Protein AF-0000000074533921 (afdb_homodimer)

Solvent-accessible surface area (backbone atoms only — not comparable to full-atom values): 23538 Å² total; per-residue (Å²): 127,87,63,78,75,47,32,35,39,33,35,38,22,54,46,54,58,29,32,33,34,51,51,47,41,46,75,55,62,25,33,36,39,35,19,21,71,51,60,92,74,22,59,66,45,53,54,50,28,72,76,35,54,90,36,41,45,82,39,62,36,42,70,74,35,65,66,39,48,52,52,44,51,50,53,37,54,76,66,70,47,60,23,42,29,40,35,41,48,46,65,62,60,55,78,54,82,88,40,31,74,81,68,59,44,70,65,29,36,51,52,20,26,36,38,40,25,48,19,50,48,50,52,50,29,54,35,53,77,69,63,26,50,35,86,61,13,37,35,38,36,56,48,39,68,65,23,13,50,69,64,57,81,60,76,72,66,32,54,32,29,27,23,15,27,20,17,29,46,33,47,26,33,47,43,35,63,63,40,82,56,38,34,15,29,28,30,19,54,62,58,29,44,29,91,86,48,32,88,83,31,85,34,49,36,62,59,27,20,49,27,42,51,47,50,63,77,64,60,47,69,92,82,40,48,38,36,40,28,33,24,83,65,49,78,49,69,67,128,86,62,78,74,50,31,33,40,33,35,37,22,52,48,53,58,29,32,34,32,52,51,46,41,47,75,54,62,24,34,36,38,34,19,21,72,51,60,91,74,23,58,66,46,53,54,50,28,71,76,36,55,92,36,40,44,82,40,63,35,43,68,75,35,66,67,39,48,50,52,43,50,50,53,36,53,76,66,72,48,60,23,41,29,38,34,40,46,46,65,60,61,55,78,52,82,87,41,31,75,78,68,59,46,70,66,30,36,52,52,20,26,36,38,40,27,49,19,50,48,51,53,51,29,54,34,52,76,66,64,27,51,34,85,62,13,38,36,38,36,55,47,40,69,66,22,14,49,69,65,57,81,59,77,72,67,32,55,33,30,28,21,16,27,20,17,29,46,31,49,25,36,48,43,35,63,61,41,82,57,37,36,15,29,28,31,18,55,62,58,29,43,28,90,88,48,31,89,82,29,84,33,48,36,63,59,26,22,49,27,42,52,48,50,64,76,65,61,47,72,91,81,40,49,38,36,40,27,33,24,83,65,49,78,48,69,67

Structure (mmCIF, N/CA/C/O backbone):
data_AF-0000000074533921-model_v1
#
loop_
_entity.id
_entity.type
_entity.pdbx_description
1 polymer 'Predicted protein'
#
loop_
_atom_site.group_PDB
_atom_site.id
_atom_site.type_symbol
_atom_site.label_atom_id
_atom_site.label_alt_id
_atom_site.label_comp_id
_atom_site.label_asym_id
_atom_site.label_entity_id
_atom_site.label_seq_id
_atom_site.pdbx_PDB_ins_code
_atom_site.Cartn_x
_atom_site.Cartn_y
_atom_site.Cartn_z
_atom_site.occupancy
_atom_site.B_iso_or_equiv
_atom_site.auth_seq_id
_atom_site.auth_comp_id
_atom_site.auth_asym_id
_atom_site.auth_atom_id
_atom_site.pdbx_PDB_model_num
ATOM 1 N N . MET A 1 1 ? 7.461 -40.75 -1.719 1 38.03 1 MET A N 1
ATOM 2 C CA . MET A 1 1 ? 6.047 -40.406 -1.585 1 38.03 1 MET A CA 1
ATOM 3 C C . MET A 1 1 ? 5.586 -39.531 -2.742 1 38.03 1 MET A C 1
ATOM 5 O O . MET A 1 1 ? 6.363 -38.719 -3.266 1 38.03 1 MET A O 1
ATOM 9 N N . ALA A 1 2 ? 4.684 -39.938 -3.562 1 48.03 2 ALA A N 1
ATOM 10 C CA . ALA A 1 2 ? 4.258 -39.312 -4.824 1 48.03 2 ALA A CA 1
ATOM 11 C C . ALA A 1 2 ? 3.975 -37.844 -4.66 1 48.03 2 ALA A C 1
ATOM 13 O O . ALA A 1 2 ? 3.195 -37.438 -3.789 1 48.03 2 ALA A O 1
ATOM 14 N N . THR A 1 3 ? 4.859 -36.875 -5.031 1 61.94 3 THR A N 1
ATOM 15 C CA . THR A 1 3 ? 4.668 -35.438 -4.93 1 61.94 3 THR A CA 1
ATOM 16 C C . THR A 1 3 ? 3.359 -35 -5.594 1 61.94 3 THR A C 1
ATOM 18 O O . THR A 1 3 ? 2.979 -35.562 -6.629 1 61.94 3 THR A O 1
ATOM 21 N N . ALA A 1 4 ? 2.42 -34.438 -4.781 1 70.62 4 ALA A N 1
ATOM 22 C CA . ALA A 1 4 ? 1.111 -34.031 -5.27 1 70.62 4 ALA A CA 1
ATOM 23 C C . ALA A 1 4 ? 1.227 -33.344 -6.641 1 70.62 4 ALA A C 1
ATOM 25 O O . ALA A 1 4 ? 2.156 -32.594 -6.887 1 70.62 4 ALA A O 1
ATOM 26 N N . GLN A 1 5 ? 0.53 -33.906 -7.609 1 89.69 5 GLN A N 1
ATOM 27 C CA . GLN A 1 5 ? 0.461 -33.312 -8.938 1 89.69 5 GLN A CA 1
ATOM 28 C C . GLN A 1 5 ? -0.561 -32.156 -8.984 1 89.69 5 GLN A C 1
ATOM 30 O O . GLN A 1 5 ? -1.685 -32.312 -8.5 1 89.69 5 GLN A O 1
ATOM 35 N N . TYR A 1 6 ? -0.071 -31.078 -9.258 1 96.94 6 TYR A N 1
ATOM 36 C CA . TYR A 1 6 ? -0.964 -29.938 -9.414 1 96.94 6 TYR A CA 1
ATOM 37 C C . TYR A 1 6 ? -0.486 -29.031 -10.539 1 96.94 6 TYR A C 1
ATOM 39 O O . TYR A 1 6 ? 0.628 -29.188 -11.039 1 96.94 6 TYR A O 1
ATOM 47 N N . THR A 1 7 ? -1.339 -28.188 -11.031 1 98.44 7 THR A N 1
ATOM 48 C CA . THR A 1 7 ? -1.065 -27.266 -12.117 1 98.44 7 THR A CA 1
ATOM 49 C C . THR A 1 7 ? -0.872 -25.844 -11.586 1 98.44 7 THR A C 1
ATOM 51 O O . THR A 1 7 ? -1.646 -25.375 -10.75 1 98.44 7 THR A O 1
ATOM 54 N N . VAL A 1 8 ? 0.226 -25.156 -12.117 1 98.81 8 VAL A N 1
ATOM 55 C CA . VAL A 1 8 ? 0.623 -23.844 -11.625 1 98.81 8 VAL A CA 1
ATOM 56 C C . VAL A 1 8 ? 0.557 -22.828 -12.758 1 98.81 8 VAL A C 1
ATOM 58 O O . VAL A 1 8 ? 0.981 -23.109 -13.883 1 98.81 8 VAL A O 1
ATOM 61 N N . LEU A 1 9 ? -0.071 -21.719 -12.539 1 98.94 9 LEU A N 1
ATOM 62 C CA . LEU A 1 9 ? 0.118 -20.531 -13.367 1 98.94 9 LEU A CA 1
ATOM 63 C C . LEU A 1 9 ? 1.117 -19.578 -12.727 1 98.94 9 LEU A C 1
ATOM 65 O O . LEU A 1 9 ? 0.937 -19.156 -11.578 1 98.94 9 LEU A O 1
ATOM 69 N N . LEU A 1 10 ? 2.197 -19.297 -13.43 1 98.94 10 LEU A N 1
ATOM 70 C CA . LEU A 1 10 ? 3.303 -18.5 -12.898 1 98.94 10 LEU A CA 1
ATOM 71 C C . LEU A 1 10 ? 3.549 -17.266 -13.766 1 98.94 10 LEU A C 1
ATOM 73 O O . LEU A 1 10 ? 3.76 -17.391 -14.977 1 98.94 10 LEU A O 1
ATOM 77 N N . THR A 1 11 ? 3.453 -16.078 -13.141 1 98.94 11 THR A N 1
ATOM 78 C CA . THR A 1 11 ? 3.756 -14.859 -13.891 1 98.94 11 THR A CA 1
ATOM 79 C C . THR A 1 11 ? 5.227 -14.484 -13.742 1 98.94 11 THR A C 1
ATOM 81 O O . THR A 1 11 ? 5.824 -14.703 -12.688 1 98.94 11 THR A O 1
ATOM 84 N N . GLY A 1 12 ? 5.801 -13.844 -14.758 1 98.44 12 GLY A N 1
ATOM 85 C CA . GLY A 1 12 ? 7.191 -13.414 -14.703 1 98.44 12 GLY A CA 1
ATOM 86 C C . GLY A 1 12 ? 8.172 -14.57 -14.633 1 98.44 12 GLY A C 1
ATOM 87 O O . GLY A 1 12 ? 9.016 -14.617 -13.742 1 98.44 12 GLY A O 1
ATOM 88 N N . ALA A 1 13 ? 8.188 -15.438 -15.672 1 98.56 13 ALA A N 1
ATOM 89 C CA . ALA A 1 13 ? 8.891 -16.719 -15.555 1 98.56 13 ALA A CA 1
ATOM 90 C C . ALA A 1 13 ? 10.164 -16.719 -16.391 1 98.56 13 ALA A C 1
ATOM 92 O O . ALA A 1 13 ? 10.914 -17.703 -16.391 1 98.56 13 ALA A O 1
ATOM 93 N N . SER A 1 14 ? 10.516 -15.656 -17.094 1 96.75 14 SER A N 1
ATOM 94 C CA . SER A 1 14 ? 11.547 -15.719 -18.125 1 96.75 14 SER A CA 1
ATOM 95 C C . SER A 1 14 ? 12.945 -15.547 -17.516 1 96.75 14 SER A C 1
ATOM 97 O O . SER A 1 14 ? 13.945 -15.836 -18.172 1 96.75 14 SER A O 1
ATOM 99 N N . ARG A 1 15 ? 13.062 -15 -16.312 1 95.19 15 ARG A N 1
ATOM 100 C CA . ARG A 1 15 ? 14.352 -14.797 -15.664 1 95.19 15 ARG A CA 1
ATOM 101 C C . ARG A 1 15 ? 14.219 -14.789 -14.148 1 95.19 15 ARG A C 1
ATOM 103 O O . ARG A 1 15 ? 13.117 -14.953 -13.617 1 95.19 15 ARG A O 1
ATOM 110 N N . GLY A 1 16 ? 15.32 -14.734 -13.531 1 96.5 16 GLY A N 1
ATOM 111 C CA . GLY A 1 16 ? 15.344 -14.516 -12.094 1 96.5 16 GLY A CA 1
ATOM 112 C C . GLY A 1 16 ? 14.648 -15.617 -11.312 1 96.5 16 GLY A C 1
ATOM 113 O O . GLY A 1 16 ? 14.836 -16.797 -11.602 1 96.5 16 GLY A O 1
ATOM 114 N N . ILE A 1 17 ? 13.922 -15.219 -10.312 1 98.19 17 ILE A N 1
ATOM 115 C CA . ILE A 1 17 ? 13.25 -16.125 -9.398 1 98.19 17 ILE A CA 1
ATOM 116 C C . ILE A 1 17 ? 12.219 -16.953 -10.164 1 98.19 17 ILE A C 1
ATOM 118 O O . ILE A 1 17 ? 12.109 -18.172 -9.961 1 98.19 17 ILE A O 1
ATOM 122 N N . GLY A 1 18 ? 11.508 -16.312 -11.148 1 98.69 18 GLY A N 1
ATOM 123 C CA . GLY A 1 18 ? 10.469 -16.984 -11.914 1 98.69 18 GLY A CA 1
ATOM 124 C C . GLY A 1 18 ? 10.977 -18.156 -12.734 1 98.69 18 GLY A C 1
ATOM 125 O O . GLY A 1 18 ? 10.344 -19.203 -12.789 1 98.69 18 GLY A O 1
ATOM 126 N N . LEU A 1 19 ? 12.117 -17.953 -13.312 1 98.56 19 LEU A N 1
ATOM 127 C CA . LEU A 1 19 ? 12.719 -19.016 -14.109 1 98.56 19 LEU A CA 1
ATOM 128 C C . LEU A 1 19 ? 13.094 -20.203 -13.234 1 98.56 19 LEU A C 1
ATOM 130 O O . LEU A 1 19 ? 12.836 -21.359 -13.594 1 98.56 19 LEU A O 1
ATOM 134 N N . HIS A 1 20 ? 13.648 -19.938 -12.109 1 98.75 20 HIS A N 1
ATOM 135 C CA . HIS A 1 20 ? 14.086 -21 -11.219 1 98.75 20 HIS A CA 1
ATOM 136 C C . HIS A 1 20 ? 12.891 -21.672 -10.539 1 98.75 20 HIS A C 1
ATOM 138 O O . HIS A 1 20 ? 12.914 -22.875 -10.266 1 98.75 20 HIS A O 1
ATOM 144 N N . LEU A 1 21 ? 11.828 -20.906 -10.281 1 98.88 21 LEU A N 1
ATOM 145 C CA . LEU A 1 21 ? 10.586 -21.516 -9.812 1 98.88 21 LEU A CA 1
ATOM 146 C C . LEU A 1 21 ? 10.055 -22.5 -10.836 1 98.88 21 LEU A C 1
ATOM 148 O O . LEU A 1 21 ? 9.68 -23.625 -10.484 1 98.88 21 LEU A O 1
ATOM 152 N N . THR A 1 22 ? 10.047 -22.062 -12.102 1 98.75 22 THR A N 1
ATOM 153 C CA . THR A 1 22 ? 9.609 -22.953 -13.172 1 98.75 22 THR A CA 1
ATOM 154 C C . THR A 1 22 ? 10.406 -24.25 -13.156 1 98.75 22 THR A C 1
ATOM 156 O O . THR A 1 22 ? 9.836 -25.344 -13.164 1 98.75 22 THR A O 1
ATOM 159 N N . LYS A 1 23 ? 11.711 -24.125 -13.055 1 98.19 23 LYS A N 1
ATOM 160 C CA . LYS A 1 23 ? 12.602 -25.281 -13.062 1 98.19 23 LYS A CA 1
ATOM 161 C C . LYS A 1 23 ? 12.289 -26.234 -11.906 1 98.19 23 LYS A C 1
ATOM 163 O O . LYS A 1 23 ? 12.125 -27.438 -12.109 1 98.19 23 LYS A O 1
ATOM 168 N N . HIS A 1 24 ? 12.141 -25.719 -10.734 1 98.31 24 HIS A N 1
ATOM 169 C CA . HIS A 1 24 ? 11.961 -26.547 -9.547 1 98.31 24 HIS A CA 1
ATOM 170 C C . HIS A 1 24 ? 10.562 -27.156 -9.516 1 98.31 24 HIS A C 1
ATOM 172 O O . HIS A 1 24 ? 10.391 -28.281 -9.039 1 98.31 24 HIS A O 1
ATOM 178 N N . LEU A 1 25 ? 9.562 -26.453 -10.023 1 98.44 25 LEU A N 1
ATOM 179 C CA . LEU A 1 25 ? 8.219 -27.016 -10.133 1 98.44 25 LEU A CA 1
ATOM 180 C C . LEU A 1 25 ? 8.203 -28.188 -11.109 1 98.44 25 LEU A C 1
ATOM 182 O O . LEU A 1 25 ? 7.617 -29.234 -10.828 1 98.44 25 LEU A O 1
ATOM 186 N N . LEU A 1 26 ? 8.891 -28.047 -12.219 1 97.62 26 LEU A N 1
ATOM 187 C CA . LEU A 1 26 ? 8.961 -29.094 -13.227 1 97.62 26 LEU A CA 1
ATOM 188 C C . LEU A 1 26 ? 9.711 -30.312 -12.695 1 97.62 26 LEU A C 1
ATOM 190 O O . LEU A 1 26 ? 9.297 -31.453 -12.906 1 97.62 26 LEU A O 1
ATOM 194 N N . LEU A 1 27 ? 10.82 -30.016 -11.984 1 95.75 27 LEU A N 1
ATOM 195 C CA . LEU A 1 27 ? 11.594 -31.094 -11.375 1 95.75 27 LEU A CA 1
ATOM 196 C C . LEU A 1 27 ? 10.727 -31.906 -10.422 1 95.75 27 LEU A C 1
ATOM 198 O O . LEU A 1 27 ? 10.922 -33.125 -10.289 1 95.75 27 LEU A O 1
ATOM 202 N N . GLY A 1 28 ? 9.773 -31.219 -9.789 1 95.44 28 GLY A N 1
ATOM 203 C CA . GLY A 1 28 ? 8.867 -31.875 -8.859 1 95.44 28 GLY A CA 1
ATOM 204 C C . GLY A 1 28 ? 7.688 -32.531 -9.547 1 95.44 28 GLY A C 1
ATOM 205 O O . GLY A 1 28 ? 6.805 -33.094 -8.883 1 95.44 28 GLY A O 1
ATOM 206 N N . GLY A 1 29 ? 7.57 -32.438 -10.867 1 95.12 29 GLY A N 1
ATOM 207 C CA . GLY A 1 29 ? 6.555 -33.156 -11.641 1 95.12 29 GLY A CA 1
ATOM 208 C C . GLY A 1 29 ? 5.305 -32.344 -11.875 1 95.12 29 GLY A C 1
ATOM 209 O O . GLY A 1 29 ? 4.297 -32.844 -12.359 1 95.12 29 GLY A O 1
ATOM 210 N N . LYS A 1 30 ? 5.344 -31.078 -11.5 1 97.81 30 LYS A N 1
ATOM 211 C CA . LYS A 1 30 ? 4.172 -30.219 -11.648 1 97.81 30 LYS A CA 1
ATOM 212 C C . LYS A 1 30 ? 3.998 -29.781 -13.102 1 97.81 30 LYS A C 1
ATOM 214 O O . LYS A 1 30 ? 4.965 -29.75 -13.867 1 97.81 30 LYS A O 1
ATOM 219 N N . THR A 1 31 ? 2.789 -29.531 -13.5 1 98 31 THR A N 1
ATOM 220 C CA . THR A 1 31 ? 2.514 -28.844 -14.758 1 98 31 THR A CA 1
ATOM 221 C C . THR A 1 31 ? 2.549 -27.328 -14.578 1 98 31 THR A C 1
ATOM 223 O O . THR A 1 31 ? 1.919 -26.797 -13.656 1 98 31 THR A O 1
ATOM 226 N N . VAL A 1 32 ? 3.326 -26.672 -15.438 1 98.69 32 VAL A N 1
ATOM 227 C CA . VAL A 1 32 ? 3.555 -25.25 -15.219 1 98.69 32 VAL A CA 1
ATOM 228 C C . VAL A 1 32 ? 3.131 -24.469 -16.469 1 98.69 32 VAL A C 1
ATOM 230 O O . VAL A 1 32 ? 3.586 -24.75 -17.578 1 98.69 32 VAL A O 1
ATOM 233 N N . TYR A 1 33 ? 2.197 -23.594 -16.312 1 98.75 33 TYR A N 1
ATOM 234 C CA . TYR A 1 33 ? 1.952 -22.516 -17.266 1 98.75 33 TYR A CA 1
ATOM 235 C C . TYR A 1 33 ? 2.766 -21.281 -16.906 1 98.75 33 TYR A C 1
ATOM 237 O O . TYR A 1 33 ? 2.393 -20.516 -16.016 1 98.75 33 TYR A O 1
ATOM 245 N N . ALA A 1 34 ? 3.859 -21.125 -17.609 1 98.81 34 ALA A N 1
ATOM 246 C CA . ALA A 1 34 ? 4.781 -20.016 -17.375 1 98.81 34 ALA A CA 1
ATOM 247 C C . ALA A 1 34 ? 4.473 -18.844 -18.297 1 98.81 34 ALA A C 1
ATOM 249 O O . ALA A 1 34 ? 4.297 -19.031 -19.516 1 98.81 34 ALA A O 1
ATOM 250 N N . THR A 1 35 ? 4.387 -17.656 -17.719 1 98.88 35 THR A N 1
ATOM 251 C CA . THR A 1 35 ? 4.086 -16.5 -18.562 1 98.88 35 THR A CA 1
ATOM 252 C C . THR A 1 35 ? 5.254 -15.516 -18.562 1 98.88 35 THR A C 1
ATOM 254 O O . THR A 1 35 ? 6.031 -15.461 -17.609 1 98.88 35 THR A O 1
ATOM 257 N N . CYS A 1 36 ? 5.406 -14.828 -19.609 1 98.44 36 CYS A N 1
ATOM 258 C CA . CYS A 1 36 ? 6.332 -13.711 -19.766 1 98.44 36 CYS A CA 1
ATOM 259 C C . CYS A 1 36 ? 5.895 -12.789 -20.891 1 98.44 36 CYS A C 1
ATOM 261 O O . CYS A 1 36 ? 4.98 -13.125 -21.656 1 98.44 36 CYS A O 1
ATOM 263 N N . ARG A 1 37 ? 6.477 -11.672 -21.031 1 97.06 37 ARG A N 1
ATOM 264 C CA . ARG A 1 37 ? 6.059 -10.648 -21.984 1 97.06 37 ARG A CA 1
ATOM 265 C C . ARG A 1 37 ? 6.32 -11.094 -23.422 1 97.06 37 ARG A C 1
ATOM 267 O O . ARG A 1 37 ? 5.504 -10.852 -24.312 1 97.06 37 ARG A O 1
ATOM 274 N N . ASP A 1 38 ? 7.469 -11.75 -23.531 1 96.88 38 ASP A N 1
ATOM 275 C CA . ASP A 1 38 ? 7.906 -12.141 -24.875 1 96.88 38 ASP A CA 1
ATOM 276 C C . ASP A 1 38 ? 8.406 -13.586 -24.875 1 96.88 38 ASP A C 1
ATOM 278 O O . ASP A 1 38 ? 9.609 -13.828 -24.828 1 96.88 38 ASP A O 1
ATOM 282 N N . PRO A 1 39 ? 7.488 -14.516 -25.109 1 97.31 39 PRO A N 1
ATOM 283 C CA . PRO A 1 39 ? 7.867 -15.93 -25.078 1 97.31 39 PRO A CA 1
ATOM 284 C C . PRO A 1 39 ? 8.93 -16.281 -26.109 1 97.31 39 PRO A C 1
ATOM 286 O O . PRO A 1 39 ? 9.836 -17.078 -25.844 1 97.31 39 PRO A O 1
ATOM 289 N N . SER A 1 40 ? 8.891 -15.672 -27.25 1 95.94 40 SER A N 1
ATOM 290 C CA . SER 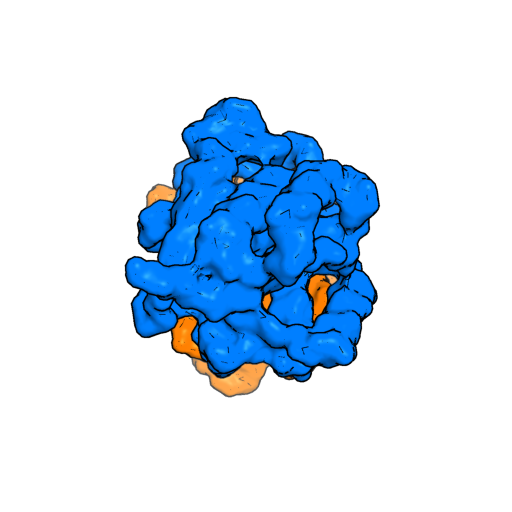A 1 40 ? 9.797 -16.016 -28.344 1 95.94 40 SER A CA 1
ATOM 291 C C . SER A 1 40 ? 11.234 -15.664 -28 1 95.94 40 SER A C 1
ATOM 293 O O . SER A 1 40 ? 12.172 -16.297 -28.484 1 95.94 40 SER A O 1
ATOM 295 N N . ASN A 1 41 ? 11.414 -14.734 -27.078 1 95.44 41 ASN A N 1
ATOM 296 C CA . ASN A 1 41 ? 12.758 -14.281 -26.734 1 95.44 41 ASN A CA 1
ATOM 297 C C . ASN A 1 41 ? 13.188 -14.781 -25.359 1 95.44 41 ASN A C 1
ATOM 299 O O . ASN A 1 41 ? 14.258 -14.43 -24.859 1 95.44 41 ASN A O 1
ATOM 303 N N . ALA A 1 42 ? 12.352 -15.609 -24.781 1 97.19 42 ALA A N 1
ATOM 304 C CA . ALA A 1 42 ? 12.688 -16.188 -23.484 1 97.19 42 ALA A CA 1
ATOM 305 C C . ALA A 1 42 ? 13.516 -17.453 -23.656 1 97.19 42 ALA A C 1
ATOM 307 O O . ALA A 1 42 ? 13.031 -18.562 -23.391 1 97.19 42 ALA A O 1
ATOM 308 N N . LYS A 1 43 ? 14.742 -17.328 -23.906 1 96.44 43 LYS A N 1
ATOM 309 C CA . LYS A 1 43 ? 15.617 -18.422 -24.328 1 96.44 43 LYS A CA 1
ATOM 310 C C . LYS A 1 43 ? 15.703 -19.516 -23.266 1 96.44 43 LYS A C 1
ATOM 312 O O . LYS A 1 43 ? 15.57 -20.703 -23.562 1 96.44 43 LYS A O 1
ATOM 317 N N . SER A 1 44 ? 15.906 -19.047 -22.031 1 96.56 44 SER A N 1
ATOM 318 C CA . SER A 1 44 ? 16.047 -20.016 -20.953 1 96.56 44 SER A CA 1
ATOM 319 C C . SER A 1 44 ? 14.766 -20.812 -20.75 1 96.56 44 SER A C 1
ATOM 321 O O . SER A 1 44 ? 14.797 -22.016 -20.484 1 96.56 44 SER A O 1
ATOM 323 N N . LEU A 1 45 ? 13.664 -20.172 -20.891 1 96.56 45 LEU A N 1
ATOM 324 C CA . LEU A 1 45 ? 12.367 -20.828 -20.766 1 96.56 45 LEU A CA 1
ATOM 325 C C . LEU A 1 45 ? 12.133 -21.797 -21.922 1 96.56 45 LEU A C 1
ATOM 327 O O . LEU A 1 45 ? 11.602 -22.891 -21.719 1 96.56 45 LEU A O 1
ATOM 331 N N . GLN A 1 46 ? 12.516 -21.406 -23.094 1 96.38 46 GLN A N 1
ATOM 332 C CA . GLN A 1 46 ? 12.367 -22.266 -24.266 1 96.38 46 GLN A CA 1
ATOM 333 C C . GLN A 1 46 ? 13.219 -23.516 -24.141 1 96.38 46 GLN A C 1
ATOM 335 O O . GLN A 1 46 ? 12.812 -24.609 -24.562 1 96.38 46 GLN A O 1
ATOM 340 N N . GLN A 1 47 ? 14.367 -23.375 -23.578 1 96.19 47 GLN A N 1
ATOM 341 C CA . GLN A 1 47 ? 15.227 -24.531 -23.359 1 96.19 47 GLN A CA 1
ATOM 342 C C . GLN A 1 47 ? 14.578 -25.516 -22.391 1 96.19 47 GLN A C 1
ATOM 344 O O . GLN A 1 47 ? 14.609 -26.719 -22.609 1 96.19 47 GLN A O 1
ATOM 349 N N . LEU A 1 48 ? 14 -24.953 -21.328 1 96.56 48 LEU A N 1
ATOM 350 C CA . LEU A 1 48 ? 13.281 -25.797 -20.375 1 96.56 48 LEU A CA 1
ATOM 351 C C . LEU A 1 48 ? 12.125 -26.516 -21.062 1 96.56 48 LEU A C 1
ATOM 353 O O . LEU A 1 48 ? 11.82 -27.672 -20.75 1 96.56 48 LEU A O 1
ATOM 357 N N . LYS A 1 49 ? 11.461 -25.844 -21.953 1 96.19 49 LYS A N 1
ATOM 358 C CA . LYS A 1 49 ? 10.312 -26.406 -22.672 1 96.19 49 LYS A CA 1
ATOM 359 C C . LYS A 1 49 ? 10.719 -27.625 -23.484 1 96.19 49 LYS A C 1
ATOM 361 O O . LYS A 1 49 ? 9.938 -28.562 -23.625 1 96.19 49 LYS A O 1
ATOM 366 N N . GLU A 1 50 ? 11.875 -27.594 -24.031 1 95.12 50 GLU A N 1
ATOM 367 C CA . GLU A 1 50 ? 12.375 -28.734 -24.797 1 95.12 50 GLU A CA 1
ATOM 368 C C . GLU A 1 50 ? 12.523 -29.969 -23.906 1 95.12 50 GLU A C 1
ATOM 370 O O . GLU A 1 50 ? 12.266 -31.094 -24.344 1 95.12 50 GLU A O 1
ATOM 375 N N . GLU A 1 51 ? 12.836 -29.734 -22.672 1 93.56 51 GLU A N 1
ATOM 376 C CA . GLU A 1 51 ? 13.094 -30.812 -21.734 1 93.56 51 GLU A CA 1
ATOM 377 C C . GLU A 1 51 ? 11.797 -31.312 -21.094 1 93.56 51 GLU A C 1
ATOM 379 O O . GLU A 1 51 ? 11.672 -32.5 -20.781 1 93.56 51 GLU A O 1
ATOM 384 N N . TYR A 1 52 ? 10.836 -30.406 -20.922 1 94.31 52 TYR A N 1
ATOM 385 C CA . TYR A 1 52 ? 9.602 -30.719 -20.219 1 94.31 52 TYR A CA 1
ATOM 386 C C . TYR A 1 52 ? 8.383 -30.438 -21.094 1 94.31 52 TYR A C 1
ATOM 388 O O . TYR A 1 52 ? 7.391 -29.875 -20.609 1 94.31 52 TYR A O 1
ATOM 396 N N . SER A 1 53 ? 8.43 -30.75 -22.312 1 86.62 53 SER A N 1
ATOM 397 C CA . SER A 1 53 ? 7.523 -30.297 -23.359 1 86.62 53 SER A CA 1
ATOM 398 C C . SER A 1 53 ? 6.066 -30.531 -22.969 1 86.62 53 SER A C 1
ATOM 400 O O . SER A 1 53 ? 5.207 -29.688 -23.219 1 86.62 53 SER A O 1
ATOM 402 N N . GLU A 1 54 ? 5.656 -31.562 -22.281 1 91 54 GLU A N 1
ATOM 403 C CA . GLU A 1 54 ? 4.266 -31.844 -21.938 1 91 54 GLU A CA 1
ATOM 404 C C . GLU A 1 54 ? 3.854 -31.125 -20.656 1 91 54 GLU A C 1
ATOM 406 O O . GLU A 1 54 ? 2.676 -30.828 -20.453 1 91 54 GLU A O 1
ATOM 411 N N . LYS A 1 55 ? 4.828 -30.75 -19.875 1 96.44 55 LYS A N 1
ATOM 412 C CA . LYS A 1 55 ? 4.52 -30.25 -18.547 1 96.44 55 LYS A CA 1
ATOM 413 C C . LYS A 1 55 ? 4.727 -28.734 -18.469 1 96.44 55 LYS A C 1
ATOM 415 O O . LYS A 1 55 ? 4.273 -28.094 -17.516 1 96.44 55 LYS A O 1
ATOM 420 N N . LEU A 1 56 ? 5.391 -28.156 -19.469 1 98.31 56 LEU A N 1
ATOM 421 C CA . LEU A 1 56 ? 5.621 -26.719 -19.484 1 98.31 56 LEU A CA 1
ATOM 422 C C . LEU A 1 56 ? 4.902 -26.062 -20.656 1 98.31 56 LEU A C 1
ATOM 424 O O . LEU A 1 56 ? 5.16 -26.422 -21.812 1 98.31 56 LEU A O 1
ATOM 428 N N . ILE A 1 57 ? 3.988 -25.219 -20.422 1 98.06 57 ILE A N 1
ATOM 429 C CA . ILE A 1 57 ? 3.332 -24.375 -21.422 1 98.06 57 ILE A CA 1
ATOM 430 C C . ILE A 1 57 ? 3.742 -22.922 -21.219 1 98.06 57 ILE A C 1
ATOM 432 O O . ILE A 1 57 ? 3.707 -22.422 -20.094 1 98.06 57 ILE A O 1
ATOM 436 N N . ILE A 1 58 ? 4.219 -22.25 -22.266 1 98.38 58 ILE A N 1
ATOM 437 C CA . ILE A 1 58 ? 4.656 -20.875 -22.172 1 98.38 58 ILE A CA 1
ATOM 438 C C . ILE A 1 58 ? 3.604 -19.953 -22.797 1 98.38 58 ILE A C 1
ATOM 440 O O . ILE A 1 58 ? 3.195 -20.156 -23.938 1 98.38 58 ILE A O 1
ATOM 444 N N . GLU A 1 59 ? 3.115 -19.016 -22.047 1 98.25 59 GLU A N 1
ATOM 445 C CA . GLU A 1 59 ? 2.07 -18.094 -22.469 1 98.25 59 GLU A CA 1
ATOM 446 C C . GLU A 1 59 ? 2.555 -16.641 -22.422 1 98.25 59 GLU A C 1
ATOM 448 O O . GLU A 1 59 ? 3.314 -16.281 -21.516 1 98.25 59 GLU A O 1
ATOM 453 N N . ALA A 1 60 ? 2.086 -15.828 -23.359 1 98.62 60 ALA A N 1
ATOM 454 C CA . ALA A 1 60 ? 2.373 -14.398 -23.359 1 98.62 60 ALA A CA 1
ATOM 455 C C . ALA A 1 60 ? 1.483 -13.664 -22.359 1 98.62 60 ALA A C 1
ATOM 457 O O . ALA A 1 60 ? 0.27 -13.883 -22.312 1 98.62 60 ALA A O 1
ATOM 458 N N . LEU A 1 61 ? 2.129 -12.812 -21.531 1 98.81 61 LEU A N 1
ATOM 459 C CA . LEU A 1 61 ? 1.367 -12 -20.594 1 98.81 61 LEU A CA 1
ATOM 460 C C . LEU A 1 61 ? 2.131 -10.727 -20.234 1 98.81 61 LEU A C 1
ATOM 462 O O . LEU A 1 61 ? 3.299 -10.789 -19.844 1 98.81 61 LEU A O 1
ATOM 466 N N . THR A 1 62 ? 1.523 -9.641 -20.5 1 98.69 62 THR A N 1
ATOM 467 C CA . THR A 1 62 ? 1.929 -8.375 -19.906 1 98.69 62 THR A CA 1
ATOM 468 C C . THR A 1 62 ? 1.053 -8.031 -18.703 1 98.69 62 THR A C 1
ATOM 470 O O . THR A 1 62 ? -0.102 -7.629 -18.875 1 98.69 62 THR A O 1
ATOM 473 N N . VAL A 1 63 ? 1.644 -8.125 -17.5 1 98.56 63 VAL A N 1
ATOM 474 C CA . VAL A 1 63 ? 0.821 -8.219 -16.297 1 98.56 63 VAL A CA 1
ATOM 475 C C . VAL A 1 63 ? 0.124 -6.891 -16.047 1 98.56 63 VAL A C 1
ATOM 477 O O . VAL A 1 63 ? -0.946 -6.852 -15.43 1 98.56 63 VAL A O 1
ATOM 480 N N . ASN A 1 64 ? 0.733 -5.746 -16.484 1 96.88 64 ASN A N 1
ATOM 481 C CA . ASN A 1 64 ? 0.102 -4.461 -16.203 1 96.88 64 ASN A CA 1
ATOM 482 C C . ASN A 1 64 ? -0.795 -4.012 -17.344 1 96.88 64 ASN A C 1
ATOM 484 O O . ASN A 1 64 ? -1.152 -2.834 -17.438 1 96.88 64 ASN A O 1
ATOM 488 N N . ASP A 1 65 ? -1.12 -4.902 -18.25 1 98.44 65 ASP A N 1
ATOM 489 C CA . ASP A 1 65 ? -2.082 -4.719 -19.328 1 98.44 65 ASP A CA 1
ATOM 490 C C . ASP A 1 65 ? -3.293 -5.633 -19.141 1 98.44 65 ASP A C 1
ATOM 492 O O . ASP A 1 65 ? -3.221 -6.832 -19.438 1 98.44 65 ASP A O 1
ATOM 496 N N . GLU A 1 66 ? -4.363 -5.027 -18.797 1 98.31 66 GLU A N 1
ATOM 497 C CA . GLU A 1 66 ? -5.531 -5.828 -18.453 1 98.31 66 GLU A CA 1
ATOM 498 C C . GLU A 1 66 ? -6.062 -6.582 -19.672 1 98.31 66 GLU A C 1
ATOM 500 O O . GLU A 1 66 ? -6.602 -7.684 -19.531 1 98.31 66 GLU A O 1
ATOM 505 N N . GLU A 1 67 ? -5.922 -5.988 -20.828 1 98.56 67 GLU A N 1
ATOM 506 C CA . GLU A 1 67 ? -6.34 -6.707 -22.031 1 98.56 67 GLU A CA 1
ATOM 507 C C . GLU A 1 67 ? -5.5 -7.965 -22.234 1 98.56 67 GLU A C 1
ATOM 509 O O . GLU A 1 67 ? -6.008 -8.984 -22.688 1 98.56 67 GLU A O 1
ATOM 514 N N . SER A 1 68 ? -4.227 -7.867 -21.938 1 98.81 68 SER A N 1
ATOM 515 C CA . SER A 1 68 ? -3.361 -9.039 -21.969 1 98.81 68 SER A CA 1
ATOM 516 C C . SER A 1 68 ? -3.834 -10.117 -21 1 98.81 68 SER A C 1
ATOM 518 O O . SER A 1 68 ? -3.855 -11.305 -21.344 1 98.81 68 SER A O 1
ATOM 520 N N . ILE A 1 69 ? -4.285 -9.742 -19.828 1 98.88 69 ILE A N 1
ATOM 521 C CA . ILE A 1 69 ? -4.793 -10.656 -18.812 1 98.88 69 ILE A CA 1
ATOM 522 C C . ILE A 1 69 ? -6.066 -11.336 -19.312 1 98.88 69 ILE A C 1
ATOM 524 O O . ILE A 1 69 ? -6.191 -12.562 -19.25 1 98.88 69 ILE A O 1
ATOM 528 N N . LYS A 1 70 ? -6.934 -10.531 -19.844 1 98.75 70 LYS A N 1
ATOM 529 C CA . LYS A 1 70 ? -8.203 -11.062 -20.344 1 98.75 70 LYS A CA 1
ATOM 530 C C . LYS A 1 70 ? -7.977 -12.055 -21.469 1 98.75 70 LYS A C 1
ATOM 532 O O . LYS A 1 70 ? -8.633 -13.094 -21.531 1 98.75 70 LYS A O 1
ATOM 537 N N . THR A 1 71 ? -7.07 -11.703 -22.328 1 98.75 71 THR A N 1
ATOM 538 C CA . THR A 1 71 ? -6.75 -12.586 -23.453 1 98.75 71 THR A CA 1
ATOM 539 C C . THR A 1 71 ? -6.227 -13.93 -22.953 1 98.75 71 THR A C 1
ATOM 541 O O . THR A 1 71 ? -6.648 -14.977 -23.438 1 98.75 71 THR A O 1
ATOM 544 N N . LEU A 1 72 ? -5.371 -13.906 -21.984 1 98.81 72 LEU A N 1
ATOM 545 C CA . LEU A 1 72 ? -4.848 -15.141 -21.406 1 98.81 72 LEU A CA 1
ATOM 546 C C . LEU A 1 72 ? -5.957 -15.945 -20.75 1 98.81 72 LEU A C 1
ATOM 548 O O . LEU A 1 72 ? -6.062 -17.156 -20.969 1 98.81 72 LEU A O 1
ATOM 552 N N . VAL A 1 73 ? -6.77 -15.312 -19.969 1 98.81 73 VAL A N 1
ATOM 553 C CA . VAL A 1 73 ? -7.836 -15.977 -19.234 1 98.81 73 VAL A CA 1
ATOM 554 C C . VAL A 1 73 ? -8.805 -16.641 -20.219 1 98.81 73 VAL A C 1
ATOM 556 O O . VAL A 1 73 ? -9.227 -17.781 -20 1 98.81 73 VAL A O 1
ATOM 559 N N . GLU A 1 74 ? -9.094 -15.93 -21.266 1 98.62 74 GLU A N 1
ATOM 560 C CA . GLU A 1 74 ? -9.984 -16.484 -22.281 1 98.62 74 GLU A CA 1
ATOM 561 C C . GLU A 1 74 ? -9.367 -17.719 -22.938 1 98.62 74 GLU A C 1
ATOM 563 O O . GLU A 1 74 ? -10.055 -18.719 -23.172 1 98.62 74 GLU A O 1
ATOM 568 N N . LYS A 1 75 ? -8.156 -17.641 -23.25 1 98.5 75 LYS A N 1
ATOM 569 C CA . LYS A 1 75 ? -7.453 -18.766 -23.844 1 98.5 75 LYS A CA 1
ATOM 570 C C . LYS A 1 75 ? -7.457 -19.969 -22.906 1 98.5 75 LYS A C 1
ATOM 572 O O . LYS A 1 75 ? -7.723 -21.094 -23.328 1 98.5 75 LYS A O 1
ATOM 577 N N . LEU A 1 76 ? -7.152 -19.734 -21.641 1 98.5 76 LEU A N 1
ATOM 578 C CA . LEU A 1 76 ? -7.133 -20.797 -20.641 1 98.5 76 LEU A CA 1
ATOM 579 C C . LEU A 1 76 ? -8.523 -21.406 -20.469 1 98.5 76 LEU A C 1
ATOM 581 O O . LEU A 1 76 ? -8.656 -22.625 -20.359 1 98.5 76 LEU A O 1
ATOM 585 N N . ARG A 1 77 ? -9.5 -20.547 -20.453 1 98.06 77 ARG A N 1
ATOM 586 C CA . ARG A 1 77 ? -10.883 -21 -20.312 1 98.06 77 ARG A CA 1
ATOM 587 C C . ARG A 1 77 ? -11.297 -21.875 -21.484 1 98.06 77 ARG A C 1
ATOM 589 O O . ARG A 1 77 ? -11.875 -22.953 -21.297 1 98.06 77 ARG A O 1
ATOM 596 N N . ASN A 1 78 ? -10.953 -21.453 -22.672 1 97.69 78 ASN A N 1
ATOM 597 C CA . ASN A 1 78 ? -11.305 -22.188 -23.891 1 97.69 78 ASN A CA 1
ATOM 598 C C . ASN A 1 78 ? -10.625 -23.547 -23.938 1 97.69 78 ASN A C 1
ATOM 600 O O . ASN A 1 78 ? -11.141 -24.484 -24.562 1 97.69 78 ASN A O 1
ATOM 604 N N . ASN A 1 79 ? -9.547 -23.688 -23.234 1 96.69 79 ASN A N 1
ATOM 605 C CA . ASN A 1 79 ? -8.82 -24.938 -23.203 1 96.69 79 ASN A CA 1
ATOM 606 C C . ASN A 1 79 ? -9.141 -25.75 -21.953 1 96.69 79 ASN A C 1
ATOM 608 O O . ASN A 1 79 ? -8.445 -26.719 -21.641 1 96.69 79 ASN A O 1
ATOM 612 N N . ASN A 1 80 ? -10.109 -25.312 -21.188 1 95.12 80 ASN A N 1
ATOM 613 C CA . ASN A 1 80 ? -10.594 -25.969 -19.969 1 95.12 80 ASN A CA 1
ATOM 614 C C . ASN A 1 80 ? -9.461 -26.203 -18.969 1 95.12 80 ASN A C 1
ATOM 616 O O . ASN A 1 80 ? -9.336 -27.281 -18.406 1 95.12 80 ASN A O 1
ATOM 620 N N . ARG A 1 81 ? -8.664 -25.156 -18.844 1 96.06 81 ARG A N 1
ATOM 621 C CA . ARG A 1 81 ? -7.551 -25.234 -17.906 1 96.06 81 ARG A CA 1
ATOM 622 C C . ARG A 1 81 ? -7.922 -24.625 -16.562 1 96.06 81 ARG A C 1
ATOM 624 O O . ARG A 1 81 ? -8.531 -23.547 -16.516 1 96.06 81 ARG A O 1
ATOM 631 N N . THR A 1 82 ? -7.641 -25.375 -15.484 1 97.69 82 THR A N 1
ATOM 632 C CA . THR A 1 82 ? -7.789 -24.844 -14.133 1 97.69 82 THR A CA 1
ATOM 633 C C . THR A 1 82 ? -6.48 -24.969 -13.359 1 97.69 82 THR A C 1
ATOM 635 O O . THR A 1 82 ? -5.578 -25.703 -13.766 1 97.69 82 THR A O 1
ATOM 638 N N . PHE A 1 83 ? -6.406 -24.25 -12.359 1 98.69 83 PHE A N 1
ATOM 639 C CA . PHE A 1 83 ? -5.129 -24.172 -11.656 1 98.69 83 PHE A CA 1
ATOM 640 C C . PHE A 1 83 ? -5.312 -24.406 -10.164 1 98.69 83 PHE A C 1
ATOM 642 O O . PHE A 1 83 ? -6.27 -23.922 -9.562 1 98.69 83 PHE A O 1
ATOM 649 N N . ASN A 1 84 ? -4.359 -25.156 -9.633 1 98.56 84 ASN A N 1
ATOM 650 C CA . ASN A 1 84 ? -4.293 -25.375 -8.188 1 98.56 84 ASN A CA 1
ATOM 651 C C . ASN A 1 84 ? -3.496 -24.266 -7.492 1 98.56 84 ASN A C 1
ATOM 653 O O . ASN A 1 84 ? -3.721 -23.984 -6.312 1 98.56 84 ASN A O 1
ATOM 657 N N . VAL A 1 85 ? -2.549 -23.703 -8.234 1 98.88 85 VAL A N 1
ATOM 658 C CA . VAL A 1 85 ? -1.659 -22.688 -7.664 1 98.88 85 VAL A CA 1
ATOM 659 C C . VAL A 1 85 ? -1.469 -21.547 -8.656 1 98.88 85 VAL A C 1
ATOM 661 O O . VAL A 1 85 ? -1.25 -21.781 -9.852 1 98.88 85 VAL A O 1
ATOM 664 N N . LEU A 1 86 ? -1.659 -20.375 -8.234 1 98.94 86 LEU A N 1
ATOM 665 C CA . LEU A 1 86 ? -1.254 -19.156 -8.914 1 98.94 86 LEU A CA 1
ATOM 666 C C . LEU A 1 86 ? -0.071 -18.5 -8.211 1 98.94 86 LEU A C 1
ATOM 668 O O . LEU A 1 86 ? -0.131 -18.234 -7.008 1 98.94 86 LEU A O 1
ATOM 672 N N . ILE A 1 87 ? 1.017 -18.344 -8.914 1 99 87 ILE A N 1
ATOM 673 C CA . ILE A 1 87 ? 2.162 -17.625 -8.375 1 99 87 ILE A CA 1
ATOM 674 C C . ILE A 1 87 ? 2.318 -16.297 -9.094 1 99 87 ILE A C 1
ATOM 676 O O . ILE A 1 87 ? 2.732 -16.25 -10.25 1 99 87 ILE A O 1
ATOM 680 N N . ASN A 1 88 ? 1.945 -15.273 -8.414 1 98.94 88 ASN A N 1
ATOM 681 C CA . ASN A 1 88 ? 2.244 -13.922 -8.883 1 98.94 88 ASN A CA 1
ATOM 682 C C . ASN A 1 88 ? 3.676 -13.523 -8.547 1 98.94 88 ASN A C 1
ATOM 684 O O . ASN A 1 88 ? 3.943 -13.008 -7.457 1 98.94 88 ASN A O 1
ATOM 688 N N . ASN A 1 89 ? 4.539 -13.672 -9.508 1 98.88 89 ASN A N 1
ATOM 689 C CA . ASN A 1 89 ? 5.965 -13.438 -9.305 1 98.88 89 ASN A CA 1
ATOM 690 C C . ASN A 1 89 ? 6.434 -12.18 -10.031 1 98.88 89 ASN A C 1
ATOM 692 O O . ASN A 1 89 ? 7.383 -11.523 -9.602 1 98.88 89 ASN A O 1
ATOM 696 N N . ALA A 1 90 ? 5.727 -11.867 -11.141 1 98.12 90 ALA A N 1
ATOM 697 C CA . ALA A 1 90 ? 6.109 -10.672 -11.875 1 98.12 90 ALA A CA 1
ATOM 698 C C . ALA A 1 90 ? 6.105 -9.445 -10.969 1 98.12 90 ALA A C 1
ATOM 700 O O . ALA A 1 90 ? 5.164 -9.234 -10.203 1 98.12 90 ALA A O 1
ATOM 701 N N . GLY A 1 91 ? 7.164 -8.711 -10.945 1 97.5 91 GLY A N 1
ATOM 702 C CA . GLY A 1 91 ? 7.305 -7.516 -10.133 1 97.5 91 GLY A CA 1
ATOM 703 C C . GLY A 1 91 ? 8.461 -6.633 -10.562 1 97.5 91 GLY A C 1
ATOM 704 O O . GLY A 1 91 ? 9.328 -7.066 -11.336 1 97.5 91 GLY A O 1
ATOM 705 N N . ILE A 1 92 ? 8.422 -5.441 -10.109 1 96.81 92 ILE A N 1
ATOM 706 C CA . ILE A 1 92 ? 9.516 -4.512 -10.375 1 96.81 92 ILE A CA 1
ATOM 707 C C . ILE A 1 92 ? 9.883 -3.77 -9.094 1 96.81 92 ILE A C 1
ATOM 709 O O . ILE A 1 92 ? 9.062 -3.631 -8.188 1 96.81 92 ILE A O 1
ATOM 713 N N . TYR A 1 93 ? 11.102 -3.375 -9.023 1 94.62 93 TYR A N 1
ATOM 714 C CA . TYR A 1 93 ? 11.578 -2.611 -7.875 1 94.62 93 TYR A CA 1
ATOM 715 C C . TYR A 1 93 ? 11.109 -1.163 -7.949 1 94.62 93 TYR A C 1
ATOM 717 O O . TYR A 1 93 ? 10.398 -0.687 -7.059 1 94.62 93 TYR A O 1
ATOM 725 N N . SER A 1 94 ? 11.523 -0.447 -8.938 1 90.88 94 SER A N 1
ATOM 726 C CA . SER A 1 94 ? 11.172 0.944 -9.211 1 90.88 94 SER A CA 1
ATOM 727 C C . SER A 1 94 ? 11.266 1.253 -10.703 1 90.88 94 SER A C 1
ATOM 729 O O . SER A 1 94 ? 11.953 0.553 -11.453 1 90.88 94 SER A O 1
ATOM 731 N N . THR A 1 95 ? 10.531 2.227 -11.078 1 87.62 95 THR A N 1
ATOM 732 C CA . THR A 1 95 ? 10.68 2.656 -12.461 1 87.62 95 THR A CA 1
ATOM 733 C C . THR A 1 95 ? 11.805 3.676 -12.594 1 87.62 95 THR A C 1
ATOM 735 O O . THR A 1 95 ? 12.094 4.152 -13.695 1 87.62 95 THR A O 1
ATOM 738 N N . MET A 1 96 ? 12.422 3.959 -11.414 1 87.75 96 MET A N 1
ATOM 739 C CA . MET A 1 96 ? 13.516 4.922 -11.367 1 87.75 96 MET A CA 1
ATOM 740 C C . MET A 1 96 ? 14.797 4.262 -10.859 1 87.75 96 MET A C 1
ATOM 742 O O . MET A 1 96 ? 14.742 3.312 -10.078 1 87.75 96 MET A O 1
ATOM 746 N N . GLN A 1 97 ? 15.867 4.867 -11.312 1 84.88 97 GLN A N 1
ATOM 747 C CA . GLN A 1 97 ? 17.156 4.484 -10.742 1 84.88 97 GLN A CA 1
ATOM 748 C C . GLN A 1 97 ? 17.453 5.289 -9.484 1 84.88 97 GLN A C 1
ATOM 750 O O . GLN A 1 97 ? 17.203 6.492 -9.43 1 84.88 97 GLN A O 1
ATOM 755 N N . LYS A 1 98 ? 17.859 4.75 -8.414 1 90.31 98 LYS A N 1
ATOM 756 C CA . LYS A 1 98 ? 18.297 5.391 -7.18 1 90.31 98 LYS A CA 1
ATOM 757 C C . LYS A 1 98 ? 17.156 6.188 -6.543 1 90.31 98 LYS A C 1
ATOM 759 O O . LYS A 1 98 ? 17.344 7.352 -6.18 1 90.31 98 LYS A O 1
ATOM 764 N N . GLU A 1 99 ? 16.047 5.547 -6.445 1 93.88 99 GLU A N 1
ATOM 765 C CA . GLU A 1 99 ? 14.875 6.188 -5.863 1 93.88 99 GLU A CA 1
ATOM 766 C C . GLU A 1 99 ? 15.031 6.355 -4.355 1 93.88 99 GLU A C 1
ATOM 768 O O . GLU A 1 99 ? 15.469 5.434 -3.664 1 93.88 99 GLU A O 1
ATOM 773 N N . THR A 1 100 ? 14.711 7.562 -3.877 1 93.44 100 THR A N 1
ATOM 774 C CA . THR A 1 100 ? 14.617 7.883 -2.457 1 93.44 100 THR A CA 1
ATOM 775 C C . THR A 1 100 ? 13.281 8.547 -2.143 1 93.44 100 THR A C 1
ATOM 777 O O . THR A 1 100 ? 12.508 8.859 -3.049 1 93.44 100 THR A O 1
ATOM 780 N N . LEU A 1 101 ? 13.008 8.766 -0.902 1 94.88 101 LEU A N 1
ATOM 781 C CA . LEU A 1 101 ? 11.797 9.484 -0.5 1 94.88 101 LEU A CA 1
ATOM 782 C C . LEU A 1 101 ? 11.812 10.914 -1.045 1 94.88 101 LEU A C 1
ATOM 784 O O . LEU A 1 101 ? 10.758 11.477 -1.338 1 94.88 101 LEU A O 1
ATOM 788 N N . LEU A 1 102 ? 12.984 11.422 -1.266 1 95.81 102 LEU A N 1
ATOM 789 C CA . LEU A 1 102 ? 13.117 12.844 -1.571 1 95.81 102 LEU A CA 1
ATOM 790 C C . LEU A 1 102 ? 13.133 13.078 -3.078 1 95.81 102 LEU A C 1
ATOM 792 O O . LEU A 1 102 ? 13.062 14.219 -3.535 1 95.81 102 LEU A O 1
ATOM 796 N N . ASN A 1 103 ? 13.164 11.969 -3.895 1 96.38 103 ASN A N 1
ATOM 797 C CA . ASN A 1 103 ? 13.188 12.195 -5.336 1 96.38 103 ASN A CA 1
ATOM 798 C C . ASN A 1 103 ? 12.172 11.32 -6.059 1 96.38 103 ASN A C 1
ATOM 800 O O . ASN A 1 103 ? 12.031 11.398 -7.281 1 96.38 103 ASN A O 1
ATOM 804 N N . SER A 1 104 ? 11.422 10.469 -5.281 1 96.88 104 SER A N 1
ATOM 805 C CA . SER A 1 104 ? 10.422 9.609 -5.906 1 96.88 104 SER A CA 1
ATOM 806 C C . SER A 1 104 ? 9.375 10.438 -6.652 1 96.88 104 SER A C 1
ATOM 808 O O . SER A 1 104 ? 9.086 11.57 -6.27 1 96.88 104 SER A O 1
ATOM 810 N N . THR A 1 105 ? 8.844 9.914 -7.73 1 97.94 105 THR A N 1
ATOM 811 C CA . THR A 1 105 ? 7.883 10.617 -8.562 1 97.94 105 THR A CA 1
ATOM 812 C C . THR A 1 105 ? 6.523 9.93 -8.523 1 97.94 105 THR A C 1
ATOM 814 O O . THR A 1 105 ? 6.426 8.758 -8.156 1 97.94 105 THR A O 1
ATOM 817 N N . LYS A 1 106 ? 5.531 10.719 -8.914 1 98.12 106 LYS A N 1
ATOM 818 C CA . LYS A 1 106 ? 4.191 10.156 -9.078 1 98.12 106 LYS A CA 1
ATOM 819 C C . LYS A 1 106 ? 4.203 8.953 -10.016 1 98.12 106 LYS A C 1
ATOM 821 O O . LYS A 1 106 ? 3.58 7.934 -9.734 1 98.12 106 LYS A O 1
ATOM 826 N N . SER A 1 107 ? 4.945 9.117 -11.062 1 97.81 107 SER A N 1
ATOM 827 C CA . SER A 1 107 ? 5.012 8.062 -12.07 1 97.81 107 SER A CA 1
ATOM 828 C C . SER A 1 107 ? 5.645 6.797 -11.508 1 97.81 107 SER A C 1
ATOM 830 O O . SER A 1 107 ? 5.172 5.688 -11.766 1 97.81 107 SER A O 1
ATOM 832 N N . SER A 1 108 ? 6.699 6.934 -10.727 1 97.94 108 SER A N 1
ATOM 833 C CA . SER A 1 108 ? 7.355 5.77 -10.133 1 97.94 108 SER A CA 1
ATOM 834 C C . SER A 1 108 ? 6.434 5.062 -9.148 1 97.94 108 SER A C 1
ATOM 836 O O . SER A 1 108 ? 6.309 3.836 -9.172 1 97.94 108 SER A O 1
ATOM 838 N N . MET A 1 109 ? 5.781 5.848 -8.344 1 98.69 109 MET A N 1
ATOM 839 C CA . MET A 1 109 ? 4.875 5.285 -7.352 1 98.69 109 MET A CA 1
ATOM 840 C C . MET A 1 109 ? 3.734 4.527 -8.023 1 98.69 109 MET A C 1
ATOM 842 O O . MET A 1 109 ? 3.486 3.363 -7.707 1 98.69 109 MET A O 1
ATOM 846 N N . LEU A 1 110 ? 3.117 5.176 -8.977 1 98.75 110 LEU A N 1
ATOM 847 C CA . LEU A 1 110 ? 1.953 4.578 -9.617 1 98.75 110 LEU A CA 1
ATOM 848 C C . LEU A 1 110 ? 2.359 3.375 -10.469 1 98.75 110 LEU A C 1
ATOM 850 O O . LEU A 1 110 ? 1.679 2.346 -10.461 1 98.75 110 LEU A O 1
ATOM 854 N N . GLY A 1 111 ? 3.428 3.514 -11.188 1 98.5 111 GLY A N 1
ATOM 855 C CA . GLY A 1 111 ? 3.887 2.43 -12.047 1 98.5 111 GLY A CA 1
ATOM 856 C C . GLY A 1 111 ? 4.281 1.187 -11.273 1 98.5 111 GLY A C 1
ATOM 857 O O . GLY A 1 111 ? 3.938 0.07 -11.664 1 98.5 111 GLY A O 1
ATOM 858 N N . THR A 1 112 ? 5.004 1.344 -10.18 1 98.75 112 THR A N 1
ATOM 859 C CA . THR A 1 112 ? 5.422 0.22 -9.352 1 98.75 112 THR A CA 1
ATOM 860 C C . THR A 1 112 ? 4.215 -0.442 -8.688 1 98.75 112 THR A C 1
ATOM 862 O O . THR A 1 112 ? 4.121 -1.67 -8.648 1 98.75 112 THR A O 1
ATOM 865 N N . PHE A 1 113 ? 3.301 0.357 -8.234 1 98.88 113 PHE A N 1
ATOM 866 C CA . PHE A 1 113 ? 2.072 -0.136 -7.625 1 98.88 113 PHE A CA 1
ATOM 867 C C . PHE A 1 113 ? 1.248 -0.929 -8.633 1 98.88 113 PHE A C 1
ATOM 869 O O . PHE A 1 113 ? 0.667 -1.961 -8.297 1 98.88 113 PHE A O 1
ATOM 876 N N . GLU A 1 114 ? 1.204 -0.447 -9.836 1 98.81 114 GLU A N 1
ATOM 877 C CA . GLU A 1 114 ? 0.44 -1.094 -10.898 1 98.81 114 GLU A CA 1
ATOM 878 C C . GLU A 1 114 ? 0.946 -2.51 -11.156 1 98.81 114 GLU A C 1
ATOM 880 O O . GLU A 1 114 ? 0.158 -3.457 -11.211 1 98.81 114 GLU A O 1
ATOM 885 N N . VAL A 1 115 ? 2.189 -2.666 -11.203 1 98.75 115 VAL A N 1
ATOM 886 C CA . VAL A 1 115 ? 2.783 -3.957 -11.531 1 98.75 115 VAL A CA 1
ATOM 887 C C . VAL A 1 115 ? 2.76 -4.867 -10.305 1 98.75 115 VAL A C 1
ATOM 889 O O . VAL A 1 115 ? 2.396 -6.043 -10.406 1 98.75 115 VAL A O 1
ATOM 892 N N . ASN A 1 116 ? 3.078 -4.32 -9.148 1 98.88 116 ASN A N 1
ATOM 893 C CA . ASN A 1 116 ? 3.357 -5.152 -7.984 1 98.88 116 ASN A CA 1
ATOM 894 C C . ASN A 1 116 ? 2.08 -5.504 -7.227 1 98.88 116 ASN A C 1
ATOM 896 O O . ASN A 1 116 ? 2.055 -6.469 -6.457 1 98.88 116 ASN A O 1
ATOM 900 N N . CYS A 1 117 ? 1.077 -4.711 -7.406 1 98.88 117 CYS A N 1
ATOM 901 C CA . CYS A 1 117 ? -0.109 -4.949 -6.59 1 98.88 117 CYS A CA 1
ATOM 902 C C . CYS A 1 117 ? -1.359 -5.035 -7.457 1 98.88 117 CYS A C 1
ATOM 904 O O . CYS A 1 117 ? -2.119 -6 -7.363 1 98.88 117 CYS A O 1
ATOM 906 N N . VAL A 1 118 ? -1.565 -4.078 -8.344 1 98.88 118 VAL A N 1
ATOM 907 C CA . VAL A 1 118 ? -2.781 -4.051 -9.148 1 98.88 118 VAL A CA 1
ATOM 908 C C . VAL A 1 118 ? -2.822 -5.277 -10.062 1 98.88 118 VAL A C 1
ATOM 910 O O . VAL A 1 118 ? -3.871 -5.906 -10.219 1 98.88 118 VAL A O 1
ATOM 913 N N . ALA A 1 119 ? -1.688 -5.598 -10.648 1 98.88 119 ALA A N 1
ATOM 914 C CA . ALA A 1 119 ? -1.628 -6.719 -11.578 1 98.88 119 ALA A CA 1
ATOM 915 C C . ALA A 1 119 ? -1.985 -8.031 -10.883 1 98.88 119 ALA A C 1
ATOM 917 O O . ALA A 1 119 ? -2.879 -8.75 -11.336 1 98.88 119 ALA A O 1
ATOM 918 N N . PRO A 1 120 ? -1.343 -8.359 -9.742 1 98.88 120 PRO A N 1
ATOM 919 C CA . PRO A 1 120 ? -1.755 -9.57 -9.023 1 98.88 120 PRO A CA 1
ATOM 920 C C . PRO A 1 120 ? -3.244 -9.57 -8.688 1 98.88 120 PRO A C 1
ATOM 922 O O . PRO A 1 120 ? -3.895 -10.617 -8.758 1 98.88 120 PRO A O 1
ATOM 925 N N . MET A 1 121 ? -3.779 -8.43 -8.305 1 98.69 121 MET A N 1
ATOM 926 C CA . MET A 1 121 ? -5.199 -8.328 -7.969 1 98.69 121 MET A CA 1
ATOM 927 C C . MET A 1 121 ? -6.066 -8.641 -9.188 1 98.69 121 MET A C 1
ATOM 929 O O . MET A 1 121 ? -6.992 -9.453 -9.102 1 98.69 121 MET A O 1
ATOM 933 N N . LEU A 1 122 ? -5.738 -8.055 -10.312 1 98.88 122 LEU A N 1
ATOM 934 C CA . LEU A 1 122 ? -6.523 -8.25 -11.523 1 98.88 122 LEU A CA 1
ATOM 935 C C . LEU A 1 122 ? -6.418 -9.688 -12.016 1 98.88 122 LEU A C 1
ATOM 937 O O . LEU A 1 122 ? -7.41 -10.273 -12.445 1 98.88 122 LEU A O 1
ATOM 941 N N . ILE A 1 123 ? -5.223 -10.273 -11.992 1 98.88 123 ILE A N 1
ATOM 942 C CA . ILE A 1 123 ? -5.023 -11.641 -12.438 1 98.88 123 ILE A CA 1
ATOM 943 C C . ILE A 1 123 ? -5.852 -12.594 -11.57 1 98.88 123 ILE A C 1
ATOM 945 O O . ILE A 1 123 ? -6.578 -13.445 -12.094 1 98.88 123 ILE A O 1
ATOM 949 N N . THR A 1 124 ? -5.773 -12.406 -10.25 1 98.81 124 THR A N 1
ATOM 950 C CA . THR A 1 124 ? -6.555 -13.211 -9.312 1 98.81 124 THR A CA 1
ATOM 951 C C . THR A 1 124 ? -8.047 -13.055 -9.586 1 98.81 124 THR A C 1
ATOM 953 O O . THR A 1 124 ? -8.781 -14.047 -9.656 1 98.81 124 THR A O 1
ATOM 956 N N . GLN A 1 125 ? -8.461 -11.82 -9.781 1 98.5 125 GLN A N 1
ATOM 957 C CA . GLN A 1 125 ? -9.867 -11.492 -10.008 1 98.5 125 GLN A CA 1
ATOM 958 C C . GLN A 1 125 ? -10.391 -12.172 -11.273 1 98.5 125 GLN A C 1
ATOM 960 O O . GLN A 1 125 ? -11.438 -12.828 -11.242 1 98.5 125 GLN A O 1
ATOM 965 N N . HIS A 1 126 ? -9.688 -12.039 -12.352 1 98.69 126 HIS A N 1
ATOM 966 C CA . HIS A 1 126 ? -10.141 -12.586 -13.625 1 98.69 126 HIS A CA 1
ATOM 967 C C . HIS A 1 126 ? -10.141 -14.109 -13.609 1 98.69 126 HIS A C 1
ATOM 969 O O . HIS A 1 126 ? -11.062 -14.742 -14.133 1 98.69 126 HIS A O 1
ATOM 975 N N . LEU A 1 127 ? -9.141 -14.727 -12.969 1 98.81 127 LEU A N 1
ATOM 976 C CA . LEU A 1 127 ? -9.102 -16.172 -12.859 1 98.81 127 LEU A CA 1
ATOM 977 C C . LEU A 1 127 ? -10.25 -16.688 -11.984 1 98.81 127 LEU A C 1
ATOM 979 O O . LEU A 1 127 ? -10.891 -17.688 -12.32 1 98.81 127 LEU A O 1
ATOM 983 N N . TYR A 1 128 ? -10.445 -16.016 -10.859 1 98.62 128 TYR A N 1
ATOM 984 C CA . TYR A 1 128 ? -11.5 -16.391 -9.93 1 98.62 128 TYR A CA 1
ATOM 985 C C . TYR A 1 128 ? -12.867 -16.281 -10.578 1 98.62 128 TYR A C 1
ATOM 987 O O . TYR A 1 128 ? -13.664 -17.219 -10.531 1 98.62 128 TYR A O 1
ATOM 995 N N . ASN A 1 129 ? -13.133 -15.148 -11.25 1 97.94 129 ASN A N 1
ATOM 996 C CA . ASN A 1 129 ? -14.43 -14.898 -11.883 1 97.94 129 ASN A CA 1
ATOM 997 C C . ASN A 1 129 ? -14.695 -15.867 -13.031 1 97.94 129 ASN A C 1
ATOM 999 O O . ASN A 1 129 ? -15.844 -16.234 -13.281 1 97.94 129 ASN A O 1
ATOM 1003 N N . ALA A 1 130 ? -13.633 -16.312 -13.664 1 98.31 130 ALA A N 1
ATOM 1004 C CA . ALA A 1 130 ? -13.75 -17.25 -14.781 1 98.31 130 ALA A CA 1
ATOM 1005 C C . ALA A 1 130 ? -13.773 -18.688 -14.289 1 98.31 130 ALA A C 1
ATOM 1007 O O . ALA A 1 130 ? -13.844 -19.625 -15.086 1 98.31 130 ALA A O 1
ATOM 1008 N N . LYS A 1 131 ? -13.641 -18.938 -12.977 1 97.94 131 LYS A N 1
ATOM 1009 C CA . LYS A 1 131 ? -13.68 -20.25 -12.344 1 97.94 131 LYS A CA 1
ATOM 1010 C C . LYS A 1 131 ? -12.516 -21.125 -12.828 1 97.94 131 LYS A C 1
ATOM 1012 O O . LYS A 1 131 ? -12.703 -22.297 -13.133 1 97.94 131 LYS A O 1
ATOM 1017 N N . LEU A 1 132 ? -11.383 -20.438 -12.914 1 98.62 132 LEU A N 1
ATOM 1018 C CA . LEU A 1 132 ? -10.203 -21.156 -13.383 1 98.62 132 LEU A CA 1
ATOM 1019 C C . LEU A 1 132 ? -9.32 -21.578 -12.219 1 98.62 132 LEU A C 1
ATOM 1021 O O . LEU A 1 132 ? -8.312 -22.25 -12.414 1 98.62 132 LEU A O 1
ATOM 1025 N N . LEU A 1 133 ? -9.672 -21.188 -11.008 1 98.56 133 LEU A N 1
ATOM 1026 C CA . LEU A 1 133 ? -8.992 -21.641 -9.797 1 98.56 133 LEU A CA 1
ATOM 1027 C C . LEU A 1 133 ? -9.734 -22.812 -9.164 1 98.56 133 LEU A C 1
ATOM 1029 O O . LEU A 1 133 ? -10.938 -22.734 -8.922 1 98.56 133 LEU A O 1
ATOM 1033 N N . GLU A 1 134 ? -9 -23.844 -8.969 1 97.44 134 GLU A N 1
ATOM 1034 C CA . GLU A 1 134 ? -9.586 -25.031 -8.352 1 97.44 134 GLU A CA 1
ATOM 1035 C C . GLU A 1 134 ? -10.023 -24.75 -6.918 1 97.44 134 GLU A C 1
ATOM 1037 O O . GLU A 1 134 ? -9.617 -23.75 -6.328 1 97.44 134 GLU A O 1
ATOM 1042 N N . LYS A 1 135 ? -10.93 -25.641 -6.426 1 96.25 135 LYS A N 1
ATOM 1043 C CA . LYS A 1 135 ? -11.289 -25.547 -5.012 1 96.25 135 LYS A CA 1
ATOM 1044 C C . LYS A 1 135 ? -10.047 -25.641 -4.129 1 96.25 135 LYS A C 1
ATOM 1046 O O . LYS A 1 135 ? -9.203 -26.5 -4.324 1 96.25 135 LYS A O 1
ATOM 1051 N N . ASN A 1 136 ? -9.836 -24.688 -3.277 1 95.81 136 ASN A N 1
ATOM 1052 C CA . ASN A 1 136 ? -8.734 -24.578 -2.326 1 95.81 136 ASN A CA 1
ATOM 1053 C C . ASN A 1 136 ? -7.426 -24.203 -3.02 1 95.81 136 ASN A C 1
ATOM 1055 O O . ASN A 1 136 ? -6.344 -24.547 -2.539 1 95.81 136 ASN A O 1
ATOM 1059 N N . ALA A 1 137 ? -7.59 -23.578 -4.207 1 98.62 137 ALA A N 1
ATOM 1060 C CA . ALA A 1 137 ? -6.391 -23.094 -4.891 1 98.62 137 ALA A CA 1
ATOM 1061 C C . ALA A 1 137 ? -5.57 -22.172 -3.99 1 98.62 137 ALA A C 1
ATOM 1063 O O . ALA A 1 137 ? -6.129 -21.453 -3.158 1 98.62 137 ALA A O 1
ATOM 1064 N N . LEU A 1 138 ? -4.215 -22.266 -4.164 1 98.88 138 LEU A N 1
ATOM 1065 C CA . LEU A 1 138 ? -3.289 -21.422 -3.42 1 98.88 138 LEU A CA 1
ATOM 1066 C C . LEU A 1 138 ? -2.734 -20.297 -4.305 1 98.88 138 LEU A C 1
ATOM 1068 O O . LEU A 1 138 ? -2.188 -20.578 -5.375 1 98.88 138 LEU A O 1
ATOM 1072 N N . ILE A 1 139 ? -2.982 -19.094 -3.879 1 98.94 139 ILE A N 1
ATOM 1073 C CA . ILE A 1 139 ? -2.379 -17.922 -4.516 1 98.94 139 ILE A CA 1
ATOM 1074 C C . ILE A 1 139 ? -1.127 -17.5 -3.744 1 98.94 139 ILE A C 1
ATOM 1076 O O . ILE A 1 139 ? -1.197 -17.203 -2.551 1 98.94 139 ILE A O 1
ATOM 1080 N N . VAL A 1 140 ? 0.006 -17.578 -4.414 1 98.94 140 VAL A N 1
ATOM 1081 C CA . VAL A 1 140 ? 1.286 -17.156 -3.852 1 98.94 140 VAL A CA 1
ATOM 1082 C C . VAL A 1 140 ? 1.697 -15.812 -4.449 1 98.94 140 VAL A C 1
ATOM 1084 O O . VAL A 1 140 ? 1.966 -15.719 -5.648 1 98.94 140 VAL A O 1
ATOM 1087 N N . ASN A 1 141 ? 1.679 -14.812 -3.658 1 98.94 141 ASN A N 1
ATOM 1088 C CA . ASN A 1 141 ? 2.203 -13.508 -4.066 1 98.94 141 ASN A CA 1
ATOM 1089 C C . ASN A 1 141 ? 3.658 -13.336 -3.639 1 98.94 141 ASN A C 1
ATOM 1091 O O . ASN A 1 141 ? 3.965 -13.344 -2.445 1 98.94 141 ASN A O 1
ATOM 1095 N N . ILE A 1 142 ? 4.562 -13.18 -4.598 1 98.94 142 ILE A N 1
ATOM 1096 C CA . ILE A 1 142 ? 5.957 -12.922 -4.254 1 98.94 142 ILE A CA 1
ATOM 1097 C C . ILE A 1 142 ? 6.117 -11.461 -3.82 1 98.94 142 ILE A C 1
ATOM 1099 O O . ILE A 1 142 ? 6.121 -10.555 -4.656 1 98.94 142 ILE A O 1
ATOM 1103 N N . SER A 1 143 ? 6.227 -11.305 -2.543 1 98.69 143 SER A N 1
ATOM 1104 C CA . SER A 1 143 ? 6.434 -9.992 -1.925 1 98.69 143 SER A CA 1
ATOM 1105 C C . SER A 1 143 ? 7.902 -9.766 -1.586 1 98.69 143 SER A C 1
ATOM 1107 O O . SER A 1 143 ? 8.781 -10.055 -2.4 1 98.69 143 SER A O 1
ATOM 1109 N N . SER A 1 144 ? 8.164 -9.102 -0.568 1 98.06 144 SER A N 1
ATOM 1110 C CA . SER A 1 144 ? 9.508 -8.758 -0.095 1 98.06 144 SER A CA 1
ATOM 1111 C C . SER A 1 144 ? 9.492 -8.375 1.38 1 98.06 144 SER A C 1
ATOM 1113 O O . SER A 1 144 ? 8.508 -7.816 1.87 1 98.06 144 SER A O 1
ATOM 1115 N N . ILE A 1 145 ? 10.594 -8.664 2.072 1 97.56 145 ILE A N 1
ATOM 1116 C CA . ILE A 1 145 ? 10.766 -8.156 3.43 1 97.56 145 ILE A CA 1
ATOM 1117 C C . ILE A 1 145 ? 10.656 -6.637 3.436 1 97.56 145 ILE A C 1
ATOM 1119 O O . ILE A 1 145 ? 10.312 -6.035 4.457 1 97.56 145 ILE A O 1
ATOM 1123 N N . MET A 1 146 ? 10.898 -6.035 2.334 1 97.56 146 MET A N 1
ATOM 1124 C CA . MET A 1 146 ? 10.797 -4.582 2.209 1 97.56 146 MET A CA 1
ATOM 1125 C C . MET A 1 146 ? 9.344 -4.133 2.24 1 97.56 146 MET A C 1
ATOM 1127 O O . MET A 1 146 ? 9.055 -2.938 2.359 1 97.56 146 MET A O 1
ATOM 1131 N N . GLY A 1 147 ? 8.383 -5.039 2.146 1 98.38 147 GLY A N 1
ATOM 1132 C CA . GLY A 1 147 ? 6.973 -4.734 2.295 1 98.38 147 GLY A CA 1
ATOM 1133 C C . GLY A 1 147 ? 6.473 -4.898 3.719 1 98.38 147 GLY A C 1
ATOM 1134 O O . GLY A 1 147 ? 5.293 -4.68 3.996 1 98.38 147 GLY A O 1
ATOM 1135 N N . SER A 1 148 ? 7.391 -5.363 4.668 1 98.44 148 SER A N 1
ATOM 1136 C CA . SER A 1 148 ? 7.059 -5.461 6.086 1 98.44 148 SER A CA 1
ATOM 1137 C C . SER A 1 148 ? 7.145 -4.102 6.77 1 98.44 148 SER A C 1
ATOM 1139 O O . SER A 1 148 ? 8.227 -3.521 6.875 1 98.44 148 SER A O 1
ATOM 1141 N N . ILE A 1 149 ? 6.031 -3.621 7.254 1 98.5 149 ILE A N 1
ATOM 1142 C CA . ILE A 1 149 ? 6.027 -2.322 7.914 1 98.5 149 ILE A CA 1
ATOM 1143 C C . ILE A 1 149 ? 6.734 -2.43 9.266 1 98.5 149 ILE A C 1
ATOM 1145 O O . ILE A 1 149 ? 7.625 -1.634 9.57 1 98.5 149 ILE A O 1
ATOM 1149 N N . GLN A 1 150 ? 6.371 -3.506 9.961 1 97.44 150 GLN A N 1
ATOM 1150 C CA . GLN A 1 150 ? 7 -3.744 11.258 1 97.44 150 GLN A CA 1
ATOM 1151 C C . GLN A 1 150 ? 8.5 -3.986 11.109 1 97.44 150 GLN A C 1
ATOM 1153 O O . GLN A 1 150 ? 9.289 -3.584 11.961 1 97.44 150 GLN A O 1
ATOM 1158 N N . GLY A 1 151 ? 8.883 -4.625 10.039 1 94.44 151 GLY A N 1
ATOM 1159 C CA . GLY A 1 151 ? 10.266 -4.996 9.82 1 94.44 151 GLY A CA 1
ATOM 1160 C C . GLY A 1 151 ? 11.117 -3.85 9.312 1 94.44 151 GLY A C 1
ATOM 1161 O O . GLY A 1 151 ? 12.336 -3.998 9.141 1 94.44 151 GLY A O 1
ATOM 1162 N N . THR A 1 152 ? 10.445 -2.744 9.031 1 93.44 152 THR A N 1
ATOM 1163 C CA . THR A 1 152 ? 11.195 -1.577 8.578 1 93.44 152 THR A CA 1
ATOM 1164 C C . THR A 1 152 ? 11.875 -0.883 9.758 1 93.44 152 THR A C 1
ATOM 1166 O O . THR A 1 152 ? 11.25 -0.081 10.453 1 93.44 152 THR A O 1
ATOM 1169 N N . THR A 1 153 ? 13.148 -1.248 9.961 1 91.44 153 THR A N 1
ATOM 1170 C CA . THR A 1 153 ? 13.883 -0.715 11.109 1 91.44 153 THR A CA 1
ATOM 1171 C C . THR A 1 153 ? 15.109 0.067 10.648 1 91.44 153 THR A C 1
ATOM 1173 O O . THR A 1 153 ? 15.805 0.676 11.461 1 91.44 153 THR A O 1
ATOM 1176 N N . GLN A 1 154 ? 15.352 -0.014 9.344 1 88.25 154 GLN A N 1
ATOM 1177 C CA . GLN A 1 154 ? 16.438 0.743 8.734 1 88.25 154 GLN A CA 1
ATOM 1178 C C . GLN A 1 154 ? 16.016 1.313 7.383 1 88.25 154 GLN A C 1
ATOM 1180 O O . GLN A 1 154 ? 15.016 0.885 6.805 1 88.25 154 GLN A O 1
ATOM 1185 N N . ALA A 1 155 ? 16.844 2.27 6.973 1 84.12 155 ALA A N 1
ATOM 1186 C CA . ALA A 1 155 ? 16.547 2.877 5.676 1 84.12 155 ALA A CA 1
ATOM 1187 C C . ALA A 1 155 ? 16.562 1.831 4.566 1 84.12 155 ALA A C 1
ATOM 1189 O O . ALA A 1 155 ? 17.438 0.953 4.539 1 84.12 155 ALA A O 1
ATOM 1190 N N . LYS A 1 156 ? 15.609 1.688 3.727 1 72.69 156 LYS A N 1
ATOM 1191 C CA . LYS A 1 156 ? 15.438 0.698 2.67 1 72.69 156 LYS A CA 1
ATOM 1192 C C . LYS A 1 156 ? 15.633 1.324 1.292 1 72.69 156 LYS A C 1
ATOM 1194 O O . LYS A 1 156 ? 15.984 0.631 0.334 1 72.69 156 LYS A O 1
ATOM 1199 N N . ARG A 1 157 ? 15.586 2.441 1.154 1 77.19 157 ARG A N 1
ATOM 1200 C CA . ARG A 1 157 ? 15.555 3.111 -0.141 1 77.19 157 ARG A CA 1
ATOM 1201 C C . ARG A 1 157 ? 14.562 2.439 -1.085 1 77.19 157 ARG A C 1
ATOM 1203 O O . ARG A 1 157 ? 14.242 1.261 -0.92 1 77.19 157 ARG A O 1
ATOM 1210 N N . GLY A 1 158 ? 13.656 3.158 -1.786 1 93.25 158 GLY A N 1
ATOM 1211 C CA . GLY A 1 158 ? 12.672 2.631 -2.721 1 93.25 158 GLY A CA 1
ATOM 1212 C C . GLY A 1 158 ? 11.25 2.73 -2.207 1 93.25 158 GLY A C 1
ATOM 1213 O O . GLY A 1 158 ? 10.562 1.716 -2.057 1 93.25 158 GLY A O 1
ATOM 1214 N N . VAL A 1 159 ? 10.891 3.844 -1.95 1 97.25 159 VAL A N 1
ATOM 1215 C CA . VAL A 1 159 ? 9.586 4.113 -1.356 1 97.25 159 VAL A CA 1
ATOM 1216 C C . VAL A 1 159 ? 8.484 3.518 -2.232 1 97.25 159 VAL A C 1
ATOM 1218 O O . VAL A 1 159 ? 7.512 2.959 -1.722 1 97.25 159 VAL A O 1
ATOM 1221 N N . SER A 1 160 ? 8.648 3.584 -3.574 1 98.31 160 SER A N 1
ATOM 1222 C CA . SER A 1 160 ? 7.637 3.018 -4.461 1 98.31 160 SER A CA 1
ATOM 1223 C C . SER A 1 160 ? 7.516 1.51 -4.273 1 98.31 160 SER A C 1
ATOM 1225 O O . SER A 1 160 ? 6.406 0.975 -4.195 1 98.31 160 SER A O 1
ATOM 1227 N N . TYR A 1 161 ? 8.648 0.828 -4.145 1 98.12 161 TYR A N 1
ATOM 1228 C CA . TYR A 1 161 ? 8.688 -0.621 -3.98 1 98.12 161 TYR A CA 1
ATOM 1229 C C . TYR A 1 161 ? 8.109 -1.029 -2.631 1 98.12 161 TYR A C 1
ATOM 1231 O O . TYR A 1 161 ? 7.227 -1.888 -2.561 1 98.12 161 TYR A O 1
ATOM 1239 N N . CYS A 1 162 ? 8.57 -0.369 -1.556 1 98.38 162 CYS A N 1
ATOM 1240 C CA . CYS A 1 162 ? 8.133 -0.704 -0.205 1 98.38 162 CYS A CA 1
ATOM 1241 C C . CYS A 1 162 ? 6.625 -0.52 -0.059 1 98.38 162 CYS A C 1
ATOM 1243 O O . CYS A 1 162 ? 5.938 -1.402 0.453 1 98.38 162 CYS A O 1
ATOM 1245 N N . CYS A 1 163 ? 6.141 0.595 -0.542 1 98.81 163 CYS A N 1
ATOM 1246 C CA . CYS A 1 163 ? 4.711 0.866 -0.456 1 98.81 163 CYS A CA 1
ATOM 1247 C C . CYS A 1 163 ? 3.914 -0.128 -1.293 1 98.81 163 CYS A C 1
ATOM 1249 O O . CYS A 1 163 ? 2.871 -0.617 -0.858 1 98.81 163 CYS A O 1
ATOM 1251 N N . SER A 1 164 ? 4.383 -0.467 -2.48 1 98.81 164 SER A N 1
ATOM 1252 C CA . SER A 1 164 ? 3.676 -1.398 -3.354 1 98.81 164 SER A CA 1
ATOM 1253 C C . SER A 1 164 ? 3.615 -2.793 -2.738 1 98.81 164 SER A C 1
ATOM 1255 O O . SER A 1 164 ? 2.594 -3.477 -2.834 1 98.81 164 SER A O 1
ATOM 1257 N N . LYS A 1 165 ? 4.723 -3.215 -2.129 1 98.88 165 LYS A N 1
ATOM 1258 C CA . LYS A 1 165 ? 4.762 -4.559 -1.559 1 98.88 165 LYS A CA 1
ATOM 1259 C C . LYS A 1 165 ? 3.969 -4.629 -0.258 1 98.88 165 LYS A C 1
ATOM 1261 O O . LYS A 1 165 ? 3.367 -5.656 0.054 1 98.88 165 LYS A O 1
ATOM 1266 N N . ALA A 1 166 ? 3.895 -3.498 0.511 1 98.88 166 ALA A N 1
ATOM 1267 C CA . ALA A 1 166 ? 2.975 -3.445 1.644 1 98.88 166 ALA A CA 1
ATOM 1268 C C . ALA A 1 166 ? 1.527 -3.584 1.181 1 98.88 166 ALA A C 1
ATOM 1270 O O . ALA A 1 166 ? 0.732 -4.285 1.811 1 98.88 166 ALA A O 1
ATOM 1271 N N . ALA A 1 167 ? 1.222 -2.912 0.111 1 98.94 167 ALA A N 1
ATOM 1272 C CA . ALA A 1 167 ? -0.116 -3.02 -0.467 1 98.94 167 ALA A CA 1
ATOM 1273 C C . ALA A 1 167 ? -0.399 -4.445 -0.934 1 98.94 167 ALA A C 1
ATOM 1275 O O . ALA A 1 167 ? -1.499 -4.965 -0.729 1 98.94 167 ALA A O 1
ATOM 1276 N N . LEU A 1 168 ? 0.589 -5.074 -1.544 1 98.94 168 LEU A N 1
ATOM 1277 C CA . LEU A 1 168 ? 0.445 -6.457 -1.978 1 98.94 168 LEU A CA 1
ATOM 1278 C C . LEU A 1 168 ? 0.185 -7.375 -0.788 1 98.94 168 LEU A C 1
ATOM 1280 O O . LEU A 1 168 ? -0.627 -8.297 -0.877 1 98.94 168 LEU A O 1
ATOM 1284 N N . ASN A 1 169 ? 0.897 -7.145 0.319 1 98.94 169 ASN A N 1
ATOM 1285 C CA . ASN A 1 169 ? 0.664 -7.902 1.543 1 98.94 169 ASN A CA 1
ATOM 1286 C C . ASN A 1 169 ? -0.771 -7.742 2.037 1 98.94 169 ASN A C 1
ATOM 1288 O O . ASN A 1 169 ? -1.396 -8.711 2.473 1 98.94 169 ASN A O 1
ATOM 1292 N N . MET A 1 170 ? -1.282 -6.527 1.948 1 98.88 170 MET A N 1
ATOM 1293 C CA . MET A 1 170 ? -2.67 -6.289 2.332 1 98.88 170 MET A CA 1
ATOM 1294 C C . MET A 1 170 ? -3.625 -7.062 1.428 1 98.88 170 MET A C 1
ATOM 1296 O O . MET A 1 170 ? -4.559 -7.707 1.909 1 98.88 170 MET A O 1
ATOM 1300 N N . PHE A 1 171 ? -3.361 -7.035 0.112 1 98.81 171 PHE A N 1
ATOM 1301 C CA . PHE A 1 171 ? -4.176 -7.781 -0.841 1 98.81 171 PHE A CA 1
ATOM 1302 C C . PHE A 1 171 ? -4.188 -9.266 -0.495 1 98.81 171 PHE A C 1
ATOM 1304 O O . PHE A 1 171 ? -5.242 -9.898 -0.506 1 98.81 171 PHE A O 1
ATOM 1311 N N . THR A 1 172 ? -3.018 -9.781 -0.146 1 98.88 172 THR A N 1
ATOM 1312 C CA . THR A 1 172 ? -2.885 -11.188 0.228 1 98.88 172 THR A CA 1
ATOM 1313 C C . THR A 1 172 ? -3.801 -11.523 1.401 1 98.88 172 THR A C 1
ATOM 1315 O O . THR A 1 172 ? -4.531 -12.516 1.36 1 98.88 172 THR A O 1
ATOM 1318 N N . LYS A 1 173 ? -3.709 -10.695 2.4 1 98.56 173 LYS A N 1
ATOM 1319 C CA . LYS A 1 173 ? -4.523 -10.898 3.592 1 98.56 173 LYS A CA 1
ATOM 1320 C C . LYS A 1 173 ? -6.012 -10.836 3.26 1 98.56 173 LYS A C 1
ATOM 1322 O O . LYS A 1 173 ? -6.793 -11.68 3.709 1 98.56 173 LYS A O 1
ATOM 1327 N N . MET A 1 174 ? -6.398 -9.922 2.447 1 98.38 174 MET A N 1
ATOM 1328 C CA . MET A 1 174 ? -7.805 -9.742 2.096 1 98.38 174 MET A CA 1
ATOM 1329 C C . MET A 1 174 ? -8.32 -10.938 1.308 1 98.38 174 MET A C 1
ATOM 1331 O O . MET A 1 174 ? -9.438 -11.398 1.536 1 98.38 174 MET A O 1
ATOM 1335 N N . VAL A 1 175 ? -7.535 -11.438 0.392 1 98.38 175 VAL A N 1
ATOM 1336 C CA . VAL A 1 175 ? -7.922 -12.617 -0.377 1 98.38 175 VAL A CA 1
ATOM 1337 C C . VAL A 1 175 ? -8.203 -13.781 0.567 1 98.38 175 VAL A C 1
ATOM 1339 O O . VAL A 1 175 ? -9.219 -14.469 0.431 1 98.38 175 VAL A O 1
ATOM 1342 N N . SER A 1 176 ? -7.352 -13.977 1.534 1 98.06 176 SER A N 1
ATOM 1343 C CA . SER A 1 176 ? -7.445 -15.102 2.459 1 98.06 176 SER A CA 1
ATOM 1344 C C . SER A 1 176 ? -8.742 -15.055 3.254 1 98.06 176 SER A C 1
ATOM 1346 O O . SER A 1 176 ? -9.219 -16.078 3.744 1 98.06 176 SER A O 1
ATOM 1348 N N . ILE A 1 177 ? -9.32 -13.875 3.355 1 96.81 177 ILE A N 1
ATOM 1349 C CA . ILE A 1 177 ? -10.492 -13.688 4.203 1 96.81 177 ILE A CA 1
ATOM 1350 C C . ILE A 1 177 ? -11.742 -13.586 3.332 1 96.81 177 ILE A C 1
ATOM 1352 O O . ILE A 1 177 ? -12.781 -14.172 3.654 1 96.81 177 ILE A O 1
ATOM 1356 N N . GLU A 1 178 ? -11.656 -12.984 2.184 1 96.06 178 GLU A N 1
ATOM 1357 C CA . GLU A 1 178 ? -12.859 -12.539 1.481 1 96.06 178 GLU A CA 1
ATOM 1358 C C . GLU A 1 178 ? -13.242 -13.508 0.37 1 96.06 178 GLU A C 1
ATOM 1360 O O . GLU A 1 178 ? -14.398 -13.547 -0.06 1 96.06 178 GLU A O 1
ATOM 1365 N N . LEU A 1 179 ? -12.258 -14.188 -0.157 1 95.62 179 LEU A N 1
ATOM 1366 C CA . LEU A 1 179 ? -12.57 -15.094 -1.258 1 95.62 179 LEU A CA 1
ATOM 1367 C C . LEU A 1 179 ? -12.688 -16.531 -0.762 1 95.62 179 LEU A C 1
ATOM 1369 O O . LEU A 1 179 ? -11.703 -17.125 -0.333 1 95.62 179 LEU A O 1
ATOM 1373 N N . PRO A 1 180 ? -13.867 -17.031 -0.905 1 93.38 180 PRO A N 1
ATOM 1374 C CA . PRO A 1 180 ? -14.031 -18.422 -0.483 1 93.38 180 PRO A CA 1
ATOM 1375 C C . PRO A 1 180 ? -13.328 -19.406 -1.413 1 93.38 180 PRO A C 1
ATOM 1377 O O . PRO A 1 180 ? -13.141 -19.125 -2.598 1 93.38 180 PRO A O 1
ATOM 1380 N N . ASN A 1 181 ? -12.891 -20.484 -0.963 1 94.62 181 ASN A N 1
ATOM 1381 C CA . ASN A 1 181 ? -12.398 -21.641 -1.688 1 94.62 181 ASN A CA 1
ATOM 1382 C C . ASN A 1 181 ? -11.023 -21.391 -2.299 1 94.62 181 ASN A C 1
ATOM 1384 O O . ASN A 1 181 ? -10.617 -22.078 -3.232 1 94.62 181 ASN A O 1
ATOM 1388 N N . VAL A 1 182 ? -10.383 -20.281 -1.921 1 98 182 VAL A N 1
ATOM 1389 C CA . VAL A 1 182 ? -8.977 -20.094 -2.254 1 98 182 VAL A CA 1
ATOM 1390 C C . VAL A 1 182 ? -8.195 -19.672 -1.007 1 98 182 VAL A C 1
ATOM 1392 O O . VAL A 1 182 ? -8.789 -19.219 -0.024 1 98 182 VAL A O 1
ATOM 1395 N N . CYS A 1 183 ? -6.918 -19.906 -0.991 1 98.75 183 CYS A N 1
ATOM 1396 C CA . CYS A 1 183 ? -5.977 -19.438 0.021 1 98.75 183 CYS A CA 1
ATOM 1397 C C . CYS A 1 183 ? -4.926 -18.516 -0.591 1 98.75 183 CYS A C 1
ATOM 1399 O O . CYS A 1 183 ? -4.762 -18.484 -1.812 1 98.75 183 CYS A O 1
ATOM 1401 N N . SER A 1 184 ? -4.348 -17.75 0.224 1 98.88 184 SER A N 1
ATOM 1402 C CA . SER A 1 184 ? -3.309 -16.859 -0.269 1 98.88 184 SER A CA 1
ATOM 1403 C C . SER A 1 184 ? -2.203 -16.672 0.764 1 98.88 184 SER A C 1
ATOM 1405 O O . SER A 1 184 ? -2.471 -16.625 1.966 1 98.88 184 SER A O 1
ATOM 1407 N N . ILE A 1 185 ? -0.964 -16.578 0.278 1 98.94 185 ILE A N 1
ATOM 1408 C CA . ILE A 1 185 ? 0.17 -16.25 1.132 1 98.94 185 ILE A CA 1
ATOM 1409 C C . ILE A 1 185 ? 1.067 -15.227 0.426 1 98.94 185 ILE A C 1
ATOM 1411 O O . ILE A 1 185 ? 1.12 -15.188 -0.806 1 98.94 185 ILE A O 1
ATOM 1415 N N . SER A 1 186 ? 1.673 -14.383 1.22 1 98.94 186 SER A N 1
ATOM 1416 C CA . SER A 1 186 ? 2.771 -13.531 0.783 1 98.94 186 SER A CA 1
ATOM 1417 C C . SER A 1 186 ? 4.125 -14.172 1.082 1 98.94 186 SER A C 1
ATOM 1419 O O . SER A 1 186 ? 4.352 -14.664 2.189 1 98.94 186 SER A O 1
ATOM 1421 N N . VAL A 1 187 ? 5.047 -14.18 0.086 1 98.94 187 VAL A N 1
ATOM 1422 C CA . VAL A 1 187 ? 6.32 -14.859 0.287 1 98.94 187 VAL A CA 1
ATOM 1423 C C . VAL A 1 187 ? 7.473 -13.906 -0.015 1 98.94 187 VAL A C 1
ATOM 1425 O O . VAL A 1 187 ? 7.516 -13.297 -1.088 1 98.94 187 VAL A O 1
ATOM 1428 N N . HIS A 1 188 ? 8.344 -13.688 0.925 1 98.81 188 HIS A N 1
ATOM 1429 C CA . HIS A 1 188 ? 9.648 -13.086 0.694 1 98.81 188 HIS A CA 1
ATOM 1430 C C . HIS A 1 188 ? 10.648 -14.109 0.173 1 98.81 188 HIS A C 1
ATOM 1432 O O . HIS A 1 188 ? 11.031 -15.039 0.894 1 98.81 188 HIS A O 1
ATOM 1438 N N . PRO A 1 189 ? 11.047 -13.977 -1.035 1 98.69 189 PRO A N 1
ATOM 1439 C CA . PRO A 1 189 ? 11.914 -15 -1.629 1 98.69 189 PRO A CA 1
ATOM 1440 C C . PRO A 1 189 ? 13.336 -14.961 -1.08 1 98.69 189 PRO A C 1
ATOM 1442 O O . PRO A 1 189 ? 14.125 -15.883 -1.333 1 98.69 189 PRO A O 1
ATOM 1445 N N . GLY A 1 190 ? 13.648 -13.984 -0.241 1 98.06 190 GLY A N 1
ATOM 1446 C CA . GLY A 1 190 ? 15.023 -13.656 0.108 1 98.06 190 GLY A CA 1
ATOM 1447 C C . GLY A 1 190 ? 15.625 -12.586 -0.783 1 98.06 190 GLY A C 1
ATOM 1448 O O . GLY A 1 190 ? 15.008 -12.172 -1.765 1 98.06 190 GLY A O 1
ATOM 1449 N N . TRP A 1 191 ? 16.703 -12.008 -0.314 1 96.62 191 TRP A N 1
ATOM 1450 C CA . TRP A 1 191 ? 17.5 -11.188 -1.216 1 96.62 191 TRP A CA 1
ATOM 1451 C C . TRP A 1 191 ? 18.312 -12.055 -2.17 1 96.62 191 TRP A C 1
ATOM 1453 O O . TRP A 1 191 ? 19.391 -12.516 -1.82 1 96.62 191 TRP A O 1
ATOM 1463 N N . VAL A 1 192 ? 17.781 -12.211 -3.389 1 97.56 192 VAL A N 1
ATOM 1464 C CA . VAL A 1 192 ? 18.234 -13.258 -4.293 1 97.56 192 VAL A CA 1
ATOM 1465 C C . VAL A 1 192 ? 19.141 -12.656 -5.367 1 97.56 192 VAL A C 1
ATOM 1467 O O . VAL A 1 192 ? 18.875 -11.57 -5.875 1 97.56 192 VAL A O 1
ATOM 1470 N N . ILE A 1 193 ? 20.172 -13.375 -5.762 1 95.12 193 ILE A N 1
ATOM 1471 C CA . ILE A 1 193 ? 21.047 -12.969 -6.859 1 95.12 193 ILE A CA 1
ATOM 1472 C C . ILE A 1 193 ? 20.281 -13.047 -8.18 1 95.12 193 ILE A C 1
ATOM 1474 O O . ILE A 1 193 ? 20.094 -14.133 -8.742 1 95.12 193 ILE A O 1
ATOM 1478 N N . THR A 1 194 ? 19.812 -11.961 -8.641 1 94 194 THR A N 1
ATOM 1479 C CA . THR A 1 194 ? 19.109 -11.734 -9.906 1 94 194 THR A CA 1
ATOM 1480 C C . THR A 1 194 ? 19.438 -10.352 -10.461 1 94 194 THR A C 1
ATOM 1482 O O . THR A 1 194 ? 20.188 -9.594 -9.844 1 94 194 THR A O 1
ATOM 1485 N N . ASP A 1 195 ? 18.938 -10.086 -11.641 1 89.75 195 ASP A N 1
ATOM 1486 C CA . ASP A 1 195 ? 19.094 -8.734 -12.172 1 89.75 195 ASP A CA 1
ATOM 1487 C C . ASP A 1 195 ? 18.562 -7.695 -11.188 1 89.75 195 ASP A C 1
ATOM 1489 O O . ASP A 1 195 ? 19.156 -6.625 -11.023 1 89.75 195 ASP A O 1
ATOM 1493 N N . MET A 1 196 ? 17.531 -7.984 -10.477 1 89.69 196 MET A N 1
ATOM 1494 C CA . MET A 1 196 ? 16.922 -7.066 -9.516 1 89.69 196 MET A CA 1
ATOM 1495 C C . MET A 1 196 ? 17.703 -7.035 -8.211 1 89.69 196 MET A C 1
ATOM 1497 O O . MET A 1 196 ? 17.938 -5.965 -7.648 1 89.69 196 MET A O 1
ATOM 1501 N N . GLY A 1 197 ? 18.172 -8.211 -7.711 1 92.38 197 GLY A N 1
ATOM 1502 C CA . GLY A 1 197 ? 18.797 -8.328 -6.406 1 92.38 197 GLY A CA 1
ATOM 1503 C C . GLY A 1 197 ? 20.266 -7.934 -6.41 1 92.38 197 GLY A C 1
ATOM 1504 O O . GLY A 1 197 ? 20.828 -7.602 -5.363 1 92.38 197 GLY A O 1
ATOM 1505 N N . GLY A 1 198 ? 20.891 -8.047 -7.578 1 92.31 198 GLY A N 1
ATOM 1506 C CA . GLY A 1 198 ? 22.312 -7.699 -7.688 1 92.31 198 GLY A CA 1
ATOM 1507 C C . GLY A 1 198 ? 23.234 -8.852 -7.348 1 92.31 198 GLY A C 1
ATOM 1508 O O . GLY A 1 198 ? 22.812 -9.836 -6.738 1 92.31 198 GLY A O 1
ATOM 1509 N N . GLU A 1 199 ? 24.453 -8.68 -7.645 1 91.75 199 GLU A N 1
ATOM 1510 C CA . GLU A 1 199 ? 25.453 -9.742 -7.543 1 91.75 199 GLU A CA 1
ATOM 1511 C C . GLU A 1 199 ? 25.828 -10 -6.086 1 91.75 199 GLU A C 1
ATOM 1513 O O . GLU A 1 199 ? 26.328 -11.07 -5.754 1 91.75 199 GLU A O 1
ATOM 1518 N N . ASN A 1 200 ? 25.562 -9.062 -5.215 1 93.06 200 ASN A N 1
ATOM 1519 C CA . ASN A 1 200 ? 26 -9.18 -3.826 1 93.06 200 ASN A CA 1
ATOM 1520 C C . ASN A 1 200 ? 24.906 -9.789 -2.949 1 93.06 200 ASN A C 1
ATOM 1522 O O . ASN A 1 200 ? 25.094 -9.938 -1.74 1 93.06 200 ASN A O 1
ATOM 1526 N N . ALA A 1 201 ? 23.781 -10.148 -3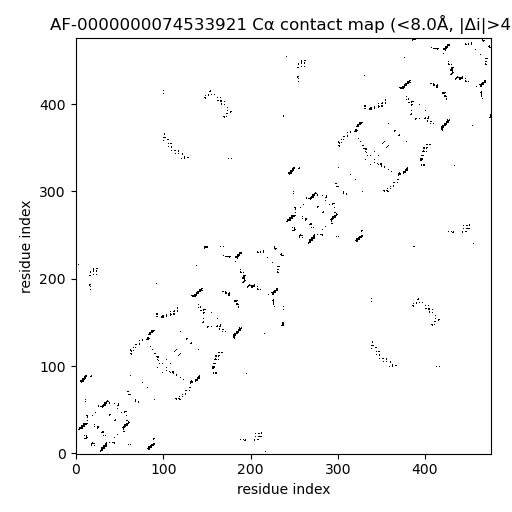.6 1 95.31 201 ALA A N 1
ATOM 1527 C CA . ALA A 1 201 ? 22.719 -10.781 -2.822 1 95.31 201 ALA A CA 1
ATOM 1528 C C . ALA A 1 201 ? 23.188 -12.117 -2.25 1 95.31 201 ALA A C 1
ATOM 1530 O O . ALA A 1 201 ? 23.922 -12.867 -2.914 1 95.31 201 ALA A O 1
ATOM 1531 N N . PRO A 1 202 ? 22.734 -12.453 -1.026 1 96.44 202 PRO A N 1
ATOM 1532 C CA . PRO A 1 202 ? 23.266 -13.641 -0.353 1 96.44 202 PRO A CA 1
ATOM 1533 C C . PRO A 1 202 ? 22.531 -14.922 -0.757 1 96.44 202 PRO A C 1
ATOM 1535 O O . PRO A 1 202 ? 23.047 -16.016 -0.523 1 96.44 202 PRO A O 1
ATOM 1538 N N . VAL A 1 203 ? 21.312 -14.875 -1.306 1 97.75 203 VAL A N 1
ATOM 1539 C CA . VAL A 1 203 ? 20.5 -16.062 -1.564 1 97.75 203 VAL A CA 1
ATOM 1540 C C . VAL A 1 203 ? 20.609 -16.453 -3.039 1 97.75 203 VAL A C 1
ATOM 1542 O O . VAL A 1 203 ? 20.438 -15.602 -3.92 1 97.75 203 VAL A O 1
ATOM 1545 N N . GLN A 1 204 ? 20.906 -17.688 -3.297 1 97.81 204 GLN A N 1
ATOM 1546 C CA . GLN A 1 204 ? 20.938 -18.188 -4.668 1 97.81 204 GLN A CA 1
ATOM 1547 C C . GLN A 1 204 ? 19.516 -18.422 -5.199 1 97.81 204 GLN A C 1
ATOM 1549 O O . GLN A 1 204 ? 18.641 -18.875 -4.461 1 97.81 204 GLN A O 1
ATOM 1554 N N . PRO A 1 205 ? 19.328 -18.172 -6.488 1 98 205 PRO A N 1
ATOM 1555 C CA . PRO A 1 205 ? 17.984 -18.344 -7.059 1 98 205 PRO A CA 1
ATOM 1556 C C . PRO A 1 205 ? 17.422 -19.75 -6.824 1 98 205 PRO A C 1
ATOM 1558 O O . PRO A 1 205 ? 16.25 -19.891 -6.492 1 98 205 PRO A O 1
ATOM 1561 N N . ASP A 1 206 ? 18.266 -20.766 -6.895 1 98.38 206 ASP A N 1
ATOM 1562 C CA . ASP A 1 206 ? 17.812 -22.141 -6.695 1 98.38 206 ASP A CA 1
ATOM 1563 C C . ASP A 1 206 ? 17.391 -22.375 -5.246 1 98.38 206 ASP A C 1
ATOM 1565 O O . ASP A 1 206 ? 16.438 -23.109 -4.98 1 98.38 206 ASP A O 1
ATOM 1569 N N . GLU A 1 207 ? 18.125 -21.797 -4.348 1 98.56 207 GLU A N 1
ATOM 1570 C CA . GLU A 1 207 ? 17.797 -21.922 -2.934 1 98.56 207 GLU A CA 1
ATOM 1571 C C . GLU A 1 207 ? 16.422 -21.312 -2.637 1 98.56 207 GLU A C 1
ATOM 1573 O O . GLU A 1 207 ? 15.594 -21.922 -1.981 1 98.56 207 GLU A O 1
ATOM 1578 N N . SER A 1 208 ? 16.234 -20.156 -3.137 1 98.75 208 SER A N 1
ATOM 1579 C CA . SER A 1 208 ? 14.961 -19.469 -2.963 1 98.75 208 SER A CA 1
ATOM 1580 C C . SER A 1 208 ? 13.82 -20.266 -3.602 1 98.75 208 SER A C 1
ATOM 1582 O O . SER A 1 208 ? 12.812 -20.531 -2.949 1 98.75 208 SER A O 1
ATOM 1584 N N . ALA A 1 209 ? 13.984 -20.672 -4.836 1 98.81 209 ALA A N 1
ATOM 1585 C CA . ALA A 1 209 ? 12.945 -21.359 -5.598 1 98.81 209 ALA A CA 1
ATOM 1586 C C . ALA A 1 209 ? 12.578 -22.688 -4.941 1 98.81 209 ALA A C 1
ATOM 1588 O O . ALA A 1 209 ? 11.398 -23.016 -4.812 1 98.81 209 ALA A O 1
ATOM 1589 N N . SER A 1 210 ? 13.609 -23.438 -4.516 1 98.56 210 SER A N 1
ATOM 1590 C CA . SER A 1 210 ? 13.352 -24.719 -3.865 1 98.56 210 SER A CA 1
ATOM 1591 C C . SER A 1 210 ? 12.578 -24.531 -2.568 1 98.56 210 SER A C 1
ATOM 1593 O O . SER A 1 210 ? 11.695 -25.344 -2.244 1 98.56 210 SER A O 1
ATOM 1595 N N . GLY A 1 211 ? 12.938 -23.5 -1.82 1 98.81 211 GLY A N 1
ATOM 1596 C CA . GLY A 1 211 ? 12.211 -23.188 -0.595 1 98.81 211 GLY A CA 1
ATOM 1597 C C . GLY A 1 211 ? 10.758 -22.844 -0.832 1 98.81 211 GLY A C 1
ATOM 1598 O O . GLY A 1 211 ? 9.875 -23.328 -0.12 1 98.81 211 GLY A O 1
ATOM 1599 N N . ILE A 1 212 ? 10.484 -22.047 -1.84 1 98.88 212 ILE A N 1
ATOM 1600 C CA . ILE A 1 212 ? 9.125 -21.625 -2.152 1 98.88 212 ILE A CA 1
ATOM 1601 C C . ILE A 1 212 ? 8.297 -22.812 -2.617 1 98.88 212 ILE A C 1
ATOM 1603 O O . ILE A 1 212 ? 7.145 -22.984 -2.215 1 98.88 212 ILE A O 1
ATOM 1607 N N . VAL A 1 213 ? 8.867 -23.719 -3.441 1 98.69 213 VAL A N 1
ATOM 1608 C CA . VAL A 1 213 ? 8.164 -24.906 -3.893 1 98.69 213 VAL A CA 1
ATOM 1609 C C . VAL A 1 213 ? 7.832 -25.797 -2.695 1 98.69 213 VAL A C 1
ATOM 1611 O O . VAL A 1 213 ? 6.742 -26.359 -2.623 1 98.69 213 VAL A O 1
ATOM 1614 N N . LYS A 1 214 ? 8.766 -25.891 -1.763 1 98.31 214 LYS A N 1
ATOM 1615 C CA . LYS A 1 214 ? 8.508 -26.656 -0.551 1 98.31 214 LYS A CA 1
ATOM 1616 C C . LYS A 1 214 ? 7.348 -26.062 0.243 1 98.31 214 LYS A C 1
ATOM 1618 O O . LYS A 1 214 ? 6.512 -26.797 0.775 1 98.31 214 LYS A O 1
ATOM 1623 N N . LEU A 1 215 ? 7.297 -24.719 0.354 1 98.56 215 LEU A N 1
ATOM 1624 C CA . LEU A 1 215 ? 6.18 -24.062 1.015 1 98.56 215 LEU A CA 1
ATOM 1625 C C . LEU A 1 215 ? 4.855 -24.438 0.365 1 98.56 215 LEU A C 1
ATOM 1627 O O . LEU A 1 215 ? 3.871 -24.703 1.061 1 98.56 215 LEU A O 1
ATOM 1631 N N . ILE A 1 216 ? 4.848 -24.484 -0.971 1 98.56 216 ILE A N 1
ATOM 1632 C CA . ILE A 1 216 ? 3.637 -24.812 -1.719 1 98.56 216 ILE A CA 1
ATOM 1633 C C . ILE A 1 216 ? 3.268 -26.281 -1.491 1 98.56 216 ILE A C 1
ATOM 1635 O O . ILE A 1 216 ? 2.109 -26.594 -1.208 1 98.56 216 ILE A O 1
ATOM 1639 N N . ASP A 1 217 ? 4.23 -27.156 -1.503 1 97.94 217 ASP A N 1
ATOM 1640 C CA . ASP A 1 217 ? 4.012 -28.609 -1.39 1 97.94 217 ASP A CA 1
ATOM 1641 C C . ASP A 1 217 ? 3.52 -28.969 0.007 1 97.94 217 ASP A C 1
ATOM 1643 O O . ASP A 1 217 ? 2.805 -29.969 0.175 1 97.94 217 ASP A O 1
ATOM 1647 N N . THR A 1 218 ? 3.912 -28.172 0.961 1 97.5 218 THR A N 1
ATOM 1648 C CA . THR A 1 218 ? 3.594 -28.516 2.342 1 97.5 218 THR A CA 1
ATOM 1649 C C . THR A 1 218 ? 2.578 -27.531 2.926 1 97.5 218 THR A C 1
ATOM 1651 O O . THR A 1 218 ? 2.389 -27.484 4.141 1 97.5 218 THR A O 1
ATOM 1654 N N . PHE A 1 219 ? 1.969 -26.766 2.121 1 97.62 219 PHE A N 1
ATOM 1655 C CA . PHE A 1 219 ? 1.063 -25.719 2.553 1 97.62 219 PHE A CA 1
ATOM 1656 C C . PHE A 1 219 ? -0.064 -26.281 3.408 1 97.62 219 PHE A C 1
ATOM 1658 O O . PHE A 1 219 ? -0.694 -27.266 3.033 1 97.62 219 PHE A O 1
ATOM 1665 N N . ASP A 1 220 ? -0.296 -25.625 4.535 1 97.12 220 ASP A N 1
ATOM 1666 C CA . ASP A 1 220 ? -1.396 -25.938 5.438 1 97.12 220 ASP A CA 1
ATOM 1667 C C . ASP A 1 220 ? -2.363 -24.766 5.562 1 97.12 220 ASP A C 1
ATOM 1669 O O . ASP A 1 220 ? -2.08 -23.797 6.266 1 97.12 220 ASP A O 1
ATOM 1673 N N . PRO A 1 221 ? -3.561 -24.859 4.922 1 97.12 221 PRO A N 1
ATOM 1674 C CA . PRO A 1 221 ? -4.504 -23.75 4.926 1 97.12 221 PRO A CA 1
ATOM 1675 C C . PRO A 1 221 ? -4.945 -23.344 6.332 1 97.12 221 PRO A C 1
ATOM 1677 O O . PRO A 1 221 ? -5.258 -22.172 6.578 1 97.12 221 PRO A O 1
ATOM 1680 N N . LYS A 1 222 ? -4.977 -24.25 7.312 1 96.38 222 LYS A N 1
ATOM 1681 C CA . LYS A 1 222 ? -5.445 -23.984 8.672 1 96.38 222 LYS A CA 1
ATOM 1682 C C . LYS A 1 222 ? -4.5 -23.031 9.406 1 96.38 222 LYS A C 1
ATOM 1684 O O . LYS A 1 222 ? -4.938 -22.188 10.188 1 96.38 222 LYS A O 1
ATOM 1689 N N . THR A 1 223 ? -3.199 -23.062 9.031 1 97 223 THR A N 1
ATOM 1690 C CA . THR A 1 223 ? -2.24 -22.312 9.836 1 97 223 THR A CA 1
ATOM 1691 C C . THR A 1 223 ? -1.545 -21.25 8.992 1 97 223 THR A C 1
ATOM 1693 O O . THR A 1 223 ? -0.963 -20.312 9.539 1 97 223 THR A O 1
ATOM 1696 N N . GLN A 1 224 ? -1.694 -21.328 7.648 1 98.19 224 GLN A N 1
ATOM 1697 C CA . GLN A 1 224 ? -0.804 -20.484 6.852 1 98.19 224 GLN A CA 1
ATOM 1698 C C . GLN A 1 224 ? -1.596 -19.547 5.957 1 98.19 224 GLN A C 1
ATOM 1700 O O . GLN A 1 224 ? -1.036 -18.594 5.398 1 98.19 224 GLN A O 1
ATOM 1705 N N . ASN A 1 225 ? -2.938 -19.844 5.805 1 98.44 225 ASN A N 1
ATOM 1706 C CA . ASN A 1 225 ? -3.717 -18.953 4.949 1 98.44 225 ASN A CA 1
ATOM 1707 C C . ASN A 1 225 ? -3.645 -17.5 5.434 1 98.44 225 ASN A C 1
ATOM 1709 O O . ASN A 1 225 ? -3.889 -17.219 6.605 1 98.44 225 ASN A O 1
ATOM 1713 N N . GLY A 1 226 ? -3.211 -16.594 4.609 1 98.44 226 GLY A N 1
ATOM 1714 C CA . GLY A 1 226 ? -3.137 -15.18 4.934 1 98.44 226 GLY A CA 1
ATOM 1715 C C . GLY A 1 226 ? -1.842 -14.797 5.621 1 98.44 226 GLY A C 1
ATOM 1716 O O . GLY A 1 226 ? -1.723 -13.688 6.156 1 98.44 226 GLY A O 1
ATOM 1717 N N . ALA A 1 227 ? -0.801 -15.68 5.574 1 98.62 227 ALA A N 1
ATOM 1718 C CA . ALA A 1 227 ? 0.441 -15.414 6.301 1 98.62 227 ALA A CA 1
ATOM 1719 C C . ALA A 1 227 ? 1.469 -14.734 5.398 1 98.62 227 ALA A C 1
ATOM 1721 O O . ALA A 1 227 ? 1.331 -14.742 4.172 1 98.62 227 ALA A O 1
ATOM 1722 N N . PHE A 1 228 ? 2.387 -14.086 6.004 1 98.81 228 PHE A N 1
ATOM 1723 C CA . PHE A 1 228 ? 3.607 -13.578 5.395 1 98.81 228 PHE A CA 1
ATOM 1724 C C . PHE A 1 228 ? 4.797 -14.461 5.738 1 98.81 228 PHE A C 1
ATOM 1726 O O . PHE A 1 228 ? 5.207 -14.539 6.898 1 98.81 228 PHE A O 1
ATOM 1733 N N . LEU A 1 229 ? 5.355 -15.117 4.691 1 98.88 229 LEU A N 1
ATOM 1734 C CA . LEU A 1 229 ? 6.387 -16.125 4.926 1 98.88 229 LEU A CA 1
ATOM 1735 C C . LEU A 1 229 ? 7.664 -15.789 4.164 1 98.88 229 LEU A C 1
ATOM 1737 O O . LEU A 1 229 ? 7.609 -15.188 3.088 1 98.88 229 LEU A O 1
ATOM 1741 N N . GLN A 1 230 ? 8.797 -16.141 4.727 1 98.81 230 GLN A N 1
ATOM 1742 C CA . GLN A 1 230 ? 10.047 -16.203 3.969 1 98.81 230 GLN A CA 1
ATOM 1743 C C . GLN A 1 230 ? 10.188 -17.531 3.23 1 98.81 230 GLN A C 1
ATOM 1745 O O . GLN A 1 230 ? 9.578 -18.531 3.621 1 98.81 230 GLN A O 1
ATOM 1750 N N . TYR A 1 231 ? 10.984 -17.578 2.205 1 98.75 231 TYR A N 1
ATOM 1751 C CA . TYR A 1 231 ? 11.117 -18.75 1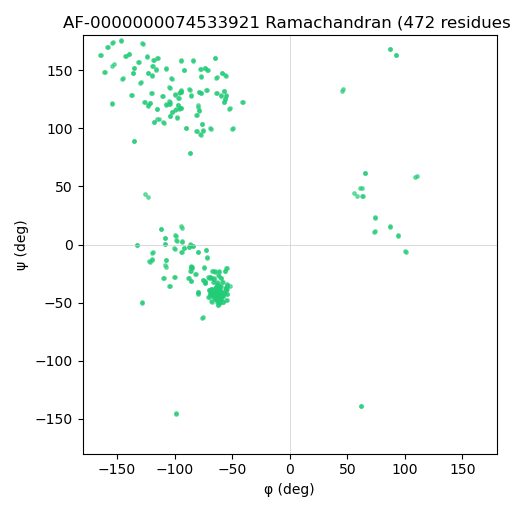.346 1 98.75 231 TYR A CA 1
ATOM 1752 C C . TYR A 1 231 ? 11.469 -19.984 2.162 1 98.75 231 TYR A C 1
ATOM 1754 O O . TYR A 1 231 ? 11.219 -21.109 1.732 1 98.75 231 TYR A O 1
ATOM 1762 N N . ASP A 1 232 ? 11.984 -19.828 3.355 1 98.31 232 ASP A N 1
ATOM 1763 C CA . ASP A 1 232 ? 12.43 -20.969 4.156 1 98.31 232 ASP A CA 1
ATOM 1764 C C . ASP A 1 232 ? 11.367 -21.359 5.188 1 98.31 232 ASP A C 1
ATOM 1766 O O . ASP A 1 232 ? 11.617 -22.203 6.051 1 98.31 232 ASP A O 1
ATOM 1770 N N . GLY A 1 233 ? 10.242 -20.703 5.156 1 98.12 233 GLY A N 1
ATOM 1771 C CA . GLY A 1 233 ? 9.125 -21.078 6.004 1 98.12 233 GLY A CA 1
ATOM 1772 C C . GLY A 1 233 ? 8.992 -20.219 7.238 1 98.12 233 GLY A C 1
ATOM 1773 O O . GLY A 1 233 ? 8 -20.312 7.965 1 98.12 233 GLY A O 1
ATOM 1774 N N . THR A 1 234 ? 9.945 -19.328 7.465 1 98.44 234 THR A N 1
ATOM 1775 C CA . THR A 1 234 ? 9.883 -18.406 8.602 1 98.44 234 THR A CA 1
ATOM 1776 C C . THR A 1 234 ? 8.68 -17.469 8.469 1 98.44 234 THR A C 1
ATOM 1778 O O . THR A 1 234 ? 8.453 -16.906 7.402 1 98.44 234 THR A O 1
ATOM 1781 N N . VAL A 1 235 ? 7.879 -17.359 9.547 1 98.44 235 VAL A N 1
ATOM 1782 C CA . VAL A 1 235 ? 6.762 -16.422 9.555 1 98.44 235 VAL A CA 1
ATOM 1783 C C . VAL A 1 235 ? 7.281 -15 9.781 1 98.44 235 VAL A C 1
ATOM 1785 O O . VAL A 1 235 ? 8.078 -14.758 10.695 1 98.44 235 VAL A O 1
ATOM 1788 N N . LEU A 1 236 ? 6.875 -14.094 8.969 1 98.44 236 LEU A N 1
ATOM 1789 C CA . LEU A 1 236 ? 7.328 -12.711 9.047 1 98.44 236 LEU A CA 1
ATOM 1790 C C . LEU A 1 236 ? 6.227 -11.805 9.578 1 98.44 236 LEU A C 1
ATOM 1792 O O . LEU A 1 236 ? 5.039 -12.102 9.422 1 98.44 236 LEU A O 1
ATOM 1796 N N . ASP A 1 237 ? 6.641 -10.734 10.219 1 97.75 237 ASP A N 1
ATOM 1797 C CA . ASP A 1 237 ? 5.695 -9.688 10.609 1 97.75 237 ASP A CA 1
ATOM 1798 C C . ASP A 1 237 ? 5.25 -8.867 9.406 1 97.75 237 ASP A C 1
ATOM 1800 O O . ASP A 1 237 ? 5.973 -8.766 8.414 1 97.75 237 ASP A O 1
ATOM 1804 N N . TRP A 1 238 ? 4.066 -8.352 9.523 1 97.69 238 TRP A N 1
ATOM 1805 C CA . TRP A 1 238 ? 3.594 -7.473 8.461 1 97.69 238 TRP A CA 1
ATOM 1806 C C . TRP A 1 238 ? 4.348 -6.148 8.477 1 97.69 238 TRP A C 1
ATOM 1808 O O . TRP A 1 238 ? 4.695 -5.633 9.539 1 97.69 238 TRP A O 1
ATOM 1818 N N . MET B 1 1 ? -1.786 25.828 31.578 1 38.12 1 MET B N 1
ATOM 1819 C CA . MET B 1 1 ? -0.449 25.703 31.016 1 38.12 1 MET B CA 1
ATOM 1820 C C . MET B 1 1 ? -0.451 26.062 29.531 1 38.12 1 MET B C 1
ATOM 1822 O O . MET B 1 1 ? -1.436 25.812 28.828 1 38.12 1 MET B O 1
ATOM 1826 N N . ALA B 1 2 ? 0.232 27.062 29.094 1 47.62 2 ALA B N 1
ATOM 1827 C CA . ALA B 1 2 ? 0.201 27.688 27.766 1 47.62 2 ALA B CA 1
ATOM 1828 C C . ALA B 1 2 ? 0.327 26.625 26.672 1 47.62 2 ALA B C 1
ATOM 1830 O O . ALA B 1 2 ? 1.262 25.828 26.688 1 47.62 2 ALA B O 1
ATOM 1831 N N . THR B 1 3 ? -0.734 26.141 25.984 1 61.88 3 THR B N 1
ATOM 1832 C CA . THR B 1 3 ? -0.701 25.156 24.906 1 61.88 3 THR B CA 1
ATOM 1833 C C . THR B 1 3 ? 0.308 25.562 23.828 1 61.88 3 THR B C 1
ATOM 1835 O O . THR B 1 3 ? 0.443 26.75 23.516 1 61.88 3 THR B O 1
ATOM 1838 N N . ALA B 1 4 ? 1.357 24.719 23.625 1 71.12 4 ALA B N 1
ATOM 1839 C CA . ALA B 1 4 ? 2.414 25 22.656 1 71.12 4 ALA B CA 1
ATOM 1840 C C . ALA B 1 4 ? 1.838 25.578 21.375 1 71.12 4 ALA B C 1
ATOM 1842 O O . ALA B 1 4 ? 0.785 25.141 20.906 1 71.12 4 ALA B O 1
ATOM 1843 N N . GLN B 1 5 ? 2.299 26.766 21.016 1 89.75 5 GLN B N 1
ATOM 1844 C CA . GLN B 1 5 ? 1.915 27.391 19.766 1 89.75 5 GLN B CA 1
ATOM 1845 C C . GLN B 1 5 ? 2.723 26.812 18.594 1 89.75 5 GLN B C 1
ATOM 1847 O O . GLN B 1 5 ? 3.943 26.688 18.688 1 89.75 5 GLN B O 1
ATOM 1852 N N . TYR B 1 6 ? 2.033 26.281 17.734 1 96.94 6 TYR B N 1
ATOM 1853 C CA . TYR B 1 6 ? 2.686 25.781 16.531 1 96.94 6 TYR B CA 1
ATOM 1854 C C . TYR B 1 6 ? 1.803 26 15.312 1 96.94 6 TYR B C 1
ATOM 1856 O O . TYR B 1 6 ? 0.625 26.344 15.438 1 96.94 6 TYR B O 1
ATOM 1864 N N . THR B 1 7 ? 2.375 25.938 14.148 1 98.44 7 THR B N 1
ATOM 1865 C CA . THR B 1 7 ? 1.689 26.141 12.875 1 98.44 7 THR B CA 1
ATOM 1866 C C . THR B 1 7 ? 1.468 24.797 12.172 1 98.44 7 THR B C 1
ATOM 1868 O O . THR B 1 7 ? 2.375 23.969 12.102 1 98.44 7 THR B O 1
ATOM 1871 N N . VAL B 1 8 ? 0.189 24.625 11.633 1 98.81 8 VAL B N 1
ATOM 1872 C CA . VAL B 1 8 ? -0.225 23.359 11.039 1 98.81 8 VAL B CA 1
ATOM 1873 C C . VAL B 1 8 ? -0.606 23.578 9.578 1 98.81 8 VAL B C 1
ATOM 1875 O O . VAL B 1 8 ? -1.284 24.562 9.242 1 98.81 8 VAL B O 1
ATOM 1878 N N . LEU B 1 9 ? -0.091 22.797 8.695 1 98.94 9 LEU B N 1
ATOM 1879 C CA . LEU B 1 9 ? -0.652 22.641 7.359 1 98.94 9 LEU B CA 1
ATOM 1880 C C . LEU B 1 9 ? -1.553 21.406 7.289 1 98.94 9 LEU B C 1
ATOM 1882 O O . LEU B 1 9 ? -1.12 20.297 7.605 1 98.94 9 LEU B O 1
ATOM 1886 N N . LEU B 1 10 ? -2.814 21.625 6.961 1 98.94 10 LEU B N 1
ATOM 1887 C CA . LEU B 1 10 ? -3.826 20.562 6.973 1 98.94 10 LEU B CA 1
ATOM 1888 C C . LEU B 1 10 ? -4.457 20.406 5.594 1 98.94 10 LEU B C 1
ATOM 1890 O O . LEU B 1 10 ? -4.977 21.375 5.027 1 98.94 10 LEU B O 1
ATOM 1894 N N . THR B 1 11 ? -4.348 19.188 5.031 1 98.94 11 THR B N 1
ATOM 1895 C CA . THR B 1 11 ? -5 18.938 3.748 1 98.94 11 THR B CA 1
ATOM 1896 C C . THR B 1 11 ? -6.406 18.391 3.953 1 98.94 11 THR B C 1
ATOM 1898 O O . THR B 1 11 ? -6.656 17.641 4.902 1 98.94 11 THR B O 1
ATOM 1901 N N . GLY B 1 12 ? -7.32 18.672 3.018 1 98.44 12 GLY B N 1
ATOM 1902 C CA . GLY B 1 12 ? -8.68 18.172 3.107 1 98.44 12 GLY B CA 1
ATOM 1903 C C . GLY B 1 12 ? -9.445 18.734 4.293 1 98.44 12 GLY B C 1
ATOM 1904 O O . GLY B 1 12 ? -10 17.969 5.094 1 98.44 12 GLY B O 1
ATOM 1905 N N . ALA B 1 13 ? -9.641 20.078 4.34 1 98.56 13 ALA B N 1
ATOM 1906 C CA . ALA B 1 13 ? -10.109 20.719 5.57 1 98.56 13 ALA B CA 1
ATOM 1907 C C . ALA B 1 13 ? -11.555 21.188 5.43 1 98.56 13 ALA B C 1
ATOM 1909 O O . ALA B 1 13 ? -12.141 21.703 6.383 1 98.56 13 ALA B O 1
ATOM 1910 N N . SER B 1 14 ? -12.219 20.984 4.309 1 96.75 14 SER B N 1
ATOM 1911 C CA . SER B 1 14 ? -13.477 21.672 4.031 1 96.75 14 SER B CA 1
ATOM 1912 C C . SER B 1 14 ? -14.656 20.922 4.637 1 96.75 14 SER B C 1
ATOM 1914 O O . SER B 1 14 ? -15.758 21.469 4.746 1 96.75 14 SER B O 1
ATOM 1916 N N . ARG B 1 15 ? -14.516 19.641 4.977 1 95.25 15 ARG B N 1
ATOM 1917 C CA . ARG B 1 15 ? -15.602 18.844 5.555 1 95.25 15 ARG B CA 1
ATOM 1918 C C . ARG B 1 15 ? -15.055 17.703 6.402 1 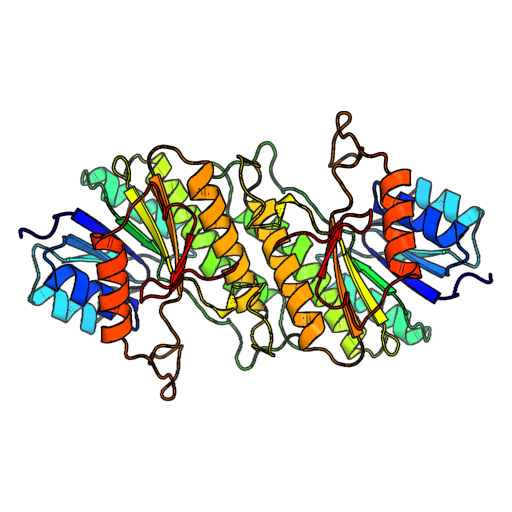95.25 15 ARG B C 1
ATOM 1920 O O . ARG B 1 15 ? -13.836 17.547 6.539 1 95.25 15 ARG B O 1
ATOM 1927 N N . GLY B 1 16 ? -15.938 17.062 7.027 1 96.5 16 GLY B N 1
ATOM 1928 C CA . GLY B 1 16 ? -15.602 15.828 7.719 1 96.5 16 GLY B CA 1
ATOM 1929 C C . GLY B 1 16 ? -14.578 16.031 8.82 1 96.5 16 GLY B C 1
ATOM 1930 O O . GLY B 1 16 ? -14.68 16.969 9.602 1 96.5 16 GLY B O 1
ATOM 1931 N N . ILE B 1 17 ? -13.664 15.117 8.914 1 98.19 17 ILE B N 1
ATOM 1932 C CA . ILE B 1 17 ? -12.648 15.094 9.961 1 98.19 17 ILE B CA 1
ATOM 1933 C C . ILE B 1 17 ? -11.766 16.344 9.859 1 98.19 17 ILE B C 1
ATOM 1935 O O . ILE B 1 17 ? -11.453 16.969 10.867 1 98.19 17 ILE B O 1
ATOM 1939 N N . GLY B 1 18 ? -11.453 16.766 8.594 1 98.69 18 GLY B N 1
ATOM 1940 C CA . GLY B 1 18 ? -10.586 17.906 8.359 1 98.69 18 GLY B CA 1
ATOM 1941 C C . GLY B 1 18 ? -11.141 19.219 8.906 1 98.69 18 GLY B C 1
ATOM 1942 O O . GLY B 1 18 ? -10.414 20.016 9.492 1 98.69 18 GLY B O 1
ATOM 1943 N N . LEU B 1 19 ? -12.406 19.375 8.727 1 98.56 19 LEU B N 1
ATOM 1944 C CA . LEU B 1 19 ? -13.062 20.578 9.227 1 98.56 19 LEU B CA 1
ATOM 1945 C C . LEU B 1 19 ? -13.031 20.625 10.75 1 98.56 19 LEU B C 1
ATOM 1947 O O . LEU B 1 19 ? -12.727 21.656 11.336 1 98.56 19 LEU B O 1
ATOM 1951 N N . HIS B 1 20 ? -13.289 19.516 11.359 1 98.75 20 HIS B N 1
ATOM 1952 C CA . HIS B 1 20 ? -13.312 19.469 12.82 1 98.75 20 HIS B CA 1
ATOM 1953 C C . HIS B 1 20 ? -11.906 19.531 13.398 1 98.75 20 HIS B C 1
ATOM 1955 O O . HIS B 1 20 ? -11.703 20.094 14.477 1 98.75 20 HIS B O 1
ATOM 1961 N N . LEU B 1 21 ? -10.922 19 12.68 1 98.88 21 LEU B N 1
ATOM 1962 C CA . LEU B 1 21 ? -9.531 19.188 13.07 1 98.88 21 LEU B CA 1
ATOM 1963 C C . LEU B 1 21 ? -9.172 20.672 13.078 1 98.88 21 LEU B C 1
ATOM 1965 O O . LEU B 1 21 ? -8.57 21.172 14.031 1 98.88 21 LEU B O 1
ATOM 1969 N N . THR B 1 22 ? -9.57 21.359 12 1 98.75 22 THR B N 1
ATOM 1970 C CA . THR B 1 22 ? -9.328 22.797 11.922 1 98.75 22 THR B CA 1
ATOM 1971 C C . THR B 1 22 ? -9.914 23.5 13.133 1 98.75 22 THR B C 1
ATOM 1973 O O . THR B 1 22 ? -9.227 24.281 13.797 1 98.75 22 THR B O 1
ATOM 1976 N N . LYS B 1 23 ? -11.141 23.172 13.453 1 98.19 23 LYS B N 1
ATOM 1977 C CA . LYS B 1 23 ? -11.844 23.797 14.578 1 98.19 23 LYS B CA 1
ATOM 1978 C C . LYS B 1 23 ? -11.102 23.562 15.891 1 98.19 23 LYS B C 1
ATOM 1980 O O . LYS B 1 23 ? -10.844 24.5 16.641 1 98.19 23 LYS B O 1
ATOM 1985 N N . HIS B 1 24 ? -10.695 22.359 16.156 1 98.31 24 HIS B N 1
ATOM 1986 C CA . HIS B 1 24 ? -10.094 22.016 17.438 1 98.31 24 HIS B CA 1
ATOM 1987 C C . HIS B 1 24 ? -8.68 22.578 17.547 1 98.31 24 HIS B C 1
ATOM 1989 O O . HIS B 1 24 ? -8.234 22.953 18.625 1 98.31 24 HIS B O 1
ATOM 1995 N N . LEU B 1 25 ? -7.957 22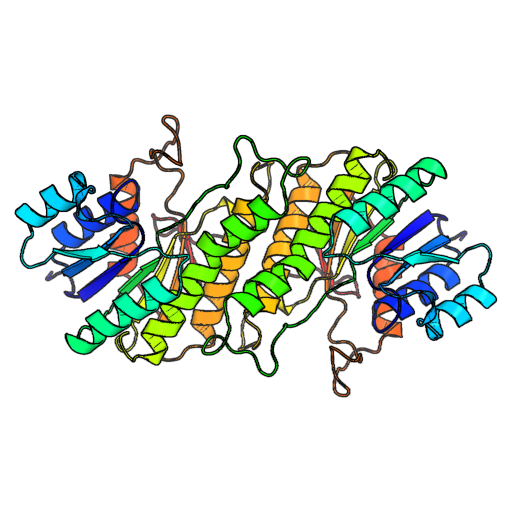.641 16.422 1 98.44 25 LEU B N 1
ATOM 1996 C CA . LEU B 1 25 ? -6.637 23.25 16.422 1 98.44 25 LEU B CA 1
ATOM 1997 C C . LEU B 1 25 ? -6.734 24.75 16.734 1 98.44 25 LEU B C 1
ATOM 1999 O O . LEU B 1 25 ? -5.957 25.281 17.531 1 98.44 25 LEU B O 1
ATOM 2003 N N . LEU B 1 26 ? -7.711 25.406 16.156 1 97.62 26 LEU B N 1
ATOM 2004 C CA . LEU B 1 26 ? -7.918 26.828 16.375 1 97.62 26 LEU B CA 1
ATOM 2005 C C . LEU B 1 26 ? -8.328 27.109 17.812 1 97.62 26 LEU B C 1
ATOM 2007 O O . LEU B 1 26 ? -7.84 28.047 18.438 1 97.62 26 LEU B O 1
ATOM 2011 N N . LEU B 1 27 ? -9.227 26.219 18.312 1 95.75 27 LEU B N 1
ATOM 2012 C CA . LEU B 1 27 ? -9.656 26.344 19.703 1 95.75 27 LEU B CA 1
ATOM 2013 C C . LEU B 1 27 ? -8.469 26.25 20.641 1 95.75 27 LEU B C 1
ATOM 2015 O O . LEU B 1 27 ? -8.453 26.906 21.703 1 95.75 27 LEU B O 1
ATOM 2019 N N . GLY B 1 28 ? -7.469 25.469 20.25 1 95.44 28 GLY B N 1
ATOM 2020 C CA . GLY B 1 28 ? -6.266 25.312 21.047 1 95.44 28 GLY B CA 1
ATOM 2021 C C . GLY B 1 28 ? -5.246 26.406 20.828 1 95.44 28 GLY B C 1
ATOM 2022 O O . GLY B 1 28 ? -4.152 26.375 21.391 1 95.44 28 GLY B O 1
ATOM 2023 N N . GLY B 1 29 ? -5.512 27.359 19.938 1 95.19 29 GLY B N 1
ATOM 2024 C CA . GLY B 1 29 ? -4.668 28.531 19.734 1 95.19 29 GLY B CA 1
ATOM 2025 C C . GLY B 1 29 ? -3.646 28.344 18.625 1 95.19 29 GLY B C 1
ATOM 2026 O O . GLY B 1 29 ? -2.752 29.172 18.453 1 95.19 29 GLY B O 1
ATOM 2027 N N . LYS B 1 30 ? -3.746 27.266 17.891 1 97.81 30 LYS B N 1
ATOM 2028 C CA . LYS B 1 30 ? -2.783 26.984 16.828 1 97.81 30 LYS B CA 1
ATOM 2029 C C . LYS B 1 30 ? -3.07 27.828 15.586 1 97.81 30 LYS B C 1
ATOM 2031 O O . LYS B 1 30 ? -4.203 28.266 15.383 1 97.81 30 LYS B O 1
ATOM 2036 N N . THR B 1 31 ? -2.059 28.125 14.844 1 98 31 THR B N 1
ATOM 2037 C CA . THR B 1 31 ? -2.229 28.688 13.508 1 98 31 THR B CA 1
ATOM 2038 C C . THR B 1 31 ? -2.408 27.578 12.477 1 98 31 THR B C 1
ATOM 2040 O O . THR B 1 31 ? -1.627 26.625 12.445 1 98 31 THR B O 1
ATOM 2043 N N . VAL B 1 32 ? -3.479 27.703 11.68 1 98.69 32 VAL B N 1
ATOM 2044 C CA . VAL B 1 32 ? -3.824 26.609 10.789 1 98.69 32 VAL B CA 1
ATOM 2045 C C . VAL B 1 32 ? -3.859 27.109 9.344 1 98.69 32 VAL B C 1
ATOM 2047 O O . VAL B 1 32 ? -4.562 28.062 9.031 1 98.69 32 VAL B O 1
ATOM 2050 N N . TYR B 1 33 ? -3.033 26.547 8.516 1 98.75 33 TYR B N 1
ATOM 2051 C CA . TYR B 1 33 ? -3.203 26.625 7.066 1 98.75 33 TYR B CA 1
ATOM 2052 C C . TYR B 1 33 ? -4.043 25.453 6.555 1 98.75 33 TYR B C 1
ATOM 2054 O O . TYR B 1 33 ? -3.539 24.344 6.402 1 98.75 33 TYR B O 1
ATOM 2062 N N . ALA B 1 34 ? -5.297 25.75 6.32 1 98.81 34 ALA B N 1
ATOM 2063 C CA . ALA B 1 34 ? -6.254 24.75 5.871 1 98.81 34 ALA B CA 1
ATOM 2064 C C . ALA B 1 34 ? -6.371 24.734 4.352 1 98.81 34 ALA B C 1
ATOM 2066 O O . ALA B 1 34 ? -6.512 25.797 3.727 1 98.81 34 ALA B O 1
ATOM 2067 N N . THR B 1 35 ? -6.289 23.531 3.775 1 98.88 35 THR B N 1
ATOM 2068 C CA . THR B 1 35 ? -6.387 23.484 2.32 1 98.88 35 THR B CA 1
ATOM 2069 C C . THR B 1 35 ? -7.629 22.703 1.89 1 98.88 35 THR B C 1
ATOM 2071 O O . THR B 1 35 ? -8.117 21.844 2.625 1 98.88 35 THR B O 1
ATOM 2074 N N . CYS B 1 36 ? -8.141 23.031 0.789 1 98.44 36 CYS B N 1
ATOM 2075 C CA . CYS B 1 36 ? -9.219 22.328 0.104 1 98.44 36 CYS B CA 1
ATOM 2076 C C . CYS B 1 36 ? -9.227 22.656 -1.383 1 98.44 36 CYS B C 1
ATOM 2078 O O . CYS B 1 36 ? -8.516 23.562 -1.828 1 98.44 36 CYS B O 1
ATOM 2080 N N . ARG B 1 37 ? -9.977 21.984 -2.162 1 97.19 37 ARG B N 1
ATOM 2081 C CA . ARG B 1 37 ? -9.977 22.109 -3.617 1 97.19 37 ARG B CA 1
ATOM 2082 C C . ARG B 1 37 ? -10.562 23.453 -4.051 1 97.19 37 ARG B C 1
ATOM 2084 O O . ARG B 1 37 ? -10.062 24.078 -4.984 1 97.19 37 ARG B O 1
ATOM 2091 N N . ASP B 1 38 ? -11.594 23.797 -3.299 1 96.94 38 ASP B N 1
ATOM 2092 C CA . ASP B 1 38 ? -12.328 25 -3.668 1 96.94 38 ASP B CA 1
ATOM 2093 C C . ASP B 1 38 ? -12.617 25.859 -2.443 1 96.94 38 ASP B C 1
ATOM 2095 O O . ASP B 1 38 ? -13.711 25.812 -1.885 1 96.94 38 ASP B O 1
ATOM 2099 N N . PRO B 1 39 ? -11.688 26.75 -2.115 1 97.38 39 PRO B N 1
ATOM 2100 C CA . PRO B 1 39 ? -11.852 27.578 -0.92 1 97.38 39 PRO B CA 1
ATOM 2101 C C . PRO B 1 39 ? -13.109 28.438 -0.973 1 97.38 39 PRO B C 1
ATOM 2103 O O . PRO B 1 39 ? -13.781 28.609 0.044 1 97.38 39 PRO B O 1
ATOM 2106 N N . SER B 1 40 ? -13.453 28.906 -2.123 1 95.94 40 SER B N 1
ATOM 2107 C CA . SER B 1 40 ? -14.578 29.844 -2.25 1 95.94 40 SER B CA 1
ATOM 2108 C C . SER B 1 40 ? -15.898 29.156 -1.921 1 95.94 40 SER B C 1
ATOM 2110 O O . SER B 1 40 ? -16.844 29.812 -1.468 1 95.94 40 SER B O 1
ATOM 2112 N N . ASN B 1 41 ? -15.938 27.828 -2.035 1 95.5 41 ASN B N 1
ATOM 2113 C CA . ASN B 1 41 ? -17.188 27.109 -1.805 1 95.5 41 ASN B CA 1
ATOM 2114 C C . ASN B 1 41 ? -17.141 26.328 -0.49 1 95.5 41 ASN B C 1
ATOM 2116 O O . ASN B 1 41 ? -18.062 25.594 -0.173 1 95.5 41 ASN B O 1
ATOM 2120 N N . ALA B 1 42 ? -16.078 26.531 0.239 1 97.19 42 ALA B N 1
ATOM 2121 C CA . ALA B 1 42 ? -15.961 25.891 1.54 1 97.19 42 ALA B CA 1
ATOM 2122 C C . ALA B 1 42 ? -16.625 26.719 2.633 1 97.19 42 ALA B C 1
ATOM 2124 O O . ALA B 1 42 ? -15.945 27.281 3.492 1 97.19 42 ALA B O 1
ATOM 2125 N N . LYS B 1 43 ? -17.875 26.656 2.732 1 96.5 43 LYS B N 1
ATOM 2126 C CA . LYS B 1 43 ? -18.688 27.562 3.543 1 96.5 43 LYS B CA 1
ATOM 2127 C C . LYS B 1 43 ? -18.344 27.438 5.023 1 96.5 43 LYS B C 1
ATOM 2129 O O . LYS B 1 43 ? -18.141 28.438 5.711 1 96.5 43 LYS B O 1
ATOM 2134 N N . SER B 1 44 ? -18.266 26.188 5.465 1 96.62 44 SER B N 1
ATOM 2135 C CA . SER B 1 44 ? -17.969 25.969 6.875 1 96.62 44 SER B CA 1
ATOM 2136 C C . SER B 1 44 ? -16.594 26.484 7.246 1 96.62 44 SER B C 1
ATOM 2138 O O . SER B 1 44 ? -16.391 27.047 8.328 1 96.62 44 SER B O 1
ATOM 2140 N N . LEU B 1 45 ? -15.672 26.344 6.359 1 96.62 45 LEU B N 1
ATOM 2141 C CA . LEU B 1 45 ? -14.312 26.828 6.586 1 96.62 45 LEU B CA 1
ATOM 2142 C C . LEU B 1 45 ? -14.281 28.359 6.57 1 96.62 45 LEU B C 1
ATOM 2144 O O . LEU B 1 45 ? -13.578 28.969 7.371 1 96.62 45 LEU B O 1
ATOM 2148 N N . GLN B 1 46 ? -15.016 28.953 5.695 1 96.44 46 GLN B N 1
ATOM 2149 C CA . GLN B 1 46 ? -15.086 30.406 5.609 1 96.44 46 GLN B CA 1
ATOM 2150 C C . GLN B 1 46 ? -15.703 31 6.871 1 96.44 46 GLN B C 1
ATOM 2152 O O . GLN B 1 46 ? -15.289 32.062 7.332 1 96.44 46 GLN B O 1
ATOM 2157 N N . GLN B 1 47 ? -16.672 30.328 7.398 1 96.25 47 GLN B N 1
ATOM 2158 C CA . GLN B 1 47 ? -17.266 30.766 8.648 1 96.25 47 GLN B CA 1
ATOM 2159 C C . GLN B 1 47 ? -16.25 30.75 9.789 1 96.25 47 GLN B C 1
ATOM 2161 O O . GLN B 1 47 ? -16.188 31.688 10.586 1 96.25 47 GLN B O 1
ATOM 2166 N N . LEU B 1 48 ? -15.484 29.672 9.836 1 96.62 48 LEU B N 1
ATOM 2167 C CA . LEU B 1 48 ? -14.43 29.594 10.836 1 96.62 48 LEU B CA 1
ATOM 2168 C C . LEU B 1 48 ? -13.414 30.719 10.648 1 96.62 48 LEU B C 1
ATOM 2170 O O . LEU B 1 48 ? -12.891 31.25 11.633 1 96.62 48 LEU B O 1
ATOM 2174 N N . LYS B 1 49 ? -13.125 31.047 9.438 1 96.19 49 LYS B N 1
ATOM 2175 C CA . LYS B 1 49 ? -12.148 32.094 9.125 1 96.19 49 LYS B CA 1
ATOM 2176 C C . LYS B 1 49 ? -12.602 33.438 9.672 1 96.19 49 LYS B C 1
ATOM 2178 O O . LYS B 1 49 ? -11.773 34.25 10.094 1 96.19 49 LYS B O 1
ATOM 2183 N N . GLU B 1 50 ? -13.859 33.688 9.656 1 95.19 50 GLU B N 1
ATOM 2184 C CA . GLU B 1 50 ? -14.391 34.906 10.203 1 95.19 50 GLU B CA 1
ATOM 2185 C C . GLU B 1 50 ? -14.125 35.031 11.703 1 95.19 50 GLU B C 1
ATOM 2187 O O . GLU B 1 50 ? -13.852 36.094 12.219 1 95.19 50 GLU B O 1
ATOM 2192 N N . GLU B 1 51 ? -14.125 33.906 12.328 1 93.75 51 GLU B N 1
ATOM 2193 C CA . GLU B 1 51 ? -13.969 33.844 13.781 1 93.75 51 GLU B CA 1
ATOM 2194 C C . GLU B 1 51 ? -12.492 33.844 14.18 1 93.75 51 GLU B C 1
ATOM 2196 O O . GLU B 1 51 ? -12.125 34.375 15.234 1 93.75 51 GLU B O 1
ATOM 2201 N N . TYR B 1 52 ? -11.648 33.281 13.328 1 94.38 52 TYR B N 1
ATOM 2202 C CA . TYR B 1 52 ? -10.234 33.094 13.641 1 94.38 52 TYR B CA 1
ATOM 2203 C C . TYR B 1 52 ? -9.359 33.719 12.57 1 94.38 52 TYR B C 1
ATOM 2205 O O . TYR B 1 52 ? -8.367 33.125 12.141 1 94.38 52 TYR B O 1
ATOM 2213 N N . SER B 1 53 ? -9.672 34.875 12.117 1 86.62 53 SER B N 1
ATOM 2214 C CA . SER B 1 53 ? -9.156 35.5 10.898 1 86.62 53 SER B CA 1
ATOM 2215 C C . SER B 1 53 ? -7.629 35.531 10.914 1 86.62 53 SER B C 1
ATOM 2217 O O . SER B 1 53 ? -6.988 35.281 9.883 1 86.62 53 SER B O 1
ATOM 2219 N N . GLU B 1 54 ? -6.918 35.719 11.992 1 91.12 54 GLU B N 1
ATOM 2220 C CA . GLU B 1 54 ? -5.461 35.812 12.023 1 91.12 54 GLU B CA 1
ATOM 2221 C C . GLU B 1 54 ? -4.816 34.438 12.125 1 91.12 54 GLU B C 1
ATOM 2223 O O . GLU B 1 54 ? -3.678 34.25 11.695 1 91.12 54 GLU B O 1
ATOM 2228 N N . LYS B 1 55 ? -5.594 33.469 12.562 1 96.5 55 LYS B N 1
ATOM 2229 C CA . LYS B 1 55 ? -5.004 32.188 12.883 1 96.5 55 LYS B CA 1
ATOM 2230 C C . LYS B 1 55 ? -5.375 31.141 11.836 1 96.5 55 LYS B C 1
ATOM 2232 O O . LYS B 1 55 ? -4.77 30.062 11.789 1 96.5 55 LYS B O 1
ATOM 2237 N N . LEU B 1 56 ? -6.348 31.438 11 1 98.31 56 LEU B N 1
ATOM 2238 C CA . LEU B 1 56 ? -6.762 30.5 9.961 1 98.31 56 LEU B CA 1
ATOM 2239 C C . LEU B 1 56 ? -6.488 31.062 8.57 1 98.31 56 LEU B C 1
ATOM 2241 O O . LEU B 1 56 ? -7.004 32.125 8.227 1 98.31 56 LEU B O 1
ATOM 2245 N N . ILE B 1 57 ? -5.664 30.469 7.82 1 98.06 57 ILE B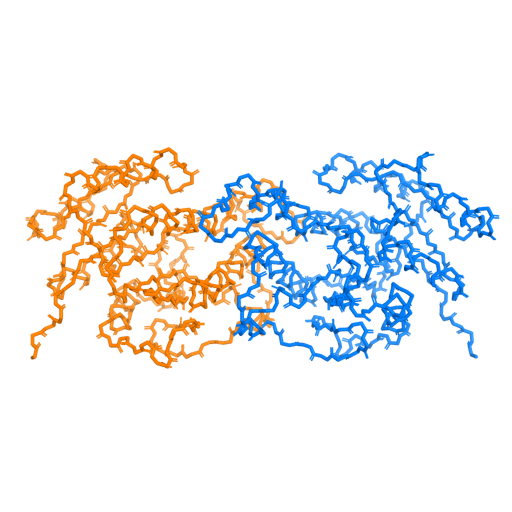 N 1
ATOM 2246 C CA . ILE B 1 57 ? -5.422 30.766 6.414 1 98.06 57 ILE B CA 1
ATOM 2247 C C . ILE B 1 57 ? -5.945 29.625 5.543 1 98.06 57 ILE B C 1
ATOM 2249 O O . ILE B 1 57 ? -5.664 28.469 5.809 1 98.06 57 ILE B O 1
ATOM 2253 N N . ILE B 1 58 ? -6.773 29.938 4.535 1 98.38 58 ILE B N 1
ATOM 2254 C CA . ILE B 1 58 ? -7.344 28.922 3.656 1 98.38 58 ILE B CA 1
ATOM 2255 C C . ILE B 1 58 ? -6.633 28.953 2.305 1 98.38 58 ILE B C 1
ATOM 2257 O O . ILE B 1 58 ? -6.531 30.016 1.672 1 98.38 58 ILE B O 1
ATOM 2261 N N . GLU B 1 59 ? -6.086 27.859 1.907 1 98.31 59 GLU B N 1
ATOM 2262 C CA . GLU B 1 59 ? -5.332 27.734 0.662 1 98.31 59 GLU B CA 1
ATOM 2263 C C . GLU B 1 59 ? -5.969 26.703 -0.271 1 98.31 59 GLU B C 1
ATOM 2265 O O . GLU B 1 59 ? -6.508 25.688 0.186 1 98.31 59 GLU B O 1
ATOM 2270 N N . ALA B 1 60 ? -5.879 26.969 -1.574 1 98.62 60 ALA B N 1
ATOM 2271 C CA . ALA B 1 60 ? -6.336 26.016 -2.578 1 98.62 60 ALA B CA 1
ATOM 2272 C C . ALA B 1 60 ? -5.309 24.906 -2.785 1 98.62 60 ALA B C 1
ATOM 2274 O O . ALA B 1 60 ? -4.117 25.172 -2.934 1 98.62 60 ALA B O 1
ATOM 2275 N N . LEU B 1 61 ? -5.812 23.641 -2.766 1 98.81 61 LEU B N 1
ATOM 2276 C CA . LEU B 1 61 ? -4.938 22.5 -3.039 1 98.81 61 LEU B CA 1
ATOM 2277 C C . LEU B 1 61 ? -5.734 21.328 -3.58 1 98.81 61 LEU B C 1
ATOM 2279 O O . LEU B 1 61 ? -6.73 20.922 -2.979 1 98.81 61 LEU B O 1
ATOM 2283 N N . THR B 1 62 ? -5.363 20.922 -4.734 1 98.69 62 THR B N 1
ATOM 2284 C CA . THR B 1 62 ? -5.754 19.609 -5.234 1 98.69 62 THR B CA 1
ATOM 2285 C C . THR B 1 62 ? -4.633 18.594 -5.023 1 98.69 62 THR B C 1
ATOM 2287 O O . THR B 1 62 ? -3.627 18.609 -5.742 1 98.69 62 THR B O 1
ATOM 2290 N N . VAL B 1 63 ? -4.859 17.656 -4.086 1 98.56 63 VAL B N 1
ATOM 2291 C CA . VAL B 1 63 ? -3.734 16.922 -3.523 1 98.56 63 VAL B CA 1
ATOM 2292 C C . VAL B 1 63 ? -3.172 15.961 -4.57 1 98.56 63 VAL B C 1
ATOM 2294 O O . VAL B 1 63 ? -1.99 15.617 -4.531 1 98.56 63 VAL B O 1
ATOM 2297 N N . ASN B 1 64 ? -4.016 15.484 -5.539 1 96.94 64 ASN B N 1
ATOM 2298 C CA . ASN B 1 64 ? -3.504 14.531 -6.516 1 96.94 64 ASN B CA 1
ATOM 2299 C C . ASN B 1 64 ? -3.029 15.234 -7.785 1 96.94 64 ASN B C 1
ATOM 2301 O O . ASN B 1 64 ? -2.877 14.602 -8.836 1 96.94 64 ASN B O 1
ATOM 2305 N N . ASP B 1 65 ? -2.842 16.531 -7.723 1 98.44 65 ASP B N 1
ATOM 2306 C CA . ASP B 1 65 ? -2.25 17.359 -8.766 1 98.44 65 ASP B CA 1
ATOM 2307 C C . ASP B 1 65 ? -0.927 17.969 -8.297 1 98.44 65 ASP B C 1
ATOM 2309 O O . ASP B 1 65 ? -0.915 18.938 -7.547 1 98.44 65 ASP B O 1
ATOM 2313 N N . GLU B 1 66 ? 0.115 17.453 -8.844 1 98.31 66 GLU B N 1
ATOM 2314 C CA . GLU B 1 66 ? 1.43 17.859 -8.352 1 98.31 66 GLU B CA 1
ATOM 2315 C C . GLU B 1 66 ? 1.697 19.328 -8.641 1 98.31 66 GLU B C 1
ATOM 2317 O O . GLU B 1 66 ? 2.393 20 -7.879 1 98.31 66 GLU B O 1
ATOM 2322 N N . GLU B 1 67 ? 1.169 19.812 -9.734 1 98.62 67 GLU B N 1
ATOM 2323 C CA . GLU B 1 67 ? 1.331 21.234 -10.016 1 98.62 67 GLU B CA 1
ATOM 2324 C C . GLU B 1 67 ? 0.637 22.094 -8.953 1 98.62 67 GLU B C 1
ATOM 2326 O O . GLU B 1 67 ? 1.127 23.156 -8.594 1 98.62 67 GLU B O 1
ATOM 2331 N N . SER B 1 68 ? -0.503 21.625 -8.5 1 98.81 68 SER B N 1
ATOM 2332 C CA . SER B 1 68 ? -1.187 22.297 -7.398 1 98.81 68 SER B CA 1
ATOM 2333 C C . SER B 1 68 ? -0.327 22.297 -6.137 1 98.81 68 SER B C 1
ATOM 2335 O O . SER B 1 68 ? -0.245 23.312 -5.445 1 98.81 68 SER B O 1
ATOM 2337 N N . ILE B 1 69 ? 0.376 21.234 -5.848 1 98.88 69 ILE B N 1
ATOM 2338 C CA . ILE B 1 69 ? 1.26 21.109 -4.691 1 98.88 69 ILE B CA 1
ATOM 2339 C C . ILE B 1 69 ? 2.424 22.094 -4.824 1 98.88 69 ILE B C 1
ATOM 2341 O O . ILE B 1 69 ? 2.721 22.844 -3.893 1 98.88 69 ILE B O 1
ATOM 2345 N N . LYS B 1 70 ? 2.992 22.094 -5.988 1 98.75 70 LYS B N 1
ATOM 2346 C CA . LYS B 1 70 ? 4.133 22.984 -6.227 1 98.75 70 LYS B CA 1
ATOM 2347 C C . LYS B 1 70 ? 3.736 24.438 -6.082 1 98.75 70 LYS B C 1
ATOM 2349 O O . LYS B 1 70 ? 4.484 25.234 -5.512 1 98.75 70 LYS B O 1
ATOM 2354 N N . THR B 1 71 ? 2.596 24.75 -6.59 1 98.75 71 THR B N 1
ATOM 2355 C CA . THR B 1 71 ? 2.096 26.109 -6.5 1 98.75 71 THR B CA 1
ATOM 2356 C C . THR B 1 71 ? 1.909 26.531 -5.043 1 98.75 71 THR B C 1
ATOM 2358 O O . THR B 1 71 ? 2.311 27.625 -4.645 1 98.75 71 THR B O 1
ATOM 2361 N N . LEU B 1 72 ? 1.353 25.656 -4.266 1 98.81 72 LEU B N 1
ATOM 2362 C CA . LEU B 1 72 ? 1.172 25.953 -2.844 1 98.81 72 LEU B CA 1
ATOM 2363 C C . LEU B 1 72 ? 2.518 26.109 -2.146 1 98.81 72 LEU B C 1
ATOM 2365 O O . LEU B 1 72 ? 2.717 27.062 -1.383 1 98.81 72 LEU B O 1
ATOM 2369 N N . VAL B 1 73 ? 3.43 25.219 -2.389 1 98.81 73 VAL B N 1
ATOM 2370 C CA . VAL B 1 73 ? 4.738 25.234 -1.741 1 98.81 73 VAL B CA 1
ATOM 2371 C C . VAL B 1 73 ? 5.477 26.516 -2.084 1 98.81 73 VAL B C 1
ATOM 2373 O O . VAL B 1 73 ? 6.086 27.141 -1.211 1 98.81 73 VAL B O 1
ATOM 2376 N N . GLU B 1 74 ? 5.367 26.906 -3.322 1 98.56 74 GLU B N 1
ATOM 2377 C CA . GLU B 1 74 ? 6.004 28.141 -3.746 1 98.56 74 GLU B CA 1
ATOM 2378 C C . GLU B 1 74 ? 5.398 29.344 -3.031 1 98.56 74 GLU B C 1
ATOM 2380 O O . GLU B 1 74 ? 6.121 30.25 -2.594 1 98.56 74 GLU B O 1
ATOM 2385 N N . LYS B 1 75 ? 4.152 29.375 -2.941 1 98.5 75 LYS B N 1
ATOM 2386 C CA . LYS B 1 75 ? 3.465 30.453 -2.238 1 98.5 75 LYS B CA 1
ATOM 2387 C C . LYS B 1 75 ? 3.885 30.5 -0.771 1 98.5 75 LYS B C 1
ATOM 2389 O O . LYS B 1 75 ? 4.168 31.578 -0.241 1 98.5 75 LYS B O 1
ATOM 2394 N N . LEU B 1 76 ? 3.916 29.359 -0.132 1 98.56 76 LEU B N 1
ATOM 2395 C CA . LEU B 1 76 ? 4.312 29.281 1.269 1 98.56 76 LEU B CA 1
ATOM 2396 C C . LEU B 1 76 ? 5.762 29.719 1.45 1 98.56 76 LEU B C 1
ATOM 2398 O O . LEU B 1 76 ? 6.086 30.422 2.41 1 98.56 76 LEU B O 1
ATOM 2402 N N . ARG B 1 77 ? 6.582 29.281 0.539 1 98 77 ARG B N 1
ATOM 2403 C CA . ARG B 1 77 ? 7.996 29.656 0.583 1 98 77 ARG B CA 1
ATOM 2404 C C . ARG B 1 77 ? 8.18 31.156 0.441 1 98 77 ARG B C 1
ATOM 2406 O O . ARG B 1 77 ? 8.93 31.766 1.203 1 98 77 ARG B O 1
ATOM 2413 N N . ASN B 1 78 ? 7.469 31.734 -0.469 1 97.69 78 ASN B N 1
ATOM 2414 C CA . ASN B 1 78 ? 7.559 33.156 -0.73 1 97.69 78 ASN B CA 1
ATOM 2415 C C . ASN B 1 78 ? 7.078 33.969 0.464 1 97.69 78 ASN B C 1
ATOM 2417 O O . ASN B 1 78 ? 7.516 35.125 0.659 1 97.69 78 ASN B O 1
ATOM 2421 N N . ASN B 1 79 ? 6.262 33.375 1.268 1 96.69 79 ASN B N 1
ATOM 2422 C CA . ASN B 1 79 ? 5.738 34.062 2.441 1 96.69 79 ASN B CA 1
ATOM 2423 C C . ASN B 1 79 ? 6.496 33.688 3.707 1 96.69 79 ASN B C 1
ATOM 2425 O O . ASN B 1 79 ? 6.051 33.969 4.816 1 96.69 79 ASN B O 1
ATOM 2429 N N . ASN B 1 80 ? 7.574 32.938 3.561 1 95.19 80 ASN B N 1
ATOM 2430 C CA . ASN B 1 80 ? 8.445 32.531 4.648 1 95.19 80 ASN B CA 1
ATOM 2431 C C . ASN B 1 80 ? 7.676 31.75 5.719 1 95.19 80 ASN B C 1
ATOM 2433 O O . ASN B 1 80 ? 7.852 32 6.91 1 95.19 80 ASN B O 1
ATOM 2437 N N . ARG B 1 81 ? 6.812 30.891 5.219 1 96.06 81 ARG B N 1
ATOM 2438 C CA . ARG B 1 81 ? 6.016 30.094 6.145 1 96.06 81 ARG B CA 1
ATOM 2439 C C . ARG B 1 81 ? 6.652 28.719 6.367 1 96.06 81 ARG B C 1
ATOM 2441 O O . ARG B 1 81 ? 7.07 28.062 5.414 1 96.06 81 ARG B O 1
ATOM 2448 N N . THR B 1 82 ? 6.789 28.344 7.648 1 97.69 82 THR B N 1
ATOM 2449 C CA . THR B 1 82 ? 7.234 27.016 8.008 1 97.69 82 THR B CA 1
ATOM 2450 C C . THR B 1 82 ? 6.219 26.328 8.922 1 97.69 82 THR B C 1
ATOM 2452 O O . THR B 1 82 ? 5.344 26.984 9.492 1 97.69 82 THR B O 1
ATOM 2455 N N . PHE B 1 83 ? 6.328 25.094 8.984 1 98.69 83 PHE B N 1
ATOM 2456 C CA . PHE B 1 83 ? 5.293 24.344 9.688 1 98.69 83 PHE B CA 1
ATOM 2457 C C . PHE B 1 83 ? 5.91 23.391 10.711 1 98.69 83 PHE B C 1
ATOM 2459 O O . PHE B 1 83 ? 6.926 22.75 10.43 1 98.69 83 PHE B O 1
ATOM 2466 N N . ASN B 1 84 ? 5.242 23.328 11.852 1 98.56 84 ASN B N 1
ATOM 2467 C CA . ASN B 1 84 ? 5.602 22.359 12.883 1 98.56 84 ASN B CA 1
ATOM 2468 C C . ASN B 1 84 ? 4.887 21.031 12.68 1 98.56 84 ASN B C 1
ATOM 2470 O O . ASN B 1 84 ? 5.391 19.984 13.094 1 98.56 84 ASN B O 1
ATOM 2474 N N . VAL B 1 85 ? 3.711 21.109 12.07 1 98.88 85 VAL B N 1
ATOM 2475 C CA . VAL B 1 85 ? 2.889 19.922 11.883 1 98.88 85 VAL B CA 1
ATOM 2476 C C . VAL B 1 85 ? 2.287 19.906 10.484 1 98.88 85 VAL B C 1
ATOM 2478 O O . VAL B 1 85 ? 1.785 20.938 10.016 1 98.88 85 VAL B O 1
ATOM 2481 N N . LEU B 1 86 ? 2.434 18.859 9.789 1 98.94 86 LEU B N 1
ATOM 2482 C CA . LEU B 1 86 ? 1.7 18.547 8.57 1 98.94 86 LEU B CA 1
ATOM 2483 C C . LEU B 1 86 ? 0.681 17.438 8.812 1 98.94 86 LEU B C 1
ATOM 2485 O O . LEU B 1 86 ? 1.033 16.375 9.305 1 98.94 86 LEU B O 1
ATOM 2489 N N . ILE B 1 87 ? -0.571 17.734 8.57 1 99 87 ILE B N 1
ATOM 2490 C CA . ILE B 1 87 ? -1.606 16.719 8.656 1 99 87 ILE B CA 1
ATOM 2491 C C . ILE B 1 87 ? -2.129 16.391 7.262 1 99 87 ILE B C 1
ATOM 2493 O O . ILE B 1 87 ? -2.846 17.188 6.656 1 99 87 ILE B O 1
ATOM 2497 N N . ASN B 1 88 ? -1.725 15.273 6.797 1 98.94 88 ASN B N 1
ATOM 2498 C CA . ASN B 1 88 ? -2.312 14.734 5.578 1 98.94 88 ASN B CA 1
ATOM 2499 C C . ASN B 1 88 ? -3.639 14.031 5.859 1 98.94 88 ASN B C 1
ATOM 2501 O O . ASN B 1 88 ? -3.662 12.844 6.184 1 98.94 88 ASN B O 1
ATOM 2505 N N . ASN B 1 89 ? -4.695 14.75 5.645 1 98.88 89 ASN B N 1
ATOM 2506 C CA . ASN B 1 89 ? -6.031 14.266 5.977 1 98.88 89 ASN B CA 1
ATOM 2507 C C . ASN B 1 89 ? -6.844 13.953 4.723 1 98.88 89 ASN B C 1
ATOM 2509 O O . ASN B 1 89 ? -7.715 13.086 4.742 1 98.88 89 ASN B O 1
ATOM 2513 N N . ALA B 1 90 ? -6.516 14.688 3.643 1 98.19 90 ALA B N 1
ATOM 2514 C CA . ALA B 1 90 ? -7.238 14.43 2.4 1 98.19 90 ALA B CA 1
ATOM 2515 C C . ALA B 1 90 ? -7.145 12.953 2.01 1 98.19 90 ALA B C 1
ATOM 2517 O O . ALA B 1 90 ? -6.066 12.359 2.049 1 98.19 90 ALA B O 1
ATOM 2518 N N . GLY B 1 91 ? -8.234 12.336 1.75 1 97.5 91 GLY B N 1
ATOM 2519 C CA . GLY B 1 91 ? -8.305 10.938 1.356 1 97.5 91 GLY B CA 1
ATOM 2520 C C . GLY B 1 91 ? -9.641 10.547 0.756 1 97.5 91 GLY B C 1
ATOM 2521 O O . GLY B 1 91 ? -10.617 11.289 0.875 1 97.5 91 GLY B O 1
ATOM 2522 N N . ILE B 1 92 ? -9.625 9.438 0.104 1 96.81 92 ILE B N 1
ATOM 2523 C CA . ILE B 1 92 ? -10.867 8.914 -0.459 1 96.81 92 ILE B CA 1
ATOM 2524 C C . ILE B 1 92 ? -10.969 7.418 -0.166 1 96.81 92 ILE B C 1
ATOM 2526 O O . ILE B 1 92 ? -9.953 6.746 0.031 1 96.81 92 ILE B O 1
ATOM 2530 N N . TYR B 1 93 ? -12.156 6.961 -0.076 1 94.62 93 TYR B N 1
ATOM 2531 C CA . TYR B 1 93 ? -12.406 5.539 0.158 1 94.62 93 TYR B CA 1
ATOM 2532 C C . TYR B 1 93 ? -12.172 4.73 -1.113 1 94.62 93 TYR B C 1
ATOM 2534 O O . TYR B 1 93 ? -11.336 3.826 -1.139 1 94.62 93 TYR B O 1
ATOM 2542 N N . SER B 1 94 ? -12.922 4.992 -2.135 1 90.94 94 SER B N 1
ATOM 2543 C CA . SER B 1 94 ? -12.859 4.355 -3.447 1 90.94 94 SER B CA 1
ATOM 2544 C C . SER B 1 94 ? -13.391 5.281 -4.535 1 90.94 94 SER B C 1
ATOM 2546 O O . SER B 1 94 ? -14.156 6.203 -4.258 1 90.94 94 SER B O 1
ATOM 2548 N N . THR B 1 95 ? -12.906 5.043 -5.695 1 87.56 95 THR B N 1
ATOM 2549 C CA . THR B 1 95 ? -13.484 5.801 -6.801 1 87.56 95 THR B CA 1
ATOM 2550 C C . THR B 1 95 ? -14.727 5.102 -7.344 1 87.56 95 THR B C 1
ATOM 2552 O O . THR B 1 95 ? -15.359 5.59 -8.281 1 87.56 95 THR B O 1
ATOM 2555 N N . MET B 1 96 ? -15.023 3.936 -6.691 1 87.19 96 MET B N 1
ATOM 2556 C CA . MET B 1 96 ? -16.188 3.139 -7.09 1 87.19 96 MET B CA 1
ATOM 2557 C C . MET B 1 96 ? -17.188 3.016 -5.945 1 87.19 96 MET B C 1
ATOM 2559 O O . MET B 1 96 ? -16.797 3.043 -4.773 1 87.19 96 MET B O 1
ATOM 2563 N N . GLN B 1 97 ? -18.406 2.828 -6.398 1 84.12 97 GLN B N 1
ATOM 2564 C CA . GLN B 1 97 ? -19.422 2.467 -5.414 1 84.12 97 GLN B CA 1
ATOM 2565 C C . GLN B 1 97 ? -19.469 0.957 -5.199 1 84.12 97 GLN B C 1
ATOM 2567 O O . GLN B 1 97 ? -19.359 0.184 -6.152 1 84.12 97 GLN B O 1
ATOM 2572 N N . LYS B 1 98 ? -19.516 0.431 -4.07 1 89.94 98 LYS B N 1
ATOM 2573 C CA . LYS B 1 98 ? -19.672 -0.975 -3.709 1 89.94 98 LYS B CA 1
ATOM 2574 C C . LYS B 1 98 ? -18.516 -1.814 -4.25 1 89.94 98 LYS B C 1
ATOM 2576 O O . LYS B 1 98 ? -18.734 -2.854 -4.875 1 89.94 98 LYS B O 1
ATOM 2581 N N . GLU B 1 99 ? -17.344 -1.319 -3.996 1 93.69 99 GLU B N 1
ATOM 2582 C CA . GLU B 1 99 ? -16.156 -2.016 -4.461 1 93.69 99 GLU B CA 1
ATOM 2583 C C . GLU B 1 99 ? -15.906 -3.287 -3.652 1 93.69 99 GLU B C 1
ATOM 2585 O O . GLU B 1 99 ? -16.016 -3.279 -2.426 1 93.69 99 GLU B O 1
ATOM 2590 N N . THR B 1 100 ? -15.633 -4.383 -4.363 1 93.25 100 THR B N 1
ATOM 2591 C CA . THR B 1 100 ? -15.195 -5.652 -3.791 1 93.25 100 THR B CA 1
ATOM 2592 C C . THR B 1 100 ? -13.922 -6.145 -4.473 1 93.25 100 THR B C 1
ATOM 2594 O O . THR B 1 100 ? -13.469 -5.559 -5.461 1 93.25 100 THR B O 1
ATOM 2597 N N . LEU B 1 101 ? -13.344 -7.18 -3.973 1 94.75 101 LEU B N 1
ATOM 2598 C CA . LEU B 1 101 ? -12.18 -7.789 -4.605 1 94.75 101 LEU B CA 1
ATOM 2599 C C . LEU B 1 101 ? -12.523 -8.289 -6.008 1 94.75 101 LEU B C 1
ATOM 2601 O O . LEU B 1 101 ? -11.672 -8.281 -6.898 1 94.75 101 LEU B O 1
ATOM 2605 N N . LEU B 1 102 ? -13.766 -8.609 -6.199 1 95.69 102 LEU B N 1
ATOM 2606 C CA . LEU B 1 102 ? -14.156 -9.305 -7.422 1 95.69 102 LEU B CA 1
ATOM 2607 C C . LEU B 1 102 ? -14.617 -8.312 -8.484 1 95.69 102 LEU B C 1
ATOM 2609 O O . LEU B 1 102 ? -14.812 -8.688 -9.648 1 95.69 102 LEU B O 1
ATOM 2613 N N . ASN B 1 103 ? -14.727 -7 -8.125 1 96.25 103 ASN B N 1
ATOM 2614 C CA . ASN B 1 103 ? -15.172 -6.055 -9.141 1 96.25 103 ASN B CA 1
ATOM 2615 C C . ASN B 1 103 ? -14.289 -4.812 -9.18 1 96.25 103 ASN B C 1
ATOM 2617 O O . ASN B 1 103 ? -14.508 -3.918 -10 1 96.25 103 ASN B O 1
ATOM 2621 N N . SER B 1 104 ? -13.25 -4.762 -8.281 1 96.75 104 SER B N 1
ATOM 2622 C CA . SER B 1 104 ? -12.352 -3.613 -8.281 1 96.75 104 SER B CA 1
ATOM 2623 C C . SER B 1 104 ? -11.672 -3.436 -9.633 1 96.75 104 SER B C 1
ATOM 2625 O O . SER B 1 104 ? -11.453 -4.41 -10.359 1 96.75 104 SER B O 1
ATOM 2627 N N . THR B 1 105 ? -11.383 -2.213 -10.016 1 97.88 105 THR B N 1
ATOM 2628 C CA . THR B 1 105 ? -10.789 -1.902 -11.312 1 97.88 105 THR B CA 1
ATOM 2629 C C . THR B 1 105 ? -9.391 -1.311 -11.133 1 97.88 105 THR B C 1
ATOM 2631 O O . THR B 1 105 ? -9.047 -0.825 -10.055 1 97.88 105 THR B O 1
ATOM 2634 N N . LYS B 1 106 ? -8.664 -1.387 -12.234 1 98.06 106 LYS B N 1
ATOM 2635 C CA . LYS B 1 106 ? -7.359 -0.732 -12.273 1 98.06 106 LYS B CA 1
ATOM 2636 C C . LYS B 1 106 ? -7.477 0.747 -11.914 1 98.06 106 LYS B C 1
ATOM 2638 O O . LYS B 1 106 ? -6.668 1.269 -11.148 1 98.06 106 LYS B O 1
ATOM 2643 N N . SER B 1 107 ? -8.484 1.338 -12.453 1 97.75 107 SER B N 1
ATOM 2644 C CA . SER B 1 107 ? -8.688 2.766 -12.227 1 97.75 107 SER B CA 1
ATOM 2645 C C . SER B 1 107 ? -8.969 3.062 -10.758 1 97.75 107 SER B C 1
ATOM 2647 O O . SER B 1 107 ? -8.445 4.031 -10.203 1 97.75 107 SER B O 1
ATOM 2649 N N . SER B 1 108 ? -9.781 2.25 -10.117 1 97.94 108 SER B N 1
ATOM 2650 C CA . SER B 1 108 ? -10.094 2.457 -8.703 1 97.94 108 SER B CA 1
ATOM 2651 C C . SER B 1 108 ? -8.852 2.281 -7.836 1 97.94 108 SER B C 1
ATOM 2653 O O . SER B 1 108 ? -8.586 3.1 -6.957 1 97.94 108 SER B O 1
ATOM 2655 N N . MET B 1 109 ? -8.109 1.256 -8.141 1 98.69 109 MET B N 1
ATOM 2656 C CA . MET B 1 109 ? -6.898 0.979 -7.371 1 98.69 109 MET B CA 1
ATOM 2657 C C . MET B 1 109 ? -5.895 2.119 -7.508 1 98.69 109 MET B C 1
ATOM 2659 O O . MET B 1 109 ? -5.422 2.658 -6.508 1 98.69 109 MET B O 1
ATOM 2663 N N . LEU B 1 110 ? -5.656 2.506 -8.734 1 98.75 110 LEU B N 1
ATOM 2664 C CA . LEU B 1 110 ? -4.645 3.527 -8.984 1 98.75 110 LEU B CA 1
ATOM 2665 C C . LEU B 1 110 ? -5.105 4.887 -8.461 1 98.75 110 LEU B C 1
ATOM 2667 O O . LEU B 1 110 ? -4.32 5.625 -7.863 1 98.75 110 LEU B O 1
ATOM 2671 N N . GLY B 1 111 ? -6.336 5.211 -8.703 1 98.44 111 GLY B N 1
ATOM 2672 C CA . GLY B 1 111 ? -6.863 6.492 -8.258 1 98.44 111 GLY B CA 1
ATOM 2673 C C . GLY B 1 111 ? -6.867 6.648 -6.75 1 98.44 111 GLY B C 1
ATOM 2674 O O . GLY B 1 111 ? -6.5 7.703 -6.23 1 98.44 111 GLY B O 1
ATOM 2675 N N . THR B 1 112 ? -7.277 5.625 -6.027 1 98.75 112 THR B N 1
ATOM 2676 C CA . THR B 1 112 ? -7.305 5.66 -4.57 1 98.75 112 THR B CA 1
ATOM 2677 C C . THR B 1 112 ? -5.887 5.734 -4.004 1 98.75 112 THR B C 1
ATOM 2679 O O . THR B 1 112 ? -5.625 6.5 -3.072 1 98.75 112 THR B O 1
ATOM 2682 N N . PHE B 1 113 ? -5 5.008 -4.602 1 98.88 113 PHE B N 1
ATOM 2683 C CA . PHE B 1 113 ? -3.596 5.02 -4.203 1 98.88 113 PHE B CA 1
ATOM 2684 C C . PHE B 1 113 ? -2.98 6.395 -4.418 1 98.88 113 PHE B C 1
ATOM 2686 O O . PHE B 1 113 ? -2.199 6.867 -3.59 1 98.88 113 PHE B O 1
ATOM 2693 N N . GLU B 1 114 ? -3.332 7 -5.508 1 98.81 114 GLU B N 1
ATOM 2694 C CA . GLU B 1 114 ? -2.809 8.32 -5.848 1 98.81 114 GLU B CA 1
ATOM 2695 C C . GLU B 1 114 ? -3.176 9.352 -4.785 1 98.81 114 GLU B C 1
ATOM 2697 O O . GLU B 1 114 ? -2.314 10.094 -4.316 1 98.81 114 GLU B O 1
ATOM 2702 N N . VAL B 1 115 ? -4.352 9.328 -4.348 1 98.75 115 VAL B N 1
ATOM 2703 C CA . VAL B 1 115 ? -4.836 10.32 -3.402 1 98.75 115 VAL B CA 1
ATOM 2704 C C . VAL B 1 115 ? -4.363 9.977 -1.994 1 98.75 115 VAL B C 1
ATOM 2706 O O . VAL B 1 115 ? -3.887 10.844 -1.26 1 98.75 115 VAL B O 1
ATOM 2709 N N . ASN B 1 116 ? -4.422 8.711 -1.639 1 98.88 116 ASN B N 1
ATOM 2710 C CA . ASN B 1 116 ? -4.262 8.32 -0.243 1 98.88 116 ASN B CA 1
ATOM 2711 C C . ASN B 1 116 ? -2.791 8.141 0.123 1 98.88 116 ASN B C 1
ATOM 2713 O O . ASN B 1 116 ? -2.432 8.18 1.301 1 98.88 116 ASN B O 1
ATOM 2717 N N . CYS B 1 117 ? -1.986 7.902 -0.862 1 98.88 117 CYS B N 1
ATOM 2718 C CA . CYS B 1 117 ? -0.603 7.59 -0.526 1 98.88 117 CYS B CA 1
ATOM 2719 C C . CYS B 1 117 ? 0.363 8.469 -1.313 1 98.88 117 CYS B C 1
ATOM 2721 O O . CYS B 1 117 ? 1.239 9.109 -0.732 1 98.88 117 CYS B O 1
ATOM 2723 N N . VAL B 1 118 ? 0.194 8.555 -2.625 1 98.88 118 VAL B N 1
ATOM 2724 C CA . VAL B 1 118 ? 1.128 9.305 -3.453 1 98.88 118 VAL B CA 1
ATOM 2725 C C . VAL B 1 118 ? 1.079 10.781 -3.072 1 98.88 118 VAL B C 1
ATOM 2727 O O . VAL B 1 118 ? 2.119 11.438 -2.975 1 98.88 118 VAL B O 1
ATOM 2730 N N . ALA B 1 119 ? -0.122 11.281 -2.859 1 98.88 119 ALA B N 1
ATOM 2731 C CA . ALA B 1 119 ? -0.288 12.695 -2.541 1 98.88 119 ALA B CA 1
ATOM 2732 C C . ALA B 1 119 ? 0.417 13.055 -1.236 1 98.88 119 ALA B C 1
ATOM 2734 O O . ALA B 1 119 ? 1.242 13.969 -1.198 1 98.88 119 ALA B O 1
ATOM 2735 N N . PRO B 1 120 ? 0.16 12.312 -0.138 1 98.88 120 PRO B N 1
ATOM 2736 C CA . PRO B 1 120 ? 0.908 12.594 1.09 1 98.88 120 PRO B CA 1
ATOM 2737 C C . PRO B 1 120 ? 2.42 12.531 0.887 1 98.88 120 PRO B C 1
ATOM 2739 O O . PRO B 1 120 ? 3.158 13.336 1.458 1 98.88 120 PRO B O 1
ATOM 2742 N N . MET B 1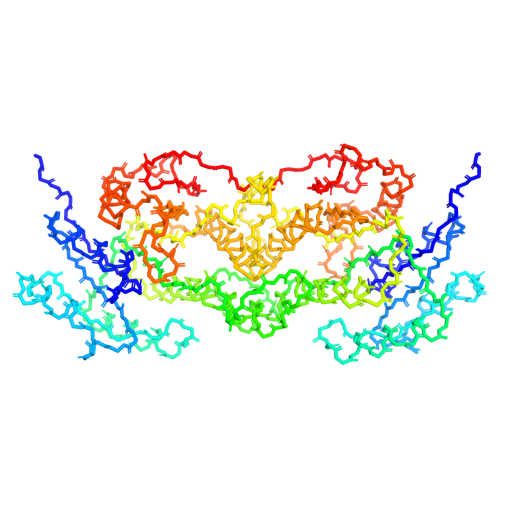 121 ? 2.885 11.586 0.093 1 98.75 121 MET B N 1
ATOM 2743 C CA . MET B 1 121 ? 4.312 11.453 -0.176 1 98.75 121 MET B CA 1
ATOM 2744 C C . MET B 1 121 ? 4.848 12.688 -0.895 1 98.75 121 MET B C 1
ATOM 2746 O O . MET B 1 121 ? 5.859 13.258 -0.484 1 98.75 121 MET B O 1
ATOM 2750 N N . LEU B 1 122 ? 4.152 13.125 -1.915 1 98.88 122 LEU B N 1
ATOM 2751 C CA . LEU B 1 122 ? 4.598 14.266 -2.699 1 98.88 122 LEU B CA 1
ATOM 2752 C C . LEU B 1 122 ? 4.547 15.547 -1.871 1 98.88 122 LEU B C 1
ATOM 2754 O O . LEU B 1 122 ? 5.453 16.375 -1.952 1 98.88 122 LEU B O 1
ATOM 2758 N N . ILE B 1 123 ? 3.492 15.742 -1.085 1 98.88 123 ILE B N 1
ATOM 2759 C CA . ILE B 1 123 ? 3.359 16.922 -0.248 1 98.88 123 ILE B CA 1
ATOM 2760 C C . ILE B 1 123 ? 4.508 16.984 0.755 1 98.88 123 ILE B C 1
ATOM 2762 O O . ILE B 1 123 ? 5.168 18.016 0.896 1 98.88 123 ILE B O 1
ATOM 2766 N N . THR B 1 124 ? 4.777 15.859 1.414 1 98.88 124 THR B N 1
ATOM 2767 C CA . THR B 1 124 ? 5.883 15.766 2.361 1 98.88 124 THR B CA 1
ATOM 2768 C C . THR B 1 124 ? 7.211 16.062 1.672 1 98.88 124 THR B C 1
ATOM 2770 O O . THR B 1 124 ? 8.016 16.844 2.182 1 98.88 124 THR B O 1
ATOM 2773 N N . GLN B 1 125 ? 7.391 15.477 0.508 1 98.56 125 GLN B N 1
ATOM 2774 C CA . GLN B 1 125 ? 8.617 15.633 -0.264 1 98.56 125 GLN B CA 1
ATOM 2775 C C . GLN B 1 125 ? 8.859 17.094 -0.632 1 98.56 125 GLN B C 1
ATOM 2777 O O . GLN B 1 125 ? 9.953 17.625 -0.407 1 98.56 125 GLN B O 1
ATOM 2782 N N . HIS B 1 126 ? 7.875 17.734 -1.172 1 98.75 126 HIS B N 1
ATOM 2783 C CA . HIS B 1 126 ? 8.031 19.109 -1.637 1 98.75 126 HIS B CA 1
ATOM 2784 C C . HIS B 1 126 ? 8.234 20.062 -0.468 1 98.75 126 HIS B C 1
ATOM 2786 O O . HIS B 1 126 ? 9.047 20.984 -0.552 1 98.75 126 HIS B O 1
ATOM 2792 N N . LEU B 1 127 ? 7.535 19.844 0.646 1 98.81 127 LEU B N 1
ATOM 2793 C CA . LEU B 1 127 ? 7.719 20.688 1.824 1 98.81 127 LEU B CA 1
ATOM 2794 C C . LEU B 1 127 ? 9.117 20.5 2.414 1 98.81 127 LEU B C 1
ATOM 2796 O O . LEU B 1 127 ? 9.766 21.469 2.799 1 98.81 127 LEU B O 1
ATOM 2800 N N . TYR B 1 128 ? 9.523 19.234 2.506 1 98.62 128 TYR B N 1
ATOM 2801 C CA . TYR B 1 128 ? 10.836 18.906 3.061 1 98.62 128 TYR B CA 1
ATOM 2802 C C . TYR B 1 128 ? 11.953 19.516 2.215 1 98.62 128 TYR B C 1
ATOM 2804 O O . TYR B 1 128 ? 12.844 20.172 2.742 1 98.62 128 TYR B O 1
ATOM 2812 N N . ASN B 1 129 ? 11.859 19.328 0.891 1 98 129 ASN B N 1
ATOM 2813 C CA . ASN B 1 129 ? 12.891 19.812 -0.025 1 98 129 ASN B CA 1
ATOM 2814 C C . ASN B 1 129 ? 12.953 21.344 -0.039 1 98 129 ASN B C 1
ATOM 2816 O O . ASN B 1 129 ? 14.023 21.922 -0.225 1 98 129 ASN B O 1
ATOM 2820 N N . ALA B 1 130 ? 11.828 21.969 0.218 1 98.31 130 ALA B N 1
ATOM 2821 C CA . ALA B 1 130 ? 11.758 23.422 0.234 1 98.31 130 ALA B CA 1
ATOM 2822 C C . ALA B 1 130 ? 12.102 23.969 1.615 1 98.31 130 ALA B C 1
ATOM 2824 O O . ALA B 1 130 ? 12.07 25.188 1.832 1 98.31 130 ALA B O 1
ATOM 2825 N N . LYS B 1 131 ? 12.375 23.125 2.611 1 98 131 LYS B N 1
ATOM 2826 C CA . LYS B 1 131 ? 12.75 23.484 3.973 1 98 131 LYS B CA 1
ATOM 2827 C C . LYS B 1 131 ? 11.617 24.25 4.664 1 98 131 LYS B C 1
ATOM 2829 O O . LYS B 1 131 ? 11.867 25.266 5.324 1 98 131 LYS B O 1
ATOM 2834 N N . LEU B 1 132 ? 10.438 23.719 4.402 1 98.62 132 LEU B N 1
ATOM 2835 C CA . LEU B 1 132 ? 9.273 24.391 4.988 1 98.62 132 LEU B CA 1
ATOM 2836 C C . LEU B 1 132 ? 8.805 23.656 6.242 1 98.62 132 LEU B C 1
ATOM 2838 O O . LEU B 1 132 ? 7.871 24.094 6.91 1 98.62 132 LEU B O 1
ATOM 2842 N N . LEU B 1 133 ? 9.422 22.547 6.578 1 98.62 133 LEU B N 1
ATOM 2843 C CA . LEU B 1 133 ? 9.164 21.828 7.828 1 98.62 133 LEU B CA 1
ATOM 2844 C C . LEU B 1 133 ? 10.195 22.203 8.891 1 98.62 133 LEU B C 1
ATOM 2846 O O . LEU B 1 133 ? 11.398 22.125 8.641 1 98.62 133 LEU B O 1
ATOM 2850 N N . GLU B 1 134 ? 9.68 22.609 9.984 1 97.44 134 GLU B N 1
ATOM 2851 C CA . GLU B 1 134 ? 10.562 22.969 11.094 1 97.44 134 GLU B CA 1
ATOM 2852 C C . GLU B 1 134 ? 11.336 21.766 11.602 1 97.44 134 GLU B C 1
ATOM 2854 O O . GLU B 1 134 ? 10.977 20.625 11.305 1 97.44 134 GLU B O 1
ATOM 2859 N N . LYS B 1 135 ? 12.445 22.062 12.32 1 96.25 135 LYS B N 1
ATOM 2860 C CA . LYS B 1 135 ? 13.164 20.984 12.984 1 96.25 135 LYS B CA 1
ATOM 2861 C C . LYS B 1 135 ? 12.234 20.203 13.914 1 96.25 135 LYS B C 1
ATOM 2863 O O . LYS B 1 135 ? 11.484 20.797 14.688 1 96.25 135 LYS B O 1
ATOM 2868 N N . ASN B 1 136 ? 12.148 18.922 13.75 1 95.94 136 ASN B N 1
ATOM 2869 C CA . ASN B 1 136 ? 11.344 17.984 14.539 1 95.94 136 ASN B CA 1
ATOM 2870 C C . ASN B 1 136 ? 9.859 18.109 14.203 1 95.94 136 ASN B C 1
ATOM 2872 O O . ASN B 1 136 ? 9 17.828 15.039 1 95.94 136 ASN B O 1
ATOM 2876 N N . ALA B 1 137 ? 9.602 18.625 12.969 1 98.62 137 ALA B N 1
ATOM 2877 C CA . ALA B 1 137 ? 8.211 18.688 12.539 1 98.62 137 ALA B CA 1
ATOM 2878 C C . ALA B 1 137 ? 7.555 17.312 12.594 1 98.62 137 ALA B C 1
ATOM 2880 O O . ALA B 1 137 ? 8.219 16.297 12.383 1 98.62 137 ALA B O 1
ATOM 2881 N N . LEU B 1 138 ? 6.223 17.328 12.93 1 98.88 138 LEU B N 1
ATOM 2882 C CA . LEU B 1 138 ? 5.438 16.094 12.984 1 98.88 138 LEU B CA 1
ATOM 2883 C C . LEU B 1 138 ? 4.52 15.984 11.766 1 98.88 138 LEU B C 1
ATOM 2885 O O . LEU B 1 138 ? 3.738 16.891 11.492 1 98.88 138 LEU B O 1
ATOM 2889 N N . ILE B 1 139 ? 4.719 14.922 11.023 1 98.94 139 ILE B N 1
ATOM 2890 C CA . ILE B 1 139 ? 3.814 14.578 9.93 1 98.94 139 ILE B CA 1
ATOM 2891 C C . ILE B 1 139 ? 2.779 13.562 10.414 1 98.94 139 ILE B C 1
ATOM 2893 O O . ILE B 1 139 ? 3.135 12.477 10.875 1 98.94 139 ILE B O 1
ATOM 2897 N N . VAL B 1 140 ? 1.526 13.969 10.383 1 98.94 140 VAL B N 1
ATOM 2898 C CA . VAL B 1 140 ? 0.407 13.109 10.742 1 98.94 140 VAL B CA 1
ATOM 2899 C C . VAL B 1 140 ? -0.323 12.648 9.484 1 98.94 140 VAL B C 1
ATOM 2901 O O . VAL B 1 140 ? -0.924 13.469 8.773 1 98.94 140 VAL B O 1
ATOM 2904 N N . ASN B 1 141 ? -0.222 11.406 9.18 1 98.94 141 ASN B N 1
ATOM 2905 C CA . ASN B 1 141 ? -1.003 10.82 8.094 1 98.94 141 ASN B CA 1
ATOM 2906 C C . ASN B 1 141 ? -2.295 10.188 8.609 1 98.94 141 ASN B C 1
ATOM 2908 O O . ASN B 1 141 ? -2.26 9.25 9.414 1 98.94 141 ASN B O 1
ATOM 2912 N N . ILE B 1 142 ? -3.439 10.711 8.172 1 98.94 142 ILE B N 1
ATOM 2913 C CA . ILE B 1 142 ? -4.707 10.102 8.555 1 98.94 142 ILE B CA 1
ATOM 2914 C C . ILE B 1 142 ? -4.93 8.82 7.75 1 98.94 142 ILE B C 1
ATOM 2916 O O . ILE B 1 142 ? -5.281 8.875 6.566 1 98.94 142 ILE B O 1
ATOM 2920 N N . SER B 1 143 ? -4.711 7.727 8.406 1 98.69 143 SER B N 1
ATOM 2921 C CA . SER B 1 143 ? -4.906 6.398 7.832 1 98.69 143 SER B CA 1
ATOM 2922 C C . SER B 1 143 ? -6.246 5.805 8.258 1 98.69 143 SER B C 1
ATOM 2924 O O . SER B 1 143 ? -7.273 6.484 8.227 1 98.69 143 SER B O 1
ATOM 2926 N N . SER B 1 144 ? -6.301 4.574 8.445 1 98.06 144 SER B N 1
ATOM 2927 C CA . SER B 1 144 ? -7.488 3.822 8.836 1 98.06 144 SER B CA 1
ATOM 2928 C C . SER B 1 144 ? -7.117 2.459 9.406 1 98.06 144 SER B C 1
ATOM 2930 O O . SER B 1 144 ? -6.117 1.861 9.008 1 98.06 144 SER B O 1
ATOM 2932 N N . ILE B 1 145 ? -7.945 1.974 10.344 1 97.5 145 ILE B N 1
ATOM 2933 C CA . ILE B 1 145 ? -7.801 0.6 10.812 1 97.5 145 ILE B CA 1
ATOM 2934 C C . ILE B 1 145 ? -7.895 -0.361 9.625 1 97.5 145 ILE B C 1
ATOM 2936 O O . ILE B 1 145 ? -7.367 -1.474 9.68 1 97.5 145 ILE B O 1
ATOM 2940 N N . MET B 1 146 ? -8.5 0.053 8.586 1 97.56 146 MET B N 1
ATOM 2941 C CA . MET B 1 146 ? -8.633 -0.764 7.379 1 97.56 146 MET B CA 1
ATOM 2942 C C . MET B 1 146 ? -7.293 -0.884 6.656 1 97.56 146 MET B C 1
ATOM 2944 O O . MET B 1 146 ? -7.148 -1.697 5.742 1 97.56 146 MET B O 1
ATOM 2948 N N . GLY B 1 147 ? -6.289 -0.108 7.027 1 98.31 147 GLY B N 1
ATOM 2949 C CA . GLY B 1 147 ? -4.941 -0.232 6.5 1 98.31 147 GLY B CA 1
ATOM 2950 C C . GLY B 1 147 ? -4.055 -1.143 7.328 1 98.31 147 GLY B C 1
ATOM 2951 O O . GLY B 1 147 ? -2.881 -1.337 7.008 1 98.31 147 GLY B O 1
ATOM 2952 N N . SER B 1 148 ? -4.605 -1.685 8.5 1 98.44 148 SER B N 1
ATOM 2953 C CA . SER B 1 148 ? -3.891 -2.654 9.32 1 98.44 148 SER B CA 1
ATOM 2954 C C . SER B 1 148 ? -3.965 -4.055 8.719 1 98.44 148 SER B C 1
ATOM 2956 O O . SER B 1 148 ? -5.043 -4.645 8.641 1 98.44 148 SER B O 1
ATOM 2958 N N . ILE B 1 149 ? -2.832 -4.574 8.32 1 98.5 149 ILE B N 1
ATOM 2959 C CA . ILE B 1 149 ? -2.818 -5.906 7.723 1 98.5 149 ILE B CA 1
ATOM 2960 C C . ILE B 1 149 ? -3.113 -6.953 8.797 1 98.5 149 ILE B C 1
ATOM 2962 O O . ILE B 1 149 ? -3.982 -7.809 8.609 1 98.5 149 ILE B O 1
ATOM 2966 N N . GLN B 1 150 ? -2.441 -6.75 9.93 1 97.38 150 GLN B N 1
ATOM 2967 C CA . GLN B 1 150 ? -2.658 -7.66 11.047 1 97.38 150 GLN B CA 1
ATOM 2968 C C . GLN B 1 150 ? -4.098 -7.586 11.547 1 97.38 150 GLN B C 1
ATOM 2970 O O . GLN B 1 150 ? -4.668 -8.594 11.961 1 97.38 150 GLN B O 1
ATOM 2975 N N . GLY B 1 151 ? -4.672 -6.422 11.5 1 94.44 151 GLY B N 1
ATOM 2976 C CA . GLY B 1 151 ? -6.008 -6.199 12.031 1 94.44 151 GLY B CA 1
ATOM 2977 C C . GLY B 1 151 ? -7.105 -6.664 11.094 1 94.44 151 GLY B C 1
ATOM 2978 O O . GLY B 1 151 ? -8.289 -6.598 11.43 1 94.44 151 GLY B O 1
ATOM 2979 N N . THR B 1 152 ? -6.691 -7.062 9.898 1 93.38 152 THR B N 1
ATOM 2980 C CA . THR B 1 152 ? -7.68 -7.562 8.945 1 93.38 152 THR B CA 1
ATOM 2981 C C . THR B 1 152 ? -8.094 -8.992 9.305 1 93.38 152 THR B C 1
ATOM 2983 O O . THR B 1 152 ? -7.418 -9.945 8.922 1 93.38 152 THR B O 1
ATOM 2986 N N . THR B 1 153 ? -9.188 -9.07 10.062 1 91.31 153 THR B N 1
ATOM 2987 C CA . THR B 1 153 ? -9.641 -10.375 10.531 1 91.31 153 THR B CA 1
ATOM 2988 C C . THR B 1 153 ? -11.039 -10.688 10.008 1 91.31 153 THR B C 1
ATOM 2990 O O . THR B 1 153 ? -11.555 -11.781 10.219 1 91.31 153 THR B O 1
ATOM 2993 N N . GLN B 1 154 ? -11.609 -9.664 9.359 1 88.06 154 GLN B N 1
ATOM 2994 C CA . GLN B 1 154 ? -12.914 -9.828 8.727 1 88.06 154 GLN B CA 1
ATOM 2995 C C . GLN B 1 154 ? -12.953 -9.117 7.375 1 88.06 154 GLN B C 1
ATOM 2997 O O . GLN B 1 154 ? -12.102 -8.281 7.082 1 88.06 154 GLN B O 1
ATOM 3002 N N . ALA B 1 155 ? -13.977 -9.531 6.641 1 83.75 155 ALA B N 1
ATOM 3003 C CA . ALA B 1 155 ? -14.133 -8.898 5.328 1 83.75 155 ALA B CA 1
ATOM 3004 C C . ALA B 1 155 ? -14.312 -7.391 5.461 1 83.75 155 ALA B C 1
ATOM 3006 O O . ALA B 1 155 ? -15.039 -6.918 6.34 1 83.75 155 ALA B O 1
ATOM 3007 N N . LYS B 1 156 ? -13.633 -6.52 4.848 1 72.94 156 LYS B N 1
ATOM 3008 C CA . LYS B 1 156 ? -13.617 -5.059 4.926 1 72.94 156 LYS B CA 1
ATOM 3009 C C . LYS B 1 156 ? -14.266 -4.438 3.691 1 72.94 156 LYS B C 1
ATOM 3011 O O . LYS B 1 156 ? -14.766 -3.314 3.746 1 72.94 156 LYS B O 1
ATOM 3016 N N . ARG B 1 157 ? -14.383 -5.051 2.742 1 76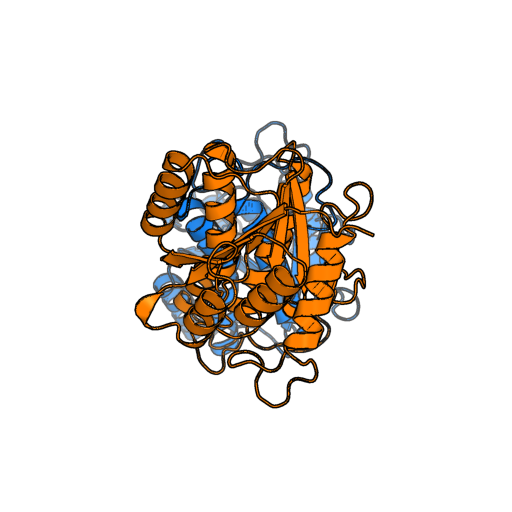.38 157 ARG B N 1
ATOM 3017 C CA . ARG B 1 157 ? -14.781 -4.496 1.454 1 76.38 157 ARG B CA 1
ATOM 3018 C C . ARG B 1 157 ? -14 -3.225 1.139 1 76.38 157 ARG B C 1
ATOM 3020 O O . ARG B 1 157 ? -13.484 -2.566 2.045 1 76.38 157 ARG B O 1
ATOM 3027 N N . GLY B 1 158 ? -13.453 -3.031 -0.08 1 93.12 158 GLY B N 1
ATOM 3028 C CA . GLY B 1 158 ? -12.703 -1.858 -0.508 1 93.12 158 GLY B CA 1
ATOM 3029 C C . GLY B 1 158 ? -11.219 -2.123 -0.675 1 93.12 158 GLY B C 1
ATOM 3030 O O . GLY B 1 158 ? -10.391 -1.501 -0.005 1 93.12 158 GLY B O 1
ATOM 3031 N N . VAL B 1 159 ? -10.953 -2.984 -1.449 1 97.19 159 VAL B N 1
ATOM 3032 C CA . VAL B 1 159 ? -9.578 -3.436 -1.663 1 97.19 159 VAL B CA 1
ATOM 3033 C C . VAL B 1 159 ? -8.695 -2.246 -2.029 1 97.19 159 VAL B C 1
ATOM 3035 O O . VAL B 1 159 ? -7.559 -2.146 -1.573 1 97.19 159 VAL B O 1
ATOM 3038 N N . SER B 1 160 ? -9.234 -1.286 -2.824 1 98.31 160 SER B N 1
ATOM 3039 C CA . SER B 1 160 ? -8.445 -0.115 -3.195 1 98.31 160 SER B CA 1
ATOM 3040 C C . SER B 1 160 ? -8.078 0.715 -1.969 1 98.31 160 SER B C 1
ATOM 3042 O O . SER B 1 160 ? -6.93 1.146 -1.822 1 98.31 160 SER B O 1
ATOM 3044 N N . TYR B 1 161 ? -9.039 0.898 -1.057 1 98.12 161 TYR B N 1
ATOM 3045 C CA . TYR B 1 161 ? -8.836 1.689 0.152 1 98.12 161 TYR B CA 1
ATOM 3046 C C . TYR B 1 161 ? -7.859 1 1.099 1 98.12 161 TYR B C 1
ATOM 3048 O O . TYR B 1 161 ? -6.891 1.609 1.551 1 98.12 161 TYR B O 1
ATOM 3056 N N . CYS B 1 162 ? -8.094 -0.303 1.352 1 98.38 162 CYS B N 1
ATOM 3057 C CA . CYS B 1 162 ? -7.262 -1.06 2.279 1 98.38 162 CYS B CA 1
ATOM 3058 C C . CYS B 1 162 ? -5.812 -1.087 1.812 1 98.38 162 CYS B C 1
ATOM 3060 O O . CYS B 1 162 ? -4.898 -0.822 2.594 1 98.38 162 CYS B O 1
ATOM 3062 N N . CYS B 1 163 ? -5.621 -1.364 0.543 1 98.81 163 CYS B N 1
ATOM 3063 C CA . CYS B 1 163 ? -4.273 -1.415 -0.006 1 98.81 163 CYS B CA 1
ATOM 3064 C C . CYS B 1 163 ? -3.615 -0.04 0.037 1 98.81 163 CYS B C 1
ATOM 3066 O O . CYS B 1 163 ? -2.438 0.079 0.381 1 98.81 163 CYS B O 1
ATOM 3068 N N . SER B 1 164 ? -4.344 1.018 -0.278 1 98.81 164 SER B N 1
ATOM 3069 C CA . SER B 1 164 ? -3.785 2.365 -0.28 1 98.81 164 SER B CA 1
ATOM 3070 C C . SER B 1 164 ? -3.379 2.797 1.125 1 98.81 164 SER B C 1
ATOM 3072 O O . SER B 1 164 ? -2.344 3.439 1.308 1 98.81 164 SER B O 1
ATOM 3074 N N . LYS B 1 165 ? -4.207 2.455 2.107 1 98.88 165 LYS B N 1
ATOM 3075 C CA . LYS B 1 165 ? -3.914 2.873 3.477 1 98.88 165 LYS B CA 1
ATOM 3076 C C . LYS B 1 165 ? -2.791 2.033 4.078 1 98.88 165 LYS B C 1
ATOM 3078 O O . LYS B 1 165 ? -1.999 2.531 4.883 1 98.88 165 LYS B O 1
ATOM 3083 N N . ALA B 1 166 ? -2.656 0.738 3.658 1 98.88 166 ALA B N 1
ATOM 3084 C CA . ALA B 1 166 ? -1.478 -0.036 4.035 1 98.88 166 ALA B CA 1
ATOM 3085 C C . ALA B 1 166 ? -0.206 0.592 3.473 1 98.88 166 ALA B C 1
ATOM 3087 O O . ALA B 1 166 ? 0.815 0.666 4.16 1 98.88 166 ALA B O 1
ATOM 3088 N N . ALA B 1 167 ? -0.295 1.024 2.246 1 98.94 167 ALA B N 1
ATOM 3089 C CA . ALA B 1 167 ? 0.835 1.707 1.62 1 98.94 167 ALA B CA 1
ATOM 3090 C C . ALA B 1 167 ? 1.164 3.006 2.35 1 98.94 167 ALA B C 1
ATOM 3092 O O . ALA B 1 167 ? 2.336 3.326 2.564 1 98.94 167 ALA B O 1
ATOM 3093 N N . LEU B 1 168 ? 0.136 3.738 2.738 1 98.94 168 LEU B N 1
ATOM 3094 C CA . LEU B 1 168 ? 0.332 4.973 3.496 1 98.94 168 LEU B CA 1
ATOM 3095 C C . LEU B 1 168 ? 1.024 4.688 4.824 1 98.94 168 LEU B C 1
ATOM 3097 O O . LEU B 1 168 ? 1.893 5.453 5.254 1 98.94 168 LEU B O 1
ATOM 3101 N N . ASN B 1 169 ? 0.621 3.609 5.496 1 98.94 169 ASN B N 1
ATOM 3102 C CA . ASN B 1 169 ? 1.275 3.193 6.73 1 98.94 169 ASN B CA 1
ATOM 3103 C C . ASN B 1 169 ? 2.758 2.902 6.512 1 98.94 169 ASN B C 1
ATOM 3105 O O . ASN B 1 169 ? 3.596 3.271 7.332 1 98.94 169 ASN B O 1
ATOM 3109 N N . MET B 1 170 ? 3.061 2.262 5.395 1 98.88 170 MET B N 1
ATOM 3110 C CA . MET B 1 170 ? 4.457 1.998 5.059 1 98.88 170 MET B CA 1
ATOM 3111 C C . MET B 1 170 ? 5.219 3.301 4.852 1 98.88 170 MET B C 1
ATOM 3113 O O . MET B 1 170 ? 6.324 3.469 5.371 1 98.88 170 MET B O 1
ATOM 3117 N N . PHE B 1 171 ? 4.605 4.25 4.137 1 98.81 171 PHE B N 1
ATOM 3118 C CA . PHE B 1 171 ? 5.215 5.559 3.92 1 98.81 171 PHE B CA 1
ATOM 3119 C C . PHE B 1 171 ? 5.516 6.242 5.246 1 98.81 171 PHE B C 1
ATOM 3121 O O . PHE B 1 171 ? 6.602 6.797 5.438 1 98.81 171 PHE B O 1
ATOM 3128 N N . THR B 1 172 ? 4.57 6.145 6.164 1 98.88 172 THR B N 1
ATOM 3129 C CA . THR B 1 172 ? 4.727 6.738 7.488 1 98.88 172 THR B CA 1
ATOM 3130 C C . THR B 1 172 ? 5.965 6.184 8.188 1 98.88 172 THR B C 1
ATOM 3132 O O . THR B 1 172 ? 6.777 6.945 8.719 1 98.88 172 THR B O 1
ATOM 3135 N N . LYS B 1 173 ? 6.047 4.887 8.164 1 98.62 173 LYS B N 1
ATOM 3136 C CA . LYS B 1 173 ? 7.18 4.223 8.805 1 98.62 173 LYS B CA 1
ATOM 3137 C C . LYS B 1 173 ? 8.5 4.629 8.148 1 98.62 173 LYS B C 1
ATOM 3139 O O . LYS B 1 173 ? 9.477 4.926 8.844 1 98.62 173 LYS B O 1
ATOM 3144 N N . MET B 1 174 ? 8.516 4.711 6.871 1 98.5 174 MET B N 1
ATOM 3145 C CA . MET B 1 174 ? 9.734 5.051 6.145 1 98.5 174 MET B CA 1
ATOM 3146 C C . MET B 1 174 ? 10.172 6.48 6.445 1 98.5 174 MET B C 1
ATOM 3148 O O . MET B 1 174 ? 11.359 6.746 6.625 1 98.5 174 MET B O 1
ATOM 3152 N N . VAL B 1 175 ? 9.242 7.391 6.5 1 98.44 175 VAL B N 1
ATOM 3153 C CA . VAL B 1 175 ? 9.547 8.773 6.832 1 98.44 175 VAL B CA 1
ATOM 3154 C C . VAL B 1 175 ? 10.227 8.844 8.195 1 98.44 175 VAL B C 1
ATOM 3156 O O . VAL B 1 175 ? 11.25 9.516 8.359 1 98.44 175 VAL B O 1
ATOM 3159 N N . SER B 1 176 ? 9.711 8.125 9.148 1 98.12 176 SER B N 1
ATOM 3160 C CA . SER B 1 176 ? 10.195 8.148 10.523 1 98.12 176 SER B CA 1
ATOM 3161 C C . SER B 1 176 ? 11.648 7.695 10.602 1 98.12 176 SER B C 1
ATOM 3163 O O . SER B 1 176 ? 12.359 8.047 11.539 1 98.12 176 SER B O 1
ATOM 3165 N N . ILE B 1 177 ? 12.07 6.93 9.609 1 96.94 177 ILE B N 1
ATOM 3166 C CA . ILE B 1 177 ? 13.398 6.324 9.656 1 96.94 177 ILE B CA 1
ATOM 3167 C C . ILE B 1 177 ? 14.336 7.078 8.719 1 96.94 177 ILE B C 1
ATOM 3169 O O . ILE B 1 177 ? 15.492 7.336 9.062 1 96.94 177 ILE B O 1
ATOM 3173 N N . GLU B 1 178 ? 13.852 7.547 7.602 1 96.25 178 GLU B N 1
ATOM 3174 C CA . GLU B 1 178 ? 14.742 7.949 6.516 1 96.25 178 GLU B CA 1
ATOM 3175 C C . GLU B 1 178 ? 14.938 9.461 6.492 1 96.25 178 GLU B C 1
ATOM 3177 O O . GLU B 1 178 ? 15.922 9.961 5.949 1 96.25 178 GLU B O 1
ATOM 3182 N N . LEU B 1 179 ? 13.938 10.172 6.969 1 95.88 179 LEU B N 1
ATOM 3183 C CA . LEU B 1 179 ? 14.055 11.625 6.918 1 95.88 179 LEU B CA 1
ATOM 3184 C C . LEU B 1 179 ? 14.5 12.18 8.266 1 95.88 179 LEU B C 1
ATOM 3186 O O . LEU B 1 179 ? 13.75 12.117 9.242 1 95.88 179 LEU B O 1
ATOM 3190 N N . PRO B 1 180 ? 15.641 12.766 8.242 1 93.62 180 PRO B N 1
ATOM 3191 C CA . PRO B 1 180 ? 16.094 13.352 9.5 1 93.62 180 PRO B CA 1
ATOM 3192 C C . PRO B 1 180 ? 15.305 14.602 9.891 1 93.62 180 PRO B C 1
ATOM 3194 O O . PRO B 1 180 ? 14.766 15.289 9.023 1 93.62 180 PRO B O 1
ATOM 3197 N N . ASN B 1 181 ? 15.148 14.891 11.086 1 94.81 181 ASN B N 1
ATOM 3198 C CA . ASN B 1 181 ? 14.633 16.125 11.68 1 94.81 181 ASN B CA 1
ATOM 3199 C C . ASN B 1 181 ? 13.117 16.234 11.492 1 94.81 181 ASN B C 1
ATOM 3201 O O . ASN B 1 181 ? 12.562 17.328 11.578 1 94.81 181 ASN B O 1
ATOM 3205 N N . VAL B 1 182 ? 12.469 15.156 11.062 1 98.06 182 VAL B N 1
ATOM 3206 C CA . VAL B 1 182 ? 11.008 15.109 11.109 1 98.06 182 VAL B CA 1
ATOM 3207 C C . VAL B 1 182 ? 10.555 13.789 11.734 1 98.06 182 VAL B C 1
ATOM 3209 O O . VAL B 1 182 ? 11.328 12.828 11.805 1 98.06 182 VAL B O 1
ATOM 3212 N N . CYS B 1 183 ? 9.367 13.766 12.258 1 98.75 183 CYS B N 1
ATOM 3213 C CA . CYS B 1 183 ? 8.688 12.578 12.766 1 98.75 183 CYS B CA 1
ATOM 3214 C C . CYS B 1 183 ? 7.398 12.32 11.992 1 98.75 183 CYS B C 1
ATOM 3216 O O . CYS B 1 183 ? 6.906 13.203 11.281 1 98.75 183 CYS B O 1
ATOM 3218 N N . SER B 1 184 ? 6.969 11.133 12.062 1 98.88 184 SER B N 1
ATOM 3219 C CA . SER B 1 184 ? 5.727 10.797 11.367 1 98.88 184 SER B CA 1
ATOM 3220 C C . SER B 1 184 ? 4.93 9.75 12.141 1 98.88 184 SER B C 1
ATOM 3222 O O . SER B 1 184 ? 5.508 8.844 12.742 1 98.88 184 SER B O 1
ATOM 3224 N N . ILE B 1 185 ? 3.602 9.898 12.125 1 98.94 185 ILE B N 1
ATOM 3225 C CA . ILE B 1 185 ? 2.711 8.883 12.68 1 98.94 185 ILE B CA 1
ATOM 3226 C C . ILE B 1 185 ? 1.531 8.656 11.742 1 98.94 185 ILE B C 1
ATOM 3228 O O . ILE B 1 185 ? 1.139 9.562 11 1 98.94 185 ILE B O 1
ATOM 3232 N N . SER B 1 186 ? 1.061 7.43 11.734 1 98.94 186 SER B N 1
ATOM 3233 C CA . SER B 1 186 ? -0.22 7.078 11.133 1 98.94 186 SER B CA 1
ATOM 3234 C C . SER B 1 186 ? -1.34 7.082 12.164 1 98.94 186 SER B C 1
ATOM 3236 O O . SER B 1 186 ? -1.186 6.535 13.258 1 98.94 186 SER B O 1
ATOM 3238 N N . VAL B 1 187 ? -2.488 7.73 11.836 1 98.94 187 VAL B N 1
ATOM 3239 C CA . VAL B 1 187 ? -3.561 7.84 12.82 1 98.94 187 VAL B CA 1
ATOM 3240 C C . VAL B 1 187 ? -4.863 7.309 12.227 1 98.94 187 VAL B C 1
ATOM 3242 O O . VAL B 1 187 ? -5.277 7.727 11.148 1 98.94 187 VAL B O 1
ATOM 3245 N N . HIS B 1 188 ? -5.473 6.332 12.859 1 98.81 188 HIS B N 1
ATOM 3246 C CA . HIS B 1 188 ? -6.859 5.949 12.617 1 98.81 188 HIS B CA 1
ATOM 3247 C C . HIS B 1 188 ? -7.82 6.871 13.367 1 98.81 188 HIS B C 1
ATOM 3249 O O . HIS B 1 188 ? -7.867 6.863 14.594 1 98.81 188 HIS B O 1
ATOM 3255 N N . PRO B 1 189 ? -8.547 7.652 12.656 1 98.69 189 PRO B N 1
ATOM 3256 C CA . PRO B 1 189 ? -9.398 8.641 13.312 1 98.69 189 PRO B CA 1
ATOM 3257 C C . PRO B 1 189 ? -10.609 8.016 14 1 98.69 189 PRO B C 1
ATOM 3259 O O . PRO B 1 189 ? -11.312 8.688 14.758 1 98.69 189 PRO B O 1
ATOM 3262 N N . GLY B 1 190 ? -10.805 6.715 13.844 1 98 190 GLY B N 1
ATOM 3263 C CA . GLY B 1 190 ? -12.062 6.062 14.18 1 98 190 GLY B CA 1
ATOM 3264 C C . GLY B 1 190 ? -13.016 5.977 13.008 1 98 190 GLY B C 1
ATOM 3265 O O . GLY B 1 190 ? -12.75 6.531 11.938 1 98 190 GLY B O 1
ATOM 3266 N N . TRP B 1 191 ? -13.992 5.109 13.148 1 96.62 191 TRP B N 1
ATOM 3267 C CA . TRP B 1 191 ? -15.109 5.164 12.211 1 96.62 191 TRP B CA 1
ATOM 3268 C C . TRP B 1 191 ? -16.031 6.336 12.523 1 96.62 191 TRP B C 1
ATOM 3270 O O . TRP B 1 191 ? -16.906 6.23 13.391 1 96.62 191 TRP B O 1
ATOM 3280 N N . VAL B 1 192 ? -15.844 7.441 11.789 1 97.56 192 VAL B N 1
ATOM 3281 C CA . VAL B 1 192 ? -16.391 8.742 12.172 1 97.56 192 VAL B CA 1
ATOM 3282 C C . VAL B 1 192 ? -17.625 9.055 11.336 1 97.56 192 VAL B C 1
ATOM 3284 O O . VAL B 1 192 ? -17.656 8.781 10.133 1 97.56 192 VAL B O 1
ATOM 3287 N N . ILE B 1 193 ? -18.594 9.664 11.93 1 95.31 193 ILE B N 1
ATOM 3288 C CA . ILE B 1 193 ? -19.781 10.125 11.211 1 95.31 193 ILE B CA 1
ATOM 3289 C C . ILE B 1 193 ? -19.406 11.281 10.281 1 95.31 193 ILE B C 1
ATOM 3291 O O . ILE B 1 193 ? -19.25 12.422 10.727 1 95.31 193 ILE B O 1
ATOM 3295 N N . THR B 1 194 ? -19.234 11.016 9.047 1 94.06 194 THR B N 1
ATOM 3296 C CA . THR B 1 194 ? -18.953 11.922 7.941 1 94.06 194 THR B CA 1
ATOM 3297 C C . THR B 1 194 ? -19.594 11.414 6.652 1 94.06 194 THR B C 1
ATOM 3299 O O . THR B 1 194 ? -20.25 10.375 6.648 1 94.06 194 THR B O 1
ATOM 3302 N N . ASP B 1 195 ? -19.469 12.219 5.613 1 89.81 195 ASP B N 1
ATOM 3303 C CA . ASP B 1 195 ? -19.953 11.734 4.32 1 89.81 195 ASP B CA 1
ATOM 3304 C C . ASP B 1 195 ? -19.312 10.398 3.963 1 89.81 195 ASP B C 1
ATOM 3306 O O . ASP B 1 195 ? -19.969 9.523 3.4 1 89.81 195 ASP B O 1
ATOM 3310 N N . MET B 1 196 ? -18.094 10.164 4.32 1 89.75 196 MET B N 1
ATOM 3311 C CA . MET B 1 196 ? -17.375 8.93 4.02 1 89.75 196 MET B CA 1
ATOM 3312 C C . MET B 1 196 ? -17.766 7.82 4.98 1 89.75 196 MET B C 1
ATOM 3314 O O . MET B 1 196 ? -17.984 6.68 4.566 1 89.75 196 MET B O 1
ATOM 3318 N N . GLY B 1 197 ? -17.922 8.133 6.305 1 92.38 197 GLY B N 1
ATOM 3319 C CA . GLY B 1 197 ? -18.156 7.125 7.336 1 92.38 197 GLY B CA 1
ATOM 3320 C C . GLY B 1 197 ? -19.594 6.688 7.434 1 92.38 197 GLY B C 1
ATOM 3321 O O . GLY B 1 197 ? -19.891 5.609 7.957 1 92.38 197 GLY B O 1
ATOM 3322 N N . GLY B 1 198 ? -20.5 7.566 7.004 1 92.31 198 GLY B N 1
ATOM 3323 C CA . GLY B 1 198 ? -21.922 7.246 7.059 1 92.31 198 GLY B CA 1
ATOM 3324 C C . GLY B 1 198 ? -22.562 7.602 8.391 1 92.31 198 GLY B C 1
ATOM 3325 O O . GLY B 1 198 ? -21.859 7.828 9.383 1 92.31 198 GLY B O 1
ATOM 3326 N N . GLU B 1 199 ? -23.812 7.559 8.414 1 91.81 199 GLU B N 1
ATOM 3327 C CA . GLU B 1 199 ? -24.609 8.023 9.555 1 91.81 199 GLU B CA 1
ATOM 3328 C C . GLU B 1 199 ? -24.531 7.031 10.719 1 91.81 199 GLU B C 1
ATOM 3330 O O . GLU B 1 199 ? -24.781 7.395 11.867 1 91.81 199 GLU B O 1
ATOM 3335 N N . ASN B 1 200 ? -24.156 5.805 10.438 1 93.12 200 ASN B N 1
ATOM 3336 C CA . ASN B 1 200 ? -24.172 4.77 11.469 1 93.12 200 ASN B CA 1
ATOM 3337 C C . ASN B 1 200 ? -22.812 4.637 12.148 1 93.12 200 ASN B C 1
ATOM 3339 O O . ASN B 1 200 ? -22.641 3.787 13.031 1 93.12 200 ASN B O 1
ATOM 3343 N N . ALA B 1 201 ? -21.891 5.504 11.742 1 95.38 201 ALA B N 1
ATOM 3344 C CA . ALA B 1 201 ? -20.578 5.461 12.391 1 95.38 201 ALA B CA 1
ATOM 3345 C C . ALA B 1 201 ? -20.688 5.816 13.875 1 95.38 201 ALA B C 1
ATOM 3347 O O . ALA B 1 201 ? -21.469 6.703 14.242 1 95.38 201 ALA B O 1
ATOM 3348 N N . PRO B 1 202 ? -19.891 5.16 14.719 1 96.5 202 PRO B N 1
ATOM 3349 C CA . PRO B 1 202 ? -20.047 5.34 16.156 1 96.5 202 PRO B CA 1
ATOM 3350 C C . PRO B 1 202 ? -19.297 6.559 16.688 1 96.5 202 PRO B C 1
ATOM 3352 O O . PRO B 1 202 ? -19.578 7.02 17.812 1 96.5 202 PRO B O 1
ATOM 3355 N N . VAL B 1 203 ? -18.281 7.105 16 1 97.75 203 VAL B N 1
ATOM 3356 C CA . VAL B 1 203 ? -17.422 8.164 16.531 1 97.75 203 VAL B CA 1
ATOM 3357 C C . VAL B 1 203 ? -17.875 9.516 15.977 1 97.75 203 VAL B C 1
ATOM 3359 O O . VAL B 1 203 ? -18.062 9.672 14.766 1 97.75 203 VAL B O 1
ATOM 3362 N N . GLN B 1 204 ? -18.062 10.461 16.844 1 97.88 204 GLN B N 1
ATOM 3363 C CA . GLN B 1 204 ? -18.406 11.812 16.438 1 97.88 204 GLN B CA 1
ATOM 3364 C C . GLN B 1 204 ? -17.172 12.555 15.914 1 97.88 204 GLN B C 1
ATOM 3366 O O . GLN B 1 204 ? -16.078 12.391 16.438 1 97.88 204 GLN B O 1
ATOM 3371 N N . PRO B 1 205 ? -17.375 13.391 14.898 1 98 205 PRO B N 1
ATOM 3372 C CA . PRO B 1 205 ? -16.234 14.109 14.328 1 98 205 PRO B CA 1
ATOM 3373 C C . PRO B 1 205 ? -15.445 14.898 15.375 1 98 205 PRO B C 1
ATOM 3375 O O . PRO B 1 205 ? -14.211 14.891 15.359 1 98 205 PRO B O 1
ATOM 3378 N N . ASP B 1 206 ? -16.141 15.5 16.344 1 98.38 206 ASP B N 1
ATOM 3379 C CA . ASP B 1 206 ? -15.477 16.281 17.375 1 98.38 206 ASP B CA 1
ATOM 3380 C C . ASP B 1 206 ? -14.648 15.383 18.297 1 98.38 206 ASP B C 1
ATOM 3382 O O . ASP B 1 206 ? -13.578 15.781 18.766 1 98.38 206 ASP B O 1
ATOM 3386 N N . GLU B 1 207 ? -15.188 14.234 18.578 1 98.56 207 GLU B N 1
ATOM 3387 C CA . GLU B 1 207 ? -14.461 13.289 19.422 1 98.56 207 GLU B CA 1
ATOM 3388 C C . GLU B 1 207 ? -13.156 12.844 18.75 1 98.56 207 GLU B C 1
ATOM 3390 O O . GLU B 1 207 ? -12.102 12.859 19.391 1 98.56 207 GLU B O 1
ATOM 3395 N N . SER B 1 208 ? -13.266 12.516 17.531 1 98.75 208 SER B N 1
ATOM 3396 C CA . SER B 1 208 ? -12.086 12.117 16.766 1 98.75 208 SER B CA 1
ATOM 3397 C C . SER B 1 208 ? -11.07 13.25 16.672 1 98.75 208 SER B C 1
ATOM 3399 O O . SER B 1 208 ? -9.898 13.062 17 1 98.75 208 SER B O 1
ATOM 3401 N N . ALA B 1 209 ? -11.516 14.43 16.312 1 98.81 209 ALA B N 1
ATOM 3402 C CA . ALA B 1 209 ? -10.648 15.578 16.094 1 98.81 209 ALA B CA 1
ATOM 3403 C C . ALA B 1 209 ? -9.945 15.977 17.391 1 98.81 209 ALA B C 1
ATOM 3405 O O . ALA B 1 209 ? -8.742 16.234 17.406 1 98.81 209 ALA B O 1
ATOM 3406 N N . SER B 1 210 ? -10.711 16 18.516 1 98.56 210 SER B N 1
ATOM 3407 C CA . SER B 1 210 ? -10.117 16.359 19.797 1 98.56 210 SER B CA 1
ATOM 3408 C C . SER B 1 210 ? -9.047 15.352 20.203 1 98.56 210 SER B C 1
ATOM 3410 O O . SER B 1 210 ? -8.016 15.734 20.766 1 98.56 210 SER B O 1
ATOM 3412 N N . GLY B 1 211 ? -9.312 14.086 19.953 1 98.81 211 GLY B N 1
ATOM 3413 C CA . GLY B 1 211 ? -8.336 13.055 20.234 1 98.81 211 GLY B CA 1
ATOM 3414 C C . GLY B 1 211 ? -7.055 13.203 19.438 1 98.81 211 GLY B C 1
ATOM 3415 O O . GLY B 1 211 ? -5.957 13.086 19.984 1 98.81 211 GLY B O 1
ATOM 3416 N N . ILE B 1 212 ? -7.172 13.492 18.156 1 98.88 212 ILE B N 1
ATOM 3417 C CA . ILE B 1 212 ? -6.02 13.633 17.281 1 98.88 212 ILE B CA 1
ATOM 3418 C C . ILE B 1 212 ? -5.203 14.859 17.688 1 98.88 212 ILE B C 1
ATOM 3420 O O . ILE B 1 212 ? -3.971 14.805 17.734 1 98.88 212 ILE B O 1
ATOM 3424 N N . VAL B 1 213 ? -5.855 15.977 18.031 1 98.69 213 VAL B N 1
ATOM 3425 C CA . VAL B 1 213 ? -5.156 17.172 18.484 1 98.69 213 VAL B CA 1
ATOM 3426 C C . VAL B 1 213 ? -4.395 16.875 19.781 1 98.69 213 VAL B C 1
ATOM 3428 O O . VAL B 1 213 ? -3.258 17.328 19.953 1 98.69 213 VAL B O 1
ATOM 3431 N N . LYS B 1 214 ? -5.012 16.094 20.641 1 98.31 214 LYS B N 1
ATOM 3432 C CA . LYS B 1 214 ? -4.332 15.703 21.875 1 98.31 214 LYS B CA 1
ATOM 3433 C C . LYS B 1 214 ? -3.088 14.875 21.578 1 98.31 214 LYS B C 1
ATOM 3435 O O . LYS B 1 214 ? -2.051 15.047 22.219 1 98.31 214 LYS B O 1
ATOM 3440 N N . LEU B 1 215 ? -3.18 13.945 20.609 1 98.56 215 LEU B N 1
ATOM 3441 C CA . LEU B 1 215 ? -2.02 13.164 20.188 1 98.56 215 LEU B CA 1
ATOM 3442 C C . LEU B 1 215 ? -0.886 14.078 19.734 1 98.56 215 LEU B C 1
ATOM 3444 O O . LEU B 1 215 ? 0.276 13.852 20.078 1 98.56 215 LEU B O 1
ATOM 3448 N N . ILE B 1 216 ? -1.243 15.133 18.984 1 98.56 216 ILE B N 1
ATOM 3449 C CA . ILE B 1 216 ? -0.253 16.062 18.453 1 98.56 216 ILE B CA 1
ATOM 3450 C C . ILE B 1 216 ? 0.353 16.875 19.594 1 98.56 216 ILE B C 1
ATOM 3452 O O . ILE B 1 216 ? 1.575 17.016 19.688 1 98.56 216 ILE B O 1
ATOM 3456 N N . ASP B 1 217 ? -0.453 17.312 20.531 1 97.94 217 ASP B N 1
ATOM 3457 C CA . ASP B 1 217 ? -0.027 18.172 21.625 1 97.94 217 ASP B CA 1
ATOM 3458 C C . ASP B 1 217 ? 0.874 17.422 22.609 1 97.94 217 ASP B C 1
ATOM 3460 O O . ASP B 1 217 ? 1.732 18.016 23.25 1 97.94 217 ASP B O 1
ATOM 3464 N N . THR B 1 218 ? 0.66 16.125 22.672 1 97.5 218 THR B N 1
ATOM 3465 C CA . THR B 1 218 ? 1.39 15.344 23.656 1 97.5 218 THR B CA 1
ATOM 3466 C C . THR B 1 218 ? 2.389 14.406 22.984 1 97.5 218 THR B C 1
ATOM 3468 O O . THR B 1 218 ? 2.898 13.477 23.609 1 97.5 218 THR B O 1
ATOM 3471 N N . PHE B 1 219 ? 2.643 14.617 21.75 1 97.62 219 PHE B N 1
ATOM 3472 C CA . PHE B 1 219 ? 3.484 13.727 20.953 1 97.62 219 PHE B CA 1
ATOM 3473 C C . PHE B 1 219 ? 4.867 13.586 21.578 1 97.62 219 PHE B C 1
ATOM 3475 O O . PHE B 1 219 ? 5.492 14.586 21.938 1 97.62 219 PHE B O 1
ATOM 3482 N N . ASP B 1 220 ? 5.316 12.344 21.688 1 97.12 220 ASP B N 1
ATOM 3483 C CA . ASP B 1 220 ? 6.656 12.008 22.156 1 97.12 220 ASP B CA 1
ATOM 3484 C C . ASP B 1 220 ? 7.461 11.289 21.078 1 97.12 220 ASP B C 1
ATOM 3486 O O . ASP B 1 220 ? 7.262 10.094 20.844 1 97.12 220 ASP B O 1
ATOM 3490 N N . PRO B 1 221 ? 8.422 11.992 20.453 1 97.19 221 PRO B N 1
ATOM 3491 C CA . PRO B 1 221 ? 9.18 11.406 19.344 1 97.19 221 PRO B CA 1
ATOM 3492 C C . PRO B 1 221 ? 9.93 10.141 19.75 1 97.19 221 PRO B C 1
ATOM 3494 O O . PRO B 1 221 ? 10.141 9.25 18.922 1 97.19 221 PRO B O 1
ATOM 3497 N N . LYS B 1 222 ? 10.344 9.961 21 1 96.38 222 LYS B N 1
ATOM 3498 C CA . LYS B 1 222 ? 11.133 8.82 21.469 1 96.38 222 LYS B CA 1
ATOM 3499 C C . LYS B 1 222 ? 10.305 7.539 21.453 1 96.38 222 LYS B C 1
ATOM 3501 O O . LYS B 1 222 ? 10.836 6.465 21.156 1 96.38 222 LYS B O 1
ATOM 3506 N N . THR B 1 223 ? 8.969 7.684 21.609 1 97 223 THR B N 1
ATOM 3507 C CA . THR B 1 223 ? 8.18 6.469 21.781 1 97 223 THR B CA 1
ATOM 3508 C C . THR B 1 223 ? 7.148 6.332 20.656 1 97 223 THR B C 1
ATOM 3510 O O . THR B 1 223 ? 6.621 5.242 20.422 1 97 223 THR B O 1
ATOM 3513 N N . GLN B 1 224 ? 6.934 7.426 19.891 1 98.19 224 GLN B N 1
ATOM 3514 C CA . GLN B 1 224 ? 5.758 7.379 19.016 1 98.19 224 GLN B CA 1
ATOM 3515 C C . GLN B 1 224 ? 6.145 7.551 17.562 1 98.19 224 GLN B C 1
ATOM 3517 O O . GLN B 1 224 ? 5.336 7.297 16.656 1 98.19 224 GLN B O 1
ATOM 3522 N N . ASN B 1 225 ? 7.422 8.031 17.328 1 98.44 225 ASN B N 1
ATOM 3523 C CA . ASN B 1 225 ? 7.812 8.211 15.938 1 98.44 225 ASN B CA 1
ATOM 3524 C C . ASN B 1 225 ? 7.688 6.918 15.141 1 98.44 225 ASN B C 1
ATOM 3526 O O . ASN B 1 225 ? 8.203 5.879 15.562 1 98.44 225 ASN B O 1
ATOM 3530 N N . GLY B 1 226 ? 6.938 6.906 14.094 1 98.44 226 GLY B N 1
ATOM 3531 C CA . GLY B 1 226 ? 6.77 5.746 13.227 1 98.44 226 GLY B CA 1
ATOM 3532 C C . GLY B 1 226 ? 5.676 4.809 13.695 1 98.44 226 GLY B C 1
ATOM 3533 O O . GLY B 1 226 ? 5.57 3.678 13.211 1 98.44 226 GLY B O 1
ATOM 3534 N N . ALA B 1 227 ? 4.781 5.273 14.617 1 98.62 227 ALA B N 1
ATOM 3535 C CA . ALA B 1 227 ? 3.76 4.398 15.188 1 98.62 227 ALA B CA 1
ATOM 3536 C C . ALA B 1 227 ? 2.447 4.516 14.422 1 98.62 227 ALA B C 1
ATOM 3538 O O . ALA B 1 227 ? 2.244 5.469 13.664 1 98.62 227 ALA B O 1
ATOM 3539 N N . PHE B 1 228 ? 1.647 3.508 14.531 1 98.81 228 PHE B N 1
ATOM 3540 C CA . PHE B 1 228 ? 0.249 3.49 14.117 1 98.81 228 PHE B CA 1
ATOM 3541 C C . PHE B 1 228 ? -0.673 3.641 15.32 1 98.81 228 PHE B C 1
ATOM 3543 O O . PHE B 1 228 ? -0.73 2.758 16.172 1 98.81 228 PHE B O 1
ATOM 3550 N N . LEU B 1 229 ? -1.404 4.785 15.352 1 98.88 229 LEU B N 1
ATOM 3551 C CA . LEU B 1 229 ? -2.188 5.113 16.531 1 98.88 229 LEU B CA 1
ATOM 3552 C C . LEU B 1 229 ? -3.658 5.309 16.188 1 98.88 229 LEU B C 1
ATOM 3554 O O . LEU B 1 229 ? -3.979 5.75 15.078 1 98.88 229 LEU B O 1
ATOM 3558 N N . GLN B 1 230 ? -4.535 4.965 17.094 1 98.81 230 GLN B N 1
ATOM 3559 C CA . GLN B 1 230 ? -5.926 5.406 17.031 1 98.81 230 GLN B CA 1
ATOM 3560 C C . GLN B 1 230 ? -6.086 6.797 17.641 1 98.81 230 GLN B C 1
ATOM 3562 O O . GLN B 1 230 ? -5.273 7.219 18.469 1 98.81 230 GLN B O 1
ATOM 3567 N N . TYR B 1 231 ? -7.125 7.496 17.297 1 98.75 231 TYR B N 1
ATOM 3568 C CA . TYR B 1 231 ? -7.336 8.883 17.719 1 98.75 231 TYR B CA 1
ATOM 3569 C C . TYR B 1 231 ? -7.285 9 19.234 1 98.75 231 TYR B C 1
ATOM 3571 O O . TYR B 1 231 ? -7.012 10.078 19.766 1 98.75 231 TYR B O 1
ATOM 3579 N N . ASP B 1 232 ? -7.473 7.934 19.953 1 98.31 232 ASP B N 1
ATOM 3580 C CA . ASP B 1 232 ? -7.527 7.988 21.422 1 98.31 232 ASP B CA 1
ATOM 3581 C C . ASP B 1 232 ? -6.188 7.602 22.031 1 98.31 232 ASP B C 1
ATOM 3583 O O . ASP B 1 232 ? -6.074 7.457 23.25 1 98.31 232 ASP B O 1
ATOM 3587 N N . GLY B 1 233 ? -5.215 7.352 21.203 1 98.12 233 GLY B N 1
ATOM 3588 C CA . GLY B 1 233 ? -3.865 7.098 21.688 1 98.12 233 GLY B CA 1
ATOM 3589 C C . GLY B 1 233 ? -3.512 5.621 21.719 1 98.12 233 GLY B C 1
ATOM 3590 O O . GLY B 1 233 ? -2.355 5.258 21.953 1 98.12 233 GLY B O 1
ATOM 3591 N N . THR B 1 234 ? -4.484 4.754 21.438 1 98.44 234 THR B N 1
ATOM 3592 C CA . THR B 1 234 ? -4.227 3.32 21.391 1 98.44 234 THR B CA 1
ATOM 3593 C C . THR B 1 234 ? -3.242 2.979 20.281 1 98.44 234 THR B C 1
ATOM 3595 O O . THR B 1 234 ? -3.383 3.457 19.156 1 98.44 234 THR B O 1
ATOM 3598 N N . VAL B 1 235 ? -2.197 2.182 20.625 1 98.44 235 VAL B N 1
ATOM 3599 C CA . VAL B 1 235 ? -1.253 1.724 19.609 1 98.44 235 VAL B CA 1
ATOM 3600 C C . VAL B 1 235 ? -1.867 0.578 18.797 1 98.44 235 VAL B C 1
ATOM 3602 O O . VAL B 1 235 ? -2.418 -0.364 19.375 1 98.44 235 VAL B O 1
ATOM 3605 N N . LEU B 1 236 ? -1.811 0.673 17.531 1 98.44 236 LEU B N 1
ATOM 3606 C CA . LEU B 1 236 ? -2.396 -0.326 16.641 1 98.44 236 LEU B CA 1
ATOM 3607 C C . LEU B 1 236 ? -1.309 -1.157 15.961 1 98.44 236 LEU B C 1
ATOM 3609 O O . LEU B 1 236 ? -0.188 -0.682 15.773 1 98.44 236 LEU B O 1
ATOM 3613 N N . ASP B 1 237 ? -1.658 -2.387 15.641 1 97.75 237 ASP B N 1
ATOM 3614 C CA . ASP B 1 237 ? -0.782 -3.219 14.82 1 97.75 237 ASP B CA 1
ATOM 3615 C C . ASP B 1 237 ? -0.804 -2.766 13.367 1 97.75 237 ASP B C 1
ATOM 3617 O O . ASP B 1 237 ? -1.787 -2.18 12.906 1 97.75 237 ASP B O 1
ATOM 3621 N N . TRP B 1 238 ? 0.289 -3.014 12.719 1 97.69 238 TRP B N 1
ATOM 3622 C CA . TRP B 1 238 ? 0.324 -2.705 11.289 1 97.69 238 TRP B CA 1
ATOM 3623 C C . TRP B 1 238 ? -0.564 -3.664 10.508 1 97.69 238 TRP B C 1
ATOM 3625 O O . TRP B 1 238 ? -0.677 -4.844 10.852 1 97.69 238 TRP B O 1
#

Foldseek 3Di:
DQQDEWEEEEEPQLFFLNVLLVVLCVVSVYAYAYEDQDPVPSVSLVVVCVVRVPRYHYYHADLLDLVRLLVVLVVCLVVVAAGQEYEYDFADQWPDDQAAPVPDDPCGLVVRLSGQAVSLVSNCVSCVVSVRYDQAREYEREAACLLFPVSCPDDDGRPSRNVSRVNNLVVQLCCLPPPHRYFYEYEHLALEPTPRSHPPGDHYSNRSSNLQVVCVSPPDSVPGGSFYAYSNGHTDHD/DQQDEWEEEEEPQLFFLNVLLVVLCVVSVYAYAYEDQDPVPSVSLVVVCVVRVPRYHYYHADLLDLVRLLVVLVVCLVVVAAGQEYEYDFADQWPDDQAAPVPDDPCGLVVRLSGQAVSLVSNCVSCVVSVRYDQAREYEREAACLLFPVSCPDGDGRPSRNVSRVNNLVVQLCCLPPPHRYFYEYEHLALEPTPRSHPPGDHHSNRSSNLQVVCVSPPDSVPGGSFYAYSNGHTDHD

Sequence (476 aa):
MATAQYTVLLTGASRGIGLHLTKHLLLGGKTVYATCRDPSNAKSLQQLKEEYSEKLIIEALTVNDEESIKTLVEKLRNNNRTFNVLINNAGIYSTMQKETLLNSTKSSMLGTFEVNCVAPMLITQHLYNAKLLEKNALIVNISSIMGSIQGTTQAKRGVSYCCSKAALNMFTKMVSIELPNVCSISVHPGWVITDMGGENAPVQPDESASGIVKLIDTFDPKTQNGAFLQYDGTVLDWMATAQYTVLLTGASRGIGLHLTKHLLLGGKTVYATCRDPSNAKSLQQLKEEYSEKLIIEALTVNDEESIKTLVEKLRNNNRTFNVLINNAGIYSTMQKETLLNSTKSSMLGTFEVNCVAPMLITQHLYNAKLLEKNALIVNISSIMGSIQGTTQAKRGVSYCCSKAALNMFTKMVSIELPNVCSISVHPGWVITDMGGENAPVQPDESASGIVKLIDTFDPKTQNGAFLQYDGTVLDW

pLDDT: mean 96.29, std 6.58, range [38.03, 99.0]

Organism: Naegleria gruberi (NCBI:txid5762)

InterPro domains:
  IPR002347 Short-chain dehydrogenase/reductase SDR [PF00106] (7-199)
  IPR002347 Short-chain dehydrogenase/reductase SDR [PR00080] (81-92)
  IPR002347 Short-chain dehydrogenase/reductase SDR [PR00080] (137-145)
  IPR002347 Short-chain dehydrogenase/reductase SDR [PR00080] (161-180)
  IPR002347 Short-chain dehydrogenase/reductase SDR [PR00081] (7-24)
  IPR002347 Short-chain dehydrogenase/reductase SDR [PR00081] (81-92)
  IPR002347 Short-chain dehydrogenase/reductase SDR [PR00081] (131-147)
  IPR002347 Short-chain dehydrogenase/reductase SDR [PR00081] (161-180)
  IPR002347 Short-chain dehydrogenase/reductase SDR [PR00081] (180-197)
  IPR020904 Short-chain dehydrogenase/reductase, conserved site [PS00061] (148-176)
  IPR036291 NAD(P)-binding domain superfamily [SSF51735] (6-238)
  IPR051468 Fungal Secondary Metabolite SDRs [PTHR43544] (7-238)

Nearest PDB structures (foldseek):
  2cfc-assembly1_D  TM=8.545E-01  e=8.345E-14  Xanthobacter autotrophicus Py2
  5iz4-assembly1_A  TM=8.204E-01  e=1.282E-12  Paraburkholderia xenovorans LB400
  8cxa-assembly1_D  TM=7.757E-01  e=1.133E-12  Klebsiella pneumoniae
  5epo-assembly1_D  TM=8.367E-01  e=2.097E-11  Clostridium sardiniense
  8cxa-assembly1_C  TM=7.869E-01  e=4.440E-12  Klebsiella pneumoniae

Secondary structure (DSSP, 8-state):
------EEEEES-SSHHHHHHHHHHHHTT-EEEEEES-GGG-HHHHHHHHHSTTTEEEEE--TT-HHHHHHHHHHHHHTT--EEEEEE----S-SSSS--TTT--HHHHHHHHIIIIIHHHHHHHHHHHTT-EEEEEEEEEE--GGG-STT--S----HHHHHHHHHHHHHHHHHHHHSTTEEEEEEE--SBSSTTT-TT-SB-HHHHHHHHHHHHHT--HHHHTT-EEETTS-B---/------EEEEES-SSHHHHHHHHHHHHTT-EEEEEES-GGG-HHHHHHHHHSTTTEEEEE--TT-HHHHHHHHHHHHHTT--EEEEEE----S-SSSS--TTT--HHHHHHHHIIIIIHHHHHHHHHHHTT-EEEEEEEEEE--GGG-STT--S----HHHHHHHHHHHHHHHHHHHHSTTEEEEEEE--SBSSTTT-TT-SB-HHHHHHHHHHHHHT--HHHHTT-EEETTS-B---

Radius of gyration: 23.44 Å; Cα contacts (8 Å, |Δi|>4): 1095; chains: 2; bounding box: 51×76×59 Å